Protein 3K96 (pdb70)

Radius of gyration: 26.35 Å; Cα contacts (8 Å, |Δi|>4): 1420; chains: 2; bounding box: 58×81×55 Å

Solvent-accessible surface area: 24265 Å² total; per-residue (Å²): 132,59,174,112,20,3,0,0,0,3,6,27,38,39,0,0,0,0,0,0,16,0,2,108,85,47,9,102,2,44,0,16,5,99,54,70,84,2,1,93,54,3,116,90,92,29,18,0,74,85,54,2,65,127,56,96,30,37,139,46,4,99,10,60,68,73,20,124,41,0,13,119,56,10,30,17,5,4,0,14,4,42,0,66,13,0,52,70,5,1,54,137,0,94,111,41,44,72,118,132,5,37,0,4,0,3,6,32,3,3,0,120,51,11,51,16,5,45,59,0,0,10,87,48,20,33,148,18,35,7,0,3,4,4,0,0,14,27,15,65,24,5,3,46,80,43,9,4,8,0,7,2,0,26,80,50,95,100,0,6,147,35,6,37,90,13,4,62,9,120,67,13,28,5,55,144,27,110,5,21,42,0,1,12,0,0,2,1,0,20,8,0,0,0,0,3,0,0,0,0,21,6,37,154,9,15,19,0,0,30,2,1,0,1,10,46,0,1,76,2,0,13,84,0,3,78,84,50,50,13,93,121,120,3,19,33,17,20,1,0,0,0,2,0,3,9,9,0,24,13,103,89,10,95,15,23,68,0,0,41,18,9,8,115,64,52,87,76,143,111,3,57,118,88,37,55,64,76,18,38,0,26,52,0,0,47,27,0,27,51,5,0,113,144,82,99,8,115,2,28,0,0,50,14,1,33,84,20,3,97,111,138,18,74,29,88,82,0,3,45,78,10,11,64,64,144,152,64,126,90,16,3,0,0,0,6,5,22,18,33,0,1,0,0,0,0,16,1,2,108,93,50,20,100,2,40,0,0,8,80,60,69,86,1,1,89,54,2,100,90,96,30,17,0,73,98,42,1,64,128,54,98,28,40,135,43,2,103,10,57,74,75,10,133,42,0,12,121,42,8,27,10,3,2,0,19,3,32,4,106,11,0,38,102,2,0,48,108,0,96,108,54,34,75,108,133,2,42,0,0,1,3,8,30,3,1,10,143,55,23,55,5,1,37,62,0,0,21,93,36,23,32,167,18,34,12,0,4,0,2,0,0,15,26,13,56,15,4,2,44,89,43,8,5,5,0,7,1,0,26,90,52,86,100,0,8,120,23,4,27,114,10,3,61,24,125,44,13,33,5,30,114,33,147,12,22,57,0,1,10,0,0,1,0,0,19,5,0,0,0,0,3,0,0,1,0,25,6,34,157,11,17,22,0,0,32,3,2,1,1,10,42,0,1,74,2,0,6,80,0,0,65,82,51,49,11,117,75,129,3,9,37,19,14,1,0,0,0,1,0,2,7,8,0,16,12,115,79,5,73,9,25,108,0,0,46,20,8,9,105,65,52,81,81,160,110,2,58,150,86,33,60,63,27,5,27,0,20,81,0,0,55,34,0,20,48,1,0,110,139,75,96,11,116,2,36,0,0,62,16,2,34,81,19,6,98,109,134,18,72,29,86,80,0,4,85,76,9,12,56,154

Secondary structure (DSSP, 8-state):
---S-EEEE--SHHHHHHHHHHHTTT--EEEE-S-HHHHHHHHHHSSBTTTBTT-PPPTTEEEES-HHHHHTT--EEEE---HHHHHHHHHHHGGG--TT-EEEE---S-BTTTB-HHHHHHHHH-S--EEEEESS--HHHHHTT--EEEEEEES-HHHHHHHHHHH--SSEEEEEES-HHHHHHHHHHHHHHHHHHHHHHHTT--HHHHHHHHHHHHHHHHHHHHHTT--HHHHTSIIIIIHHHHHHH-TT-HHHHHHHHHHHT--HHHHHHHH-S--SHHHHHHHHHHHHHHTT---HHHHHHHHHHHS---HHHHHHHHHS--/---S-EEEE--SHHHHHHHHHHHTTT--EEEE-S-HHHHHHHHHHSSBTTTBTT----TTEEEES-HHHHHTT--EEEE---HHHHHHHHHHHTTT--TT-EEEE---SEETTTEEHHHHHHHHH-S--EEEEESS--HHHHHTT--EEEEEEES-HHHHHHHHHHH--SSEEEEE-S-HHHHHHHHHHHHHHHHHHHHHHHTT--HHHHHHHHHHHHHHHHHHHHHHT--HHHHTSIIIIIHHHHHHH-TT-HHHHHHHHHHTT--HHHHHHHH-S--HHHHHHHHHHHHHHHTT---HHHHHHHHHHHS---HHHHHHHHH--

Organism: Coxiella burnetii (strain RSA 493 / Nine Mile phase I) (NCBI:txid227377)

B-factor: mean 36.11, std 9.0, range [16.76, 84.93]

InterPro domains:
  IPR006109 Glycerol-3-phosphate dehydrogenase, NAD-dependent, C-terminal [PF07479] (181-322)
  IPR006168 Glycerol-3-phosphate dehydrogenase, NAD-dependent [MF_00394] (6-323)
  IPR006168 Glycerol-3-phosphate dehydrogenase, NAD-dependent [PIRSF000114] (7-331)
  IPR006168 Glycerol-3-phosphate dehydrogenase, NAD-dependent [PR00077] (10-27)
  IPR006168 Glycerol-3-phosphate dehydrogenase, NAD-dependent [PR00077] (60-87)
  IPR006168 Glycerol-3-phosphate dehydrogenase, NAD-dependent [PR00077] (134-154)
  IPR006168 Glycerol-3-phosphate dehydrogenase, NAD-dependent [PR00077] (174-198)
  IPR006168 Glycerol-3-phosphate dehydrogenase, NAD-dependent [PR00077] (199-223)
  IPR006168 Glycerol-3-phosphate dehydrogenase, NAD-dependent [PR00077] (239-256)
  IPR006168 Glycerol-3-phosphate dehydrogenase, NAD-dependent [PS00957] (189-210)
  IPR008927 6-phosphogluconate dehydrogenase-like, C-terminal domain superfamily [SSF48179] (180-332)
  IPR011128 Glycerol-3-phosphate dehydrogenase, NAD-dependent, N-terminal [PF01210] (8-161)
  IPR013328 6-phosphogluconate dehydrogenase, domain 2 [G3DSA:1.10.1040.10] (190-332)
  IPR036291 NAD(P)-binding domain superfamily [SSF51735] (8-179)

CATH classification: 3.40.50.720 (+1 more: 1.10.1040.10)

Structure (mmCIF, N/CA/C/O backbone):
data_3K96
#
_entry.id   3K96
#
_cell.length_a   85.272
_cell.length_b   88.452
_cell.length_c   97.289
_cell.angle_alpha   90.00
_cell.angle_beta   90.00
_cell.angle_gamma   90.00
#
_symmetry.space_group_name_H-M   'P 21 21 21'
#
loop_
_entity.id
_entity.type
_entity.pdbx_description
1 polymer 'Glycerol-3-phosphate dehydrogenase [NAD(P)+]'
2 non-polymer '4-(2-HYDROXYETHYL)-1-PIPERAZINE ETHANESULFONIC ACID'
3 non-polymer BETA-MERCAPTOETHANOL
4 water water
#
loop_
_atom_site.group_PDB
_atom_site.id
_atom_site.type_symbol
_atom_site.label_atom_id
_atom_site.label_alt_id
_atom_site.label_comp_id
_atom_site.label_asym_id
_atom_site.label_entity_id
_atom_site.label_seq_id
_atom_site.pdbx_PDB_ins_code
_atom_site.Cartn_x
_atom_site.Cartn_y
_atom_site.Cartn_z
_atom_site.occupancy
_atom_site.B_iso_or_equiv
_atom_site.auth_seq_id
_atom_site.auth_comp_id
_atom_site.auth_asym_id
_atom_site.auth_atom_id
_atom_site.pdbx_PDB_model_num
ATOM 1 N N . PRO A 1 27 ? 80.787 21.916 16.335 1.00 70.48 3 PRO A N 1
ATOM 2 C CA . PRO A 1 27 ? 80.268 22.938 17.262 1.00 69.96 3 PRO A CA 1
ATOM 3 C C . PRO A 1 27 ? 78.748 23.145 17.163 1.00 69.37 3 PRO A C 1
ATOM 4 O O . PRO A 1 27 ? 78.152 23.750 18.056 1.00 69.35 3 PRO A O 1
ATOM 8 N N . PHE A 1 28 ? 78.128 22.644 16.093 1.00 68.51 4 PHE A N 1
ATOM 9 C CA . PHE A 1 28 ? 76.692 22.794 15.911 1.00 67.33 4 PHE A CA 1
ATOM 10 C C . PHE A 1 28 ? 76.011 21.437 15.838 1.00 65.91 4 PHE A C 1
ATOM 11 O O . PHE A 1 28 ? 75.155 21.207 14.984 1.00 66.43 4 PHE A O 1
ATOM 19 N N . LYS A 1 29 ? 76.402 20.526 16.724 1.00 63.69 5 LYS A N 1
ATOM 20 C CA . LYS A 1 29 ? 75.748 19.229 16.777 1.00 61.91 5 LYS A CA 1
ATOM 21 C C . LYS A 1 29 ? 74.315 19.433 17.270 1.00 58.49 5 LYS A C 1
ATOM 22 O O . LYS A 1 29 ? 73.364 18.885 16.714 1.00 59.49 5 LYS A O 1
ATOM 28 N N . HIS A 1 30 ? 74.162 20.250 18.302 1.00 54.13 6 HIS A N 1
ATOM 29 C CA . HIS A 1 30 ? 72.849 20.466 18.883 1.00 50.96 6 HIS A CA 1
ATOM 30 C C . HIS A 1 30 ? 72.023 21.524 18.159 1.00 47.40 6 HIS A C 1
ATOM 31 O O . HIS A 1 30 ? 72.569 22.460 17.589 1.00 45.41 6 HIS A O 1
ATOM 38 N N . PRO A 1 31 ? 70.694 21.364 18.182 1.00 43.96 7 PRO A N 1
ATOM 39 C CA . PRO A 1 31 ? 69.840 22.349 17.555 1.00 41.24 7 PRO A CA 1
ATOM 40 C C . PRO A 1 31 ? 69.751 23.608 18.393 1.00 37.53 7 PRO A C 1
ATOM 41 O O . PRO A 1 31 ? 69.951 23.557 19.593 1.00 37.25 7 PRO A O 1
ATOM 45 N N . ILE A 1 32 ? 69.494 24.738 17.753 1.00 35.28 8 ILE A N 1
ATOM 46 C CA . ILE A 1 32 ? 69.285 25.980 18.479 1.00 32.18 8 ILE A CA 1
ATOM 47 C C . ILE A 1 32 ? 67.796 26.273 18.359 1.00 31.59 8 ILE A C 1
ATOM 48 O O . ILE A 1 32 ? 67.183 25.970 17.333 1.00 32.45 8 ILE A O 1
ATOM 53 N N . ALA A 1 33 ? 67.192 26.789 19.421 1.00 29.97 9 ALA A N 1
ATOM 54 C CA . ALA A 1 33 ? 65.778 27.121 19.391 1.00 29.24 9 ALA A CA 1
ATOM 55 C C . ALA A 1 33 ? 65.604 28.635 19.271 1.00 29.01 9 ALA A C 1
ATOM 56 O O . ALA A 1 33 ? 66.278 29.408 19.972 1.00 28.10 9 ALA A O 1
ATOM 58 N N . ILE A 1 34 ? 64.717 29.043 18.364 1.00 28.86 10 ILE A N 1
ATOM 59 C CA . ILE A 1 34 ? 64.359 30.455 18.206 1.00 28.77 10 ILE A CA 1
ATOM 60 C C . ILE A 1 34 ? 62.893 30.615 18.589 1.00 28.66 10 ILE A C 1
ATOM 61 O O . ILE A 1 34 ? 62.010 30.059 17.938 1.00 28.19 10 ILE A O 1
ATOM 66 N N . LEU A 1 35 ? 62.654 31.371 19.658 1.00 27.92 11 LEU A N 1
ATOM 67 C CA . LEU A 1 35 ? 61.327 31.607 20.188 1.00 28.14 11 LEU A CA 1
ATOM 68 C C . LEU A 1 35 ? 60.833 32.955 19.659 1.00 28.87 11 LEU A C 1
ATOM 69 O O . LEU A 1 35 ? 61.361 34.003 20.031 1.00 27.89 11 LEU A O 1
ATOM 74 N N . GLY A 1 36 ? 59.831 32.907 18.788 1.00 29.81 12 GLY A N 1
ATOM 75 C CA . GLY A 1 36 ? 59.278 34.109 18.127 1.00 30.66 12 GLY A CA 1
ATOM 76 C C . GLY A 1 36 ? 59.415 33.952 16.620 1.00 30.40 12 GLY A C 1
ATOM 77 O O . GLY A 1 36 ? 60.523 34.047 16.057 1.00 30.19 12 GLY A O 1
ATOM 78 N N . ALA A 1 37 ? 58.290 33.728 15.954 1.00 30.56 13 ALA A N 1
ATOM 79 C CA . ALA A 1 37 ? 58.300 33.512 14.529 1.00 30.22 13 ALA A CA 1
ATOM 80 C C . ALA A 1 37 ? 57.829 34.724 13.752 1.00 31.06 13 ALA A C 1
ATOM 81 O O . ALA A 1 37 ? 57.100 34.606 12.751 1.00 31.72 13 ALA A O 1
ATOM 83 N N . GLY A 1 38 ? 58.202 35.907 14.229 1.00 32.07 14 GLY A N 1
ATOM 84 C CA . GLY A 1 38 ? 57.914 37.137 13.489 1.00 31.26 14 GLY A CA 1
ATOM 85 C C . GLY A 1 38 ? 58.928 37.198 12.340 1.00 30.60 14 GLY A C 1
ATOM 86 O O . GLY A 1 38 ? 59.698 36.231 12.099 1.00 30.20 14 GLY A O 1
ATOM 87 N N A SER A 1 39 ? 58.955 38.333 11.648 0.60 30.39 15 SER A N 1
ATOM 88 N N B SER A 1 39 ? 58.957 38.318 11.626 0.40 29.81 15 SER A N 1
ATOM 89 C CA A SER A 1 39 ? 59.866 38.532 10.518 0.60 30.39 15 SER A CA 1
ATOM 90 C CA B SER A 1 39 ? 59.878 38.467 10.497 0.40 29.13 15 SER A CA 1
ATOM 91 C C A SER A 1 39 ? 61.320 38.342 10.924 0.60 30.15 15 SER A C 1
ATOM 92 C C B SER A 1 39 ? 61.337 38.334 10.919 0.40 29.45 15 SER A C 1
ATOM 93 O O A SER A 1 39 ? 62.067 37.585 10.297 0.60 30.53 15 SER A O 1
ATOM 94 O O B SER A 1 39 ? 62.108 37.602 10.293 0.40 29.63 15 SER A O 1
ATOM 99 N N . TRP A 1 40 ? 61.725 39.047 11.971 1.00 29.33 16 TRP A N 1
ATOM 100 C CA . TRP A 1 40 ? 63.102 39.009 12.419 1.00 28.75 16 TRP A CA 1
ATOM 101 C C . TRP A 1 40 ? 63.490 37.622 12.938 1.00 28.00 16 TRP A C 1
ATOM 102 O O . TRP A 1 40 ? 64.527 37.091 12.550 1.00 27.10 16 TRP A O 1
ATOM 113 N N . GLY A 1 41 ? 62.675 37.038 13.803 1.00 28.45 17 GLY A N 1
ATOM 114 C CA . GLY A 1 41 ? 62.979 35.670 14.300 1.00 28.40 17 GLY A CA 1
ATOM 115 C C . GLY A 1 41 ? 63.165 34.668 13.184 1.00 28.92 17 GLY A C 1
ATOM 116 O O . GLY A 1 41 ? 64.088 33.845 13.204 1.00 28.97 17 GLY A O 1
ATOM 117 N N . THR A 1 42 ? 62.301 34.764 12.173 1.00 30.36 18 THR A N 1
ATOM 118 C CA . THR A 1 42 ? 62.342 33.856 11.044 1.00 29.79 18 THR A CA 1
ATOM 119 C C . THR A 1 42 ? 63.577 34.108 10.173 1.00 30.52 18 THR A C 1
ATOM 120 O O . THR A 1 42 ? 64.181 33.163 9.672 1.00 28.96 18 THR A O 1
ATOM 124 N N . ALA A 1 43 ? 63.943 35.379 9.987 1.00 30.62 19 ALA A N 1
ATOM 125 C CA . ALA A 1 43 ? 65.121 35.733 9.197 1.00 30.30 19 ALA A CA 1
ATOM 126 C C . ALA A 1 43 ? 66.390 35.174 9.868 1.00 28.81 19 ALA A C 1
ATOM 127 O O . ALA A 1 43 ? 67.268 34.645 9.209 1.00 29.18 19 ALA A O 1
ATOM 129 N N . LEU A 1 44 ? 66.484 35.321 11.176 1.00 28.68 20 LEU A N 1
ATOM 130 C CA . LEU A 1 44 ? 67.625 34.765 11.925 1.00 28.67 20 LEU A CA 1
ATOM 131 C C . LEU A 1 44 ? 67.650 33.232 11.768 1.00 28.50 20 LEU A C 1
ATOM 132 O O . LEU A 1 44 ? 68.720 32.617 11.626 1.00 30.28 20 LEU A O 1
ATOM 137 N N . ALA A 1 45 ? 66.473 32.624 11.784 1.00 27.45 21 ALA A N 1
ATOM 138 C CA . ALA A 1 45 ? 66.370 31.168 11.634 1.00 29.33 21 ALA A CA 1
ATOM 139 C C . ALA A 1 45 ? 66.883 30.739 10.273 1.00 30.84 21 ALA A C 1
ATOM 140 O O . ALA A 1 45 ? 67.510 29.676 10.145 1.00 30.91 21 ALA A O 1
ATOM 142 N N . LEU A 1 46 ? 66.636 31.570 9.248 1.00 31.51 22 LEU A N 1
ATOM 143 C CA . LEU A 1 46 ? 67.112 31.278 7.903 1.00 31.12 22 LEU A CA 1
ATOM 144 C C . LEU A 1 46 ? 68.605 31.426 7.801 1.00 31.27 22 LEU A C 1
ATOM 145 O O . LEU A 1 46 ? 69.264 30.624 7.156 1.00 31.31 22 LEU A O 1
ATOM 150 N N . VAL A 1 47 ? 69.152 32.491 8.384 1.00 30.81 23 VAL A N 1
ATOM 151 C CA . VAL A 1 47 ? 70.590 32.682 8.339 1.00 29.62 23 VAL A CA 1
ATOM 152 C C . VAL A 1 47 ? 71.303 31.430 8.860 1.00 31.18 23 VAL A C 1
ATOM 153 O O . VAL A 1 47 ? 72.258 30.956 8.247 1.00 30.34 23 VAL A O 1
ATOM 157 N N . LEU A 1 48 ? 70.846 30.908 9.994 1.00 31.11 24 LEU A N 1
ATOM 158 C CA . LEU A 1 48 ? 71.469 29.724 10.583 1.00 32.34 24 LEU A CA 1
ATOM 159 C C . LEU A 1 48 ? 71.148 28.439 9.813 1.00 33.06 24 LEU A C 1
ATOM 160 O O . LEU A 1 48 ? 72.043 27.660 9.513 1.00 34.51 24 LEU A O 1
ATOM 165 N N . ALA A 1 49 ? 69.878 28.217 9.497 1.00 33.54 25 ALA A N 1
ATOM 166 C CA . ALA A 1 49 ? 69.470 26.980 8.819 1.00 33.58 25 ALA A CA 1
ATOM 167 C C . ALA A 1 49 ? 70.127 26.846 7.435 1.00 34.62 25 ALA A C 1
ATOM 168 O O . ALA A 1 49 ? 70.504 25.737 7.014 1.00 32.10 25 ALA A O 1
ATOM 170 N N . ARG A 1 50 ? 70.321 27.976 6.750 1.00 35.24 26 ARG A N 1
ATOM 171 C CA . ARG A 1 50 ? 70.987 27.960 5.446 1.00 35.55 26 ARG A CA 1
ATOM 172 C C . ARG A 1 50 ? 72.422 27.479 5.508 1.00 35.22 26 ARG A C 1
ATOM 173 O O . ARG A 1 50 ? 72.963 27.021 4.504 1.00 34.51 26 ARG A O 1
ATOM 181 N N . LYS A 1 51 ? 73.058 27.615 6.659 1.00 35.65 27 LYS A N 1
ATOM 182 C CA . LYS A 1 51 ? 74.437 27.164 6.805 1.00 36.34 27 LYS A CA 1
ATOM 183 C C . LYS A 1 51 ? 74.453 25.671 7.187 1.00 35.66 27 LYS A C 1
ATOM 184 O O . LYS A 1 51 ? 75.511 25.073 7.337 1.00 34.98 27 LYS A O 1
ATOM 190 N N . GLY A 1 52 ? 73.273 25.078 7.331 1.00 35.50 28 GLY A N 1
ATOM 191 C CA . GLY A 1 52 ? 73.167 23.650 7.637 1.00 35.91 28 GLY A CA 1
ATOM 192 C C . GLY A 1 52 ? 72.934 23.352 9.108 1.00 36.53 28 GLY A C 1
ATOM 193 O O . GLY A 1 52 ? 72.767 22.194 9.484 1.00 34.99 28 GLY A O 1
ATOM 194 N N . GLN A 1 53 ? 72.919 24.389 9.946 1.00 35.98 29 GLN A N 1
ATOM 195 C CA . GLN A 1 53 ? 72.648 24.204 11.366 1.00 35.97 29 GLN A CA 1
ATOM 196 C C . GLN A 1 53 ? 71.188 23.819 11.562 1.00 36.27 29 GLN A C 1
ATOM 197 O O . GLN A 1 53 ? 70.304 24.287 10.839 1.00 37.58 29 GLN A O 1
ATOM 203 N N . LYS A 1 54 ? 70.929 22.961 12.535 1.00 36.14 30 LYS A N 1
ATOM 204 C CA . LYS A 1 54 ? 69.570 22.566 12.849 1.00 36.76 30 LYS A CA 1
ATOM 205 C C . LYS A 1 54 ? 68.928 23.677 13.647 1.00 35.36 30 LYS A C 1
ATOM 206 O O . LYS A 1 54 ? 69.496 24.129 14.643 1.00 35.88 30 LYS A O 1
ATOM 212 N N . VAL A 1 55 ? 67.739 24.094 13.234 1.00 33.34 31 VAL A N 1
ATOM 213 C CA . VAL A 1 55 ? 67.045 25.147 13.908 1.00 32.52 31 VAL A CA 1
ATOM 214 C C . VAL A 1 55 ? 65.602 24.807 14.171 1.00 32.21 31 VAL A C 1
ATOM 215 O O . VAL A 1 55 ? 64.913 24.275 13.297 1.00 33.99 31 VAL A O 1
ATOM 219 N N . ARG A 1 56 ? 65.137 25.142 15.370 1.00 31.62 32 ARG A N 1
ATOM 220 C CA . ARG A 1 56 ? 63.750 24.946 15.751 1.00 31.64 32 ARG A CA 1
ATOM 221 C C . ARG A 1 56 ? 63.134 26.326 15.998 1.00 32.12 32 ARG A C 1
ATOM 222 O O . ARG A 1 56 ? 63.587 27.079 16.866 1.00 31.29 32 ARG A O 1
ATOM 230 N N . LEU A 1 57 ? 62.085 26.624 15.249 1.00 31.84 33 LEU A N 1
ATOM 231 C CA . LEU A 1 57 ? 61.402 27.891 15.340 1.00 32.80 33 LEU A CA 1
ATOM 232 C C . LEU A 1 57 ? 60.044 27.713 15.984 1.00 33.36 33 LEU A C 1
ATOM 233 O O . LEU A 1 57 ? 59.207 26.990 15.465 1.00 36.17 33 LEU A O 1
ATOM 238 N N . TRP A 1 58 ? 59.815 28.395 17.091 1.00 34.42 34 TRP A N 1
ATOM 239 C CA . TRP A 1 58 ? 58.555 28.311 17.829 1.00 35.36 34 TRP A CA 1
ATOM 240 C C . TRP A 1 58 ? 57.760 29.605 17.748 1.00 37.47 34 TRP A C 1
ATOM 241 O O . TRP A 1 58 ? 58.317 30.708 17.762 1.00 36.11 34 TRP A O 1
ATOM 252 N N . SER A 1 59 ? 56.449 29.445 17.664 1.00 39.43 35 SER A N 1
ATOM 253 C CA . SER A 1 59 ? 55.535 30.552 17.648 1.00 41.90 35 SER A CA 1
ATOM 254 C C . SER A 1 59 ? 54.435 30.263 18.638 1.00 44.44 35 SER A C 1
ATOM 255 O O . SER A 1 59 ? 53.966 29.121 18.724 1.00 44.33 35 SER A O 1
ATOM 258 N N . TYR A 1 60 ? 54.004 31.289 19.367 1.00 47.84 36 TYR A N 1
ATOM 259 C CA . TYR A 1 60 ? 52.896 31.136 20.320 1.00 51.22 36 TYR A CA 1
ATOM 260 C C . TYR A 1 60 ? 51.499 31.220 19.657 1.00 53.02 36 TYR A C 1
ATOM 261 O O . TYR A 1 60 ? 50.498 30.864 20.285 1.00 54.28 36 TYR A O 1
ATOM 270 N N . GLU A 1 61 ? 51.442 31.683 18.402 1.00 54.23 37 GLU A N 1
ATOM 271 C CA . GLU A 1 61 ? 50.192 31.730 17.622 1.00 54.76 37 GLU A CA 1
ATOM 272 C C . GLU A 1 61 ? 50.058 30.302 17.011 1.00 54.80 37 GLU A C 1
ATOM 273 O O . GLU A 1 61 ? 50.667 30.001 15.997 1.00 56.34 37 GLU A O 1
ATOM 279 N N . SER A 1 62 ? 49.281 29.414 17.637 1.00 54.89 38 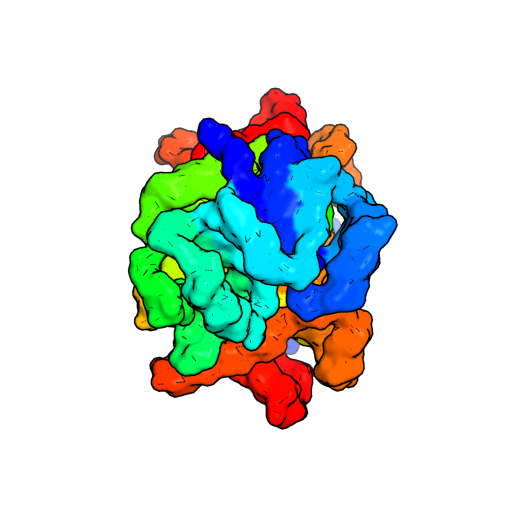SER A N 1
ATOM 280 C CA . SER A 1 62 ? 49.185 27.965 17.210 1.00 53.24 38 SER A CA 1
ATOM 281 C C . SER A 1 62 ? 48.758 27.622 15.754 1.00 51.26 38 SER A C 1
ATOM 282 O O . SER A 1 62 ? 49.259 26.633 15.148 1.00 50.39 38 SER A O 1
ATOM 285 N N A ASP A 1 63 ? 47.822 28.404 15.230 0.60 49.20 39 ASP A N 1
ATOM 286 N N B ASP A 1 63 ? 47.818 28.388 15.198 0.40 48.93 39 ASP A N 1
ATOM 287 C CA A ASP A 1 63 ? 47.380 28.249 13.862 0.60 47.69 39 ASP A CA 1
ATOM 288 C CA B ASP A 1 63 ? 47.420 28.170 13.809 0.40 47.16 39 ASP A CA 1
ATOM 289 C C A ASP A 1 63 ? 48.549 28.593 12.925 0.60 46.20 39 ASP A C 1
ATOM 290 C C B ASP A 1 63 ? 48.604 28.535 12.920 0.40 46.00 39 ASP A C 1
ATOM 291 O O A ASP A 1 63 ? 48.606 28.139 11.788 0.60 45.62 39 ASP A O 1
ATOM 292 O O B ASP A 1 63 ? 48.723 28.050 11.798 0.40 45.60 39 ASP A O 1
ATOM 301 N N . HIS A 1 64 ? 49.486 29.385 13.437 1.00 44.99 40 HIS A N 1
ATOM 302 C CA . HIS A 1 64 ? 50.669 29.821 12.683 1.00 43.67 40 HIS A CA 1
ATOM 303 C C . HIS A 1 64 ? 51.642 28.663 12.432 1.00 42.19 40 HIS A C 1
ATOM 304 O O . HIS A 1 64 ? 52.123 28.497 11.317 1.00 40.31 40 HIS A O 1
ATOM 311 N N . VAL A 1 65 ? 51.899 27.842 13.453 1.00 41.42 41 VAL A N 1
ATOM 312 C CA . VAL A 1 65 ? 52.794 26.691 13.283 1.00 40.74 41 VAL A CA 1
ATOM 313 C C . VAL A 1 65 ? 52.223 25.693 12.262 1.00 41.28 41 VAL A C 1
ATOM 314 O O . VAL A 1 65 ? 52.967 25.125 11.455 1.00 41.20 41 VAL A O 1
ATOM 318 N N . ASP A 1 66 ? 50.911 25.496 12.289 1.00 41.84 42 ASP A N 1
ATOM 319 C CA . ASP A 1 66 ? 50.245 24.620 11.306 1.00 42.86 42 ASP A CA 1
ATOM 320 C C . ASP A 1 66 ? 50.518 25.117 9.874 1.00 42.72 42 ASP A C 1
ATOM 321 O O . ASP A 1 66 ? 50.862 24.332 8.972 1.00 42.06 42 ASP A O 1
ATOM 326 N N . GLU A 1 67 ? 50.387 26.430 9.687 1.00 42.32 43 GLU A N 1
ATOM 327 C CA . GLU A 1 67 ? 50.655 27.060 8.402 1.00 42.51 43 GLU A CA 1
ATOM 328 C C . GLU A 1 67 ? 52.084 26.794 7.946 1.00 42.23 43 GLU A C 1
ATOM 329 O O . GLU A 1 67 ? 52.300 26.382 6.815 1.00 42.63 43 GLU A O 1
ATOM 335 N N . MET A 1 68 ? 53.056 27.024 8.829 1.00 41.23 44 MET A N 1
ATOM 336 C CA . MET A 1 68 ? 54.460 26.782 8.487 1.00 40.74 44 MET A CA 1
ATOM 337 C C . MET A 1 68 ? 54.785 25.299 8.238 1.00 40.51 44 MET A C 1
ATOM 338 O O . MET A 1 68 ? 55.553 24.970 7.337 1.00 39.78 44 MET A O 1
ATOM 343 N N . GLN A 1 69 ? 54.225 24.410 9.047 1.00 41.58 45 GLN A N 1
ATOM 344 C CA . GLN A 1 69 ? 54.477 22.971 8.871 1.00 42.24 45 GLN A CA 1
ATOM 345 C C . GLN A 1 69 ? 53.930 22.511 7.527 1.00 42.58 45 GLN A C 1
ATOM 346 O O . GLN A 1 69 ? 54.619 21.831 6.778 1.00 42.55 45 GLN A O 1
ATOM 352 N N . ALA A 1 70 ? 52.719 22.950 7.195 1.00 43.41 46 ALA A N 1
ATOM 353 C CA . ALA A 1 70 ? 52.100 22.591 5.929 1.00 43.63 46 ALA A CA 1
ATOM 354 C C . ALA A 1 70 ? 52.822 23.204 4.734 1.00 44.27 46 ALA A C 1
ATOM 355 O O . ALA A 1 70 ? 53.093 22.520 3.761 1.00 45.39 46 ALA A O 1
ATOM 357 N N . GLU A 1 71 ? 53.181 24.480 4.823 1.00 44.40 47 GLU A N 1
ATOM 358 C CA . GLU A 1 71 ? 53.749 25.195 3.665 1.00 43.71 47 GLU A CA 1
ATOM 359 C C . GLU A 1 71 ? 55.267 25.274 3.521 1.00 42.51 47 GLU A C 1
ATOM 360 O O . GLU A 1 71 ? 55.766 25.484 2.425 1.00 43.17 47 GLU A O 1
ATOM 366 N N . GLY A 1 72 ? 56.013 25.137 4.605 1.00 40.51 48 GLY A N 1
ATOM 367 C CA . GLY A 1 72 ? 57.459 25.204 4.489 1.00 39.39 48 GLY A CA 1
ATOM 368 C C . GLY A 1 72 ? 57.925 26.629 4.246 1.00 39.00 48 GLY A C 1
ATOM 369 O O . GLY A 1 72 ? 58.935 26.860 3.593 1.00 38.23 48 GLY A O 1
ATOM 370 N N . VAL A 1 73 ? 57.177 27.583 4.782 1.00 38.47 49 VAL A N 1
ATOM 371 C CA . VAL A 1 73 ? 57.514 28.984 4.647 1.00 38.47 49 VAL A CA 1
ATOM 372 C C . VAL A 1 73 ? 56.712 29.724 5.706 1.00 38.23 49 VAL A C 1
ATOM 373 O O . VAL A 1 73 ? 55.776 29.168 6.290 1.00 37.21 49 VAL A O 1
ATOM 377 N N . ASN A 1 74 ? 57.094 30.964 5.989 1.00 38.02 50 ASN A N 1
ATOM 378 C CA . ASN A 1 74 ? 56.358 31.751 6.954 1.00 37.13 50 ASN A CA 1
ATOM 379 C C . ASN A 1 74 ? 55.615 32.791 6.179 1.00 37.55 50 ASN A C 1
ATOM 380 O O . ASN A 1 74 ? 56.111 33.899 6.005 1.00 36.09 50 ASN A O 1
ATOM 385 N N . ASN A 1 75 ? 54.429 32.429 5.698 1.00 37.07 51 ASN A N 1
ATOM 386 C CA . ASN A 1 75 ? 53.634 33.357 4.924 1.00 37.47 51 ASN A CA 1
ATOM 387 C C . ASN A 1 75 ? 53.107 34.540 5.701 1.00 37.30 51 ASN A C 1
ATOM 388 O O . ASN A 1 75 ? 53.007 35.622 5.153 1.00 37.03 51 ASN A O 1
ATOM 393 N N . ARG A 1 76 ? 52.791 34.372 6.971 1.00 37.74 52 ARG A N 1
ATOM 394 C CA . ARG A 1 76 ? 52.300 35.516 7.718 1.00 38.63 52 ARG A CA 1
ATOM 395 C C . ARG A 1 76 ? 53.294 36.624 7.872 1.00 37.94 52 ARG A C 1
ATOM 396 O O . ARG A 1 76 ? 52.901 37.774 7.841 1.00 38.07 52 ARG A O 1
ATOM 404 N N . TYR A 1 77 ? 54.571 36.289 8.070 1.00 37.19 53 TYR A N 1
ATOM 405 C CA . TYR A 1 77 ? 55.565 37.317 8.389 1.00 36.69 53 TYR A CA 1
ATOM 406 C C . TYR A 1 77 ? 56.799 37.412 7.503 1.00 35.30 53 TYR A C 1
ATOM 407 O O . TYR A 1 77 ? 57.489 38.406 7.560 1.00 35.89 53 TYR A O 1
ATOM 416 N N . LEU A 1 78 ? 57.092 36.405 6.699 1.00 34.51 54 LEU A N 1
ATOM 417 C CA . LEU A 1 78 ? 58.249 36.475 5.813 1.00 34.81 54 LEU A CA 1
ATOM 418 C C . LEU A 1 78 ? 57.978 35.616 4.576 1.00 35.91 54 LEU A C 1
ATOM 419 O O . LEU A 1 78 ? 58.670 34.616 4.331 1.00 36.01 54 LEU A O 1
ATOM 424 N N . PRO A 1 79 ? 56.950 35.997 3.794 1.00 36.09 55 PRO A N 1
ATOM 425 C CA . PRO A 1 79 ? 56.613 35.237 2.602 1.00 35.91 55 PRO A CA 1
ATOM 426 C C . PRO A 1 79 ? 57.716 35.326 1.570 1.00 35.89 55 PRO A C 1
ATOM 427 O O . PRO A 1 79 ? 58.508 36.278 1.593 1.00 35.32 55 PRO A O 1
ATOM 431 N N . ASN A 1 80 ? 57.774 34.311 0.713 1.00 35.73 56 ASN A N 1
ATOM 432 C CA . ASN A 1 80 ? 58.726 34.200 -0.392 1.00 36.41 56 ASN A CA 1
ATOM 433 C C . ASN A 1 80 ? 60.123 33.675 -0.031 1.00 36.54 56 ASN A C 1
ATOM 434 O O . ASN A 1 80 ? 61.019 33.705 -0.868 1.00 36.72 56 ASN A O 1
ATOM 439 N N . TYR A 1 81 ? 60.309 33.217 1.202 1.00 35.96 57 TYR A N 1
ATOM 440 C CA . TYR A 1 81 ? 61.591 32.657 1.632 1.00 35.91 57 TYR A CA 1
ATOM 441 C C . TYR A 1 81 ? 61.382 31.277 2.269 1.00 36.21 57 TYR A C 1
ATOM 442 O O . TYR A 1 81 ? 61.289 31.172 3.498 1.00 36.05 57 TYR A O 1
ATOM 451 N N . PRO A 1 82 ? 61.298 30.223 1.431 1.00 37.13 58 PRO A N 1
ATOM 452 C CA . PRO A 1 82 ? 61.090 28.844 1.903 1.00 37.40 58 PRO A CA 1
ATOM 453 C C . PRO A 1 82 ? 62.154 28.374 2.878 1.00 36.72 58 PRO A C 1
ATOM 454 O O . PRO A 1 82 ? 63.328 28.761 2.778 1.00 34.79 58 PRO A O 1
ATOM 458 N N . PHE A 1 83 ? 61.731 27.541 3.815 1.00 36.45 59 PHE A N 1
ATOM 459 C CA . PHE A 1 83 ? 62.630 27.001 4.797 1.00 36.99 59 PHE A CA 1
ATOM 460 C C . PHE A 1 83 ? 63.561 25.934 4.218 1.00 37.33 59 PHE A C 1
ATOM 461 O O . PHE A 1 83 ? 63.148 25.136 3.417 1.00 38.89 59 PHE A O 1
ATOM 469 N N . PRO A 1 84 ? 64.831 25.931 4.635 1.00 38.01 60 PRO A N 1
ATOM 470 C CA . PRO A 1 84 ? 65.704 24.827 4.269 1.00 38.34 60 PRO A CA 1
ATOM 471 C C . PRO A 1 84 ? 65.260 23.603 5.092 1.00 38.97 60 PRO A C 1
ATOM 472 O O . PRO A 1 84 ? 64.491 23.744 6.044 1.00 37.10 60 PRO A O 1
ATOM 476 N N . GLU A 1 85 ? 65.725 22.416 4.729 1.00 40.14 61 GLU A N 1
ATOM 477 C CA . GLU A 1 85 ? 65.312 21.202 5.433 1.00 41.12 61 GLU A CA 1
ATOM 478 C C . GLU A 1 85 ? 65.649 21.226 6.940 1.00 39.84 61 GLU A C 1
ATOM 479 O O . GLU A 1 85 ? 64.924 20.666 7.740 1.00 39.40 61 GLU A O 1
ATOM 485 N N . THR A 1 86 ? 66.720 21.919 7.325 1.00 40.13 62 THR A N 1
ATOM 486 C CA . THR A 1 86 ? 67.159 21.962 8.733 1.00 38.50 62 THR A CA 1
ATOM 487 C C . THR A 1 86 ? 66.368 22.912 9.636 1.00 39.30 62 THR A C 1
ATOM 488 O O . THR A 1 86 ? 66.627 22.973 10.850 1.00 39.23 62 THR A O 1
ATOM 492 N N . LEU A 1 87 ? 65.402 23.627 9.057 1.00 37.91 63 LEU A N 1
ATOM 493 C CA . LEU A 1 87 ? 64.568 24.552 9.807 1.00 38.04 63 LEU A CA 1
ATOM 494 C C . LEU A 1 87 ? 63.172 23.974 9.974 1.00 37.98 63 LEU A C 1
ATOM 495 O O . LEU A 1 87 ? 62.477 23.725 8.985 1.00 38.03 63 LEU A O 1
ATOM 500 N N . LYS A 1 88 ? 62.768 23.785 11.229 1.00 38.34 64 LYS A N 1
ATOM 501 C CA . LYS A 1 88 ? 61.465 23.206 11.566 1.00 38.93 64 LYS A CA 1
ATOM 502 C C . LYS A 1 88 ? 60.710 24.046 12.573 1.00 37.80 64 LYS A C 1
ATOM 503 O O . LYS A 1 88 ? 61.276 24.493 13.563 1.00 37.85 64 LYS A O 1
ATOM 509 N N . ALA A 1 89 ? 59.419 24.236 12.325 1.00 38.24 65 ALA A N 1
ATOM 510 C CA . ALA A 1 89 ? 58.547 24.973 13.228 1.00 38.97 65 ALA A CA 1
ATOM 511 C C . ALA A 1 89 ? 57.942 24.020 14.274 1.00 39.73 65 ALA A C 1
ATOM 512 O O . ALA A 1 89 ? 57.606 22.887 13.965 1.00 40.62 65 ALA A O 1
ATOM 514 N N . TYR A 1 90 ? 57.826 24.495 15.508 1.00 39.91 66 TYR A N 1
ATOM 515 C CA . TYR A 1 90 ? 57.249 23.744 16.615 1.00 40.30 66 TYR A CA 1
ATOM 516 C C . TYR A 1 90 ? 56.200 24.634 17.243 1.00 41.13 66 TYR A C 1
ATOM 517 O O . TYR A 1 90 ? 56.385 25.856 17.291 1.00 40.77 66 TYR A O 1
ATOM 526 N N . CYS A 1 91 ? 55.094 24.064 17.716 1.00 42.13 67 CYS A N 1
ATOM 527 C CA . CYS A 1 91 ? 54.109 24.898 18.413 1.00 43.28 67 CYS A CA 1
ATOM 528 C C . CYS A 1 91 ? 54.169 24.650 19.912 1.00 42.24 67 CYS A C 1
ATOM 529 O O . CYS A 1 91 ? 53.587 25.401 20.677 1.00 42.98 67 CYS A O 1
ATOM 532 N N . ASP A 1 92 ? 54.881 23.610 20.334 1.00 41.99 68 ASP A N 1
ATOM 533 C CA . ASP A 1 92 ? 54.998 23.302 21.760 1.00 42.46 68 ASP A CA 1
ATOM 534 C C . ASP A 1 92 ? 56.331 23.803 22.314 1.00 41.29 68 ASP A C 1
ATOM 535 O O . ASP A 1 92 ? 57.401 23.389 21.869 1.00 41.34 68 ASP A O 1
ATOM 540 N N . LEU A 1 93 ? 56.261 24.667 23.316 1.00 40.97 69 LEU A N 1
ATOM 541 C CA . LEU A 1 93 ? 57.462 25.249 23.886 1.00 40.45 69 LEU A CA 1
ATOM 542 C C . LEU A 1 93 ? 58.347 24.188 24.479 1.00 39.90 69 LEU A C 1
ATOM 543 O O . LEU A 1 93 ? 59.536 24.128 24.184 1.00 39.08 69 LEU A O 1
ATOM 548 N N . LYS A 1 94 ? 57.761 23.340 25.317 1.00 40.06 70 LYS A N 1
ATOM 549 C CA . LYS A 1 94 ? 58.514 22.267 25.957 1.00 39.62 70 LYS A CA 1
ATOM 550 C C . LYS A 1 94 ? 59.222 21.408 24.916 1.00 38.49 70 LYS A C 1
ATOM 551 O O . LYS A 1 94 ? 60.418 21.142 25.032 1.00 37.07 70 LYS A O 1
ATOM 557 N N . ALA A 1 95 ? 58.481 20.978 23.897 1.00 38.48 71 ALA A N 1
ATOM 558 C CA . ALA A 1 95 ? 59.036 20.134 22.838 1.00 37.28 71 ALA A CA 1
ATOM 559 C C . ALA A 1 95 ? 60.149 20.849 22.090 1.00 37.54 71 ALA A C 1
ATOM 560 O O . ALA A 1 95 ? 61.139 20.246 21.708 1.00 37.22 71 ALA A O 1
ATOM 562 N N . SER A 1 96 ? 59.997 22.148 21.879 1.00 38.17 72 SER A N 1
ATOM 563 C CA . SER A 1 96 ? 61.013 22.884 21.128 1.00 37.99 72 SER A CA 1
ATOM 564 C C . SER A 1 96 ? 62.330 22.970 21.910 1.00 37.23 72 SER A C 1
ATOM 565 O O . SER A 1 96 ? 63.414 22.994 21.314 1.00 36.94 72 SER A O 1
ATOM 568 N N . LEU A 1 97 ? 62.233 22.993 23.241 1.00 36.93 73 LEU A N 1
ATOM 569 C CA . LEU A 1 97 ? 63.415 23.096 24.088 1.00 37.21 73 LEU A CA 1
ATOM 570 C C . LEU A 1 97 ? 63.973 21.742 24.559 1.00 37.44 73 LEU A C 1
ATOM 571 O O . LEU A 1 97 ? 65.021 21.693 25.176 1.00 37.46 73 LEU A O 1
ATOM 576 N N . GLU A 1 98 ? 63.287 20.645 24.269 1.00 39.64 74 GLU A N 1
ATOM 577 C CA . GLU A 1 98 ? 63.796 19.323 24.682 1.00 40.15 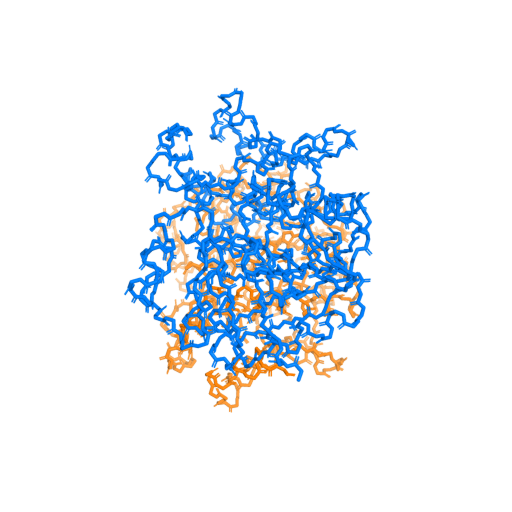74 GLU A CA 1
ATOM 578 C C . GLU A 1 98 ? 65.017 18.977 23.809 1.00 38.91 74 GLU A C 1
ATOM 579 O O . GLU A 1 98 ? 64.921 18.926 22.595 1.00 38.97 74 GLU A O 1
ATOM 585 N N . GLY A 1 99 ? 66.173 18.765 24.436 1.00 38.79 75 GLY A N 1
ATOM 586 C CA . GLY A 1 99 ? 67.411 18.462 23.706 1.00 38.05 75 GLY A CA 1
ATOM 587 C C . GLY A 1 99 ? 68.125 19.722 23.207 1.00 37.93 75 GLY A C 1
ATOM 588 O O . GLY A 1 99 ? 69.084 19.653 22.440 1.00 38.73 75 GLY A O 1
ATOM 589 N N . VAL A 1 100 ? 67.659 20.876 23.653 1.00 37.15 76 VAL A N 1
ATOM 590 C CA . VAL A 1 100 ? 68.235 22.160 23.243 1.00 36.78 76 VAL A CA 1
ATOM 591 C C . VAL A 1 100 ? 68.659 22.924 24.480 1.00 35.29 76 VAL A C 1
ATOM 592 O O . VAL A 1 100 ? 67.917 22.960 25.459 1.00 35.14 76 VAL A O 1
ATOM 596 N N . THR A 1 101 ? 69.849 23.509 24.467 1.00 34.55 77 THR A N 1
ATOM 597 C CA . THR A 1 101 ? 70.261 24.329 25.608 1.00 35.23 77 THR A CA 1
ATOM 598 C C . THR A 1 101 ? 70.520 25.799 25.240 1.00 33.60 77 THR A C 1
ATOM 599 O O . THR A 1 101 ? 70.570 26.649 26.138 1.00 34.55 77 THR A O 1
ATOM 603 N N . ASP A 1 102 ? 70.705 26.087 23.945 1.00 32.90 78 ASP A N 1
ATOM 604 C CA . ASP A 1 102 ? 70.911 27.470 23.454 1.00 32.07 78 ASP A CA 1
ATOM 605 C C . ASP A 1 102 ? 69.619 27.980 22.859 1.00 31.56 78 ASP A C 1
ATOM 606 O O . ASP A 1 102 ? 69.093 27.400 21.911 1.00 29.61 78 ASP A O 1
ATOM 611 N N . ILE A 1 103 ? 69.119 29.079 23.421 1.00 31.43 79 ILE A N 1
ATOM 612 C CA . ILE A 1 103 ? 67.837 29.646 23.035 1.00 30.74 79 ILE A CA 1
ATOM 613 C C . ILE A 1 103 ? 67.962 31.117 22.639 1.00 30.35 79 ILE A C 1
ATOM 614 O O . ILE A 1 103 ? 68.607 31.900 23.333 1.00 29.38 79 ILE A O 1
ATOM 619 N N . LEU A 1 104 ? 67.319 31.477 21.533 1.00 29.90 80 LEU A N 1
ATOM 620 C CA . LEU A 1 104 ? 67.346 32.845 21.005 1.00 28.95 80 LEU A CA 1
ATOM 621 C C . LEU A 1 104 ? 65.920 33.378 20.927 1.00 28.94 80 LEU A C 1
ATOM 622 O O . LEU A 1 104 ? 65.117 32.932 20.109 1.00 28.00 80 LEU A O 1
ATOM 627 N N . ILE A 1 105 ? 65.598 34.298 21.823 1.00 28.09 81 ILE A N 1
ATOM 628 C CA . ILE A 1 105 ? 64.263 34.850 21.915 1.00 28.79 81 ILE A CA 1
ATOM 629 C C . ILE A 1 105 ? 64.115 36.100 21.039 1.00 29.47 81 ILE A C 1
ATOM 630 O O . ILE A 1 105 ? 64.888 37.034 21.165 1.00 28.19 81 ILE A O 1
ATOM 635 N N . VAL A 1 106 ? 63.081 36.118 20.197 1.00 29.94 82 VAL A N 1
ATOM 636 C CA . VAL A 1 106 ? 62.843 37.232 19.293 1.00 30.80 82 VAL A CA 1
ATOM 637 C C . VAL A 1 106 ? 61.342 37.570 19.230 1.00 31.99 82 VAL A C 1
ATOM 638 O O . VAL A 1 106 ? 60.771 37.680 18.163 1.00 33.90 82 VAL A O 1
ATOM 642 N N . VAL A 1 107 ? 60.707 37.721 20.384 1.00 31.11 83 VAL A N 1
ATOM 643 C CA . VAL A 1 107 ? 59.308 38.098 20.439 1.00 29.36 83 VAL A CA 1
ATOM 644 C C . VAL A 1 107 ? 59.211 39.617 20.718 1.00 29.39 83 VAL A C 1
ATOM 645 O O . VAL A 1 107 ? 60.199 40.258 21.071 1.00 29.28 83 VAL A O 1
ATOM 649 N N . PRO A 1 108 ? 58.037 40.205 20.534 1.00 29.08 84 PRO A N 1
ATOM 650 C CA . PRO A 1 108 ? 57.973 41.620 20.860 1.00 29.94 84 PRO A CA 1
ATOM 651 C C . PRO A 1 108 ? 58.257 41.884 22.348 1.00 29.56 84 PRO A C 1
ATOM 652 O O . PRO A 1 108 ? 58.057 41.004 23.193 1.00 29.05 84 PRO A O 1
ATOM 656 N N . SER A 1 109 ? 58.696 43.096 22.670 1.00 28.37 85 SER A N 1
ATOM 657 C CA . SER A 1 109 ? 59.010 43.439 24.046 1.00 28.27 85 SER A CA 1
ATOM 658 C C . SER A 1 109 ? 57.820 43.260 24.997 1.00 29.16 85 SER A C 1
ATOM 659 O O . SER A 1 109 ? 57.999 42.870 26.161 1.00 29.47 85 SER A O 1
ATOM 662 N N . PHE A 1 110 ? 56.609 43.492 24.499 1.00 28.81 86 PHE A N 1
ATOM 663 C CA . PHE A 1 110 ? 55.426 43.338 25.321 1.00 28.91 86 PHE A CA 1
ATOM 664 C C . PHE A 1 110 ? 55.078 41.880 25.582 1.00 29.50 86 PHE A C 1
ATOM 665 O O . PHE A 1 110 ? 54.194 41.619 26.365 1.00 30.25 86 PHE A O 1
ATOM 673 N N . ALA A 1 111 ? 55.744 40.938 24.915 1.00 29.47 87 ALA A N 1
ATOM 674 C CA . ALA A 1 111 ? 55.504 39.510 25.179 1.00 28.31 87 ALA A CA 1
ATOM 675 C C . ALA A 1 111 ? 56.703 38.819 25.853 1.00 28.48 87 ALA A C 1
ATOM 676 O O . ALA A 1 111 ? 56.637 37.639 26.209 1.00 28.67 87 ALA A O 1
ATOM 678 N N . PHE A 1 112 ? 57.788 39.551 26.057 1.00 28.58 88 PHE A N 1
ATOM 679 C CA . PHE A 1 112 ? 59.009 38.969 26.616 1.00 28.15 88 PHE A CA 1
ATOM 680 C C . PHE A 1 112 ? 58.761 38.367 27.989 1.00 29.41 88 PHE A C 1
ATOM 681 O O . PHE A 1 112 ? 59.112 37.192 28.240 1.00 28.95 88 PHE A O 1
ATOM 689 N N A HIS A 1 113 ? 58.173 39.155 28.884 0.60 29.65 89 HIS A N 1
ATOM 690 N N B HIS A 1 113 ? 58.113 39.138 28.865 0.40 29.68 89 HIS A N 1
ATOM 691 C CA A HIS A 1 113 ? 57.859 38.663 30.224 0.60 30.11 89 HIS A CA 1
ATOM 692 C CA B HIS A 1 113 ? 57.824 38.684 30.235 0.40 30.09 89 HIS A CA 1
ATOM 693 C C A HIS A 1 113 ? 57.111 37.320 30.176 0.60 29.81 89 HIS A C 1
ATOM 694 C C B HIS A 1 113 ? 57.010 37.382 30.294 0.40 29.99 89 HIS A C 1
ATOM 695 O O A HIS A 1 113 ? 57.503 36.355 30.832 0.60 28.58 89 HIS A O 1
ATOM 696 O O B HIS A 1 113 ? 57.240 36.544 31.168 0.40 28.88 89 HIS A O 1
ATOM 709 N N A GLU A 1 114 ? 56.034 37.276 29.396 0.60 30.12 90 GLU A N 1
ATOM 710 N N B GLU A 1 114 ? 56.058 37.205 29.384 0.40 30.42 90 GLU A N 1
ATOM 711 C CA A GLU A 1 114 ? 55.222 36.067 29.271 0.60 30.02 90 GLU A CA 1
ATOM 712 C CA B GLU A 1 114 ? 55.260 35.982 29.410 0.40 30.63 90 GLU A CA 1
ATOM 713 C C A GLU A 1 114 ? 56.037 34.840 28.867 0.60 29.63 90 GLU A C 1
ATOM 714 C C B GLU A 1 114 ? 56.039 34.788 28.864 0.40 30.10 90 GLU A C 1
ATOM 715 O O A GLU A 1 114 ? 55.880 33.757 29.440 0.60 29.08 90 GLU A O 1
ATOM 716 O O B GLU A 1 114 ? 55.858 33.663 29.339 0.40 29.67 90 GLU A O 1
ATOM 727 N N . VAL A 1 115 ? 56.903 35.015 27.877 1.00 29.80 91 VAL A N 1
ATOM 728 C CA . VAL A 1 115 ? 57.729 33.934 27.370 1.00 30.39 91 VAL A CA 1
ATOM 729 C C . VAL A 1 115 ? 58.728 33.480 28.453 1.00 30.39 91 VAL A C 1
ATOM 730 O O . VAL A 1 115 ? 58.887 32.286 28.688 1.00 28.54 91 VAL A O 1
ATOM 734 N N . ILE A 1 116 ? 59.393 34.429 29.111 1.00 29.03 92 ILE A N 1
ATOM 735 C CA . ILE A 1 116 ? 60.339 34.082 30.169 1.00 29.29 92 ILE A CA 1
ATOM 736 C C . ILE A 1 116 ? 59.622 33.295 31.283 1.00 30.57 92 ILE A C 1
ATOM 737 O O . ILE A 1 116 ? 60.120 32.290 31.750 1.00 29.82 92 ILE A O 1
ATOM 742 N N . THR A 1 117 ? 58.428 33.746 31.663 1.00 31.35 93 THR A N 1
ATOM 743 C CA . THR A 1 117 ? 57.665 33.085 32.692 1.00 31.47 93 THR A CA 1
ATOM 744 C C . THR A 1 117 ? 57.426 31.601 32.334 1.00 31.85 93 THR A C 1
ATOM 745 O O . THR A 1 117 ? 57.624 30.703 33.157 1.00 31.49 93 THR A O 1
ATOM 749 N N . ARG A 1 118 ? 57.026 31.371 31.093 1.00 31.44 94 ARG A N 1
ATOM 750 C CA . ARG A 1 118 ? 56.727 30.046 30.584 1.00 32.31 94 ARG A CA 1
ATOM 751 C C . ARG A 1 118 ? 57.960 29.169 30.411 1.00 32.00 94 ARG A C 1
ATOM 752 O O . ARG A 1 118 ? 57.857 27.939 30.345 1.00 31.29 94 ARG A O 1
ATOM 760 N N . MET A 1 119 ? 59.128 29.790 30.368 1.00 30.21 95 MET A N 1
ATOM 761 C CA . MET A 1 119 ? 60.346 29.031 30.266 1.00 30.46 95 MET A CA 1
ATOM 762 C C . MET A 1 119 ? 60.823 28.527 31.620 1.00 29.67 95 MET A C 1
ATOM 763 O O . MET A 1 119 ? 61.695 27.676 31.654 1.00 28.84 95 MET A O 1
ATOM 768 N N . LYS A 1 120 ? 60.277 29.040 32.726 1.00 29.75 96 LYS A N 1
ATOM 769 C CA . LYS A 1 120 ? 60.793 28.641 34.054 1.00 30.74 96 LYS A CA 1
ATOM 770 C C . LYS A 1 120 ? 60.936 27.137 34.291 1.00 30.23 96 LYS A C 1
ATOM 771 O O . LYS A 1 120 ? 61.975 26.707 34.747 1.00 30.02 96 LYS A O 1
ATOM 777 N N . PRO A 1 121 ? 59.909 26.341 33.970 1.00 30.31 97 PRO A N 1
ATOM 778 C CA . PRO A 1 121 ? 60.040 24.907 34.219 1.00 31.63 97 PRO A CA 1
ATOM 779 C C . PRO A 1 121 ? 60.881 24.191 33.198 1.00 32.21 97 PRO A C 1
ATOM 780 O O . PRO A 1 121 ? 61.048 22.993 33.306 1.00 32.20 97 PRO A O 1
ATOM 784 N N . LEU A 1 122 ? 61.424 24.915 32.218 1.00 32.29 98 LEU A N 1
ATOM 785 C CA . LEU A 1 122 ? 62.160 24.288 31.144 1.00 33.09 98 LEU A CA 1
ATOM 786 C C . LEU A 1 122 ? 63.656 24.574 31.154 1.00 34.40 98 LEU A C 1
ATOM 787 O O . LEU A 1 122 ? 64.391 24.038 30.332 1.00 36.11 98 LEU A O 1
ATOM 792 N N . ILE A 1 123 ? 64.120 25.392 32.076 1.00 35.34 99 ILE A N 1
ATOM 793 C CA . ILE A 1 123 ? 65.541 25.719 32.119 1.00 37.96 99 ILE A CA 1
ATOM 794 C C . ILE A 1 123 ? 66.380 24.576 32.697 1.00 38.41 99 ILE A C 1
ATOM 795 O O . ILE A 1 123 ? 65.932 23.884 33.610 1.00 38.69 99 ILE A O 1
ATOM 800 N N . ASP A 1 124 ? 67.583 24.361 32.161 1.00 38.32 100 ASP A N 1
ATOM 801 C CA . ASP A 1 124 ? 68.460 23.344 32.748 1.00 38.92 100 ASP A CA 1
ATOM 802 C C . ASP A 1 124 ? 69.804 23.956 33.128 1.00 37.81 100 ASP A C 1
ATOM 803 O O . ASP A 1 124 ? 70.049 25.165 32.936 1.00 37.27 100 ASP A O 1
ATOM 808 N N . ALA A 1 125 ? 70.660 23.109 33.677 1.00 35.90 101 ALA A N 1
ATOM 809 C CA . ALA A 1 125 ? 71.947 23.510 34.198 1.00 34.56 101 ALA A CA 1
ATOM 810 C C . ALA A 1 125 ? 72.851 24.252 33.233 1.00 33.31 101 ALA A C 1
ATOM 811 O O . ALA A 1 125 ? 73.615 25.092 33.668 1.00 32.96 101 ALA A O 1
ATOM 813 N N . LYS A 1 126 ? 72.780 23.968 31.938 1.00 33.21 102 LYS A N 1
ATOM 814 C CA . LYS A 1 126 ? 73.649 24.667 30.994 1.00 33.90 102 LYS A CA 1
ATOM 815 C C . LYS A 1 126 ? 72.909 25.551 29.967 1.00 32.20 102 LYS A C 1
ATOM 816 O O . LYS A 1 126 ? 73.459 25.934 28.943 1.00 32.57 102 LYS A O 1
ATOM 822 N N . THR A 1 127 ? 71.671 25.876 30.261 1.00 30.50 103 THR A N 1
ATOM 823 C CA . THR A 1 127 ? 70.894 26.716 29.381 1.00 29.96 103 THR A CA 1
ATOM 824 C C . THR A 1 127 ? 71.533 28.100 29.230 1.00 28.18 103 THR A C 1
ATOM 825 O O . THR A 1 127 ? 72.002 28.690 30.208 1.00 26.88 103 THR A O 1
ATOM 829 N N . ARG A 1 128 ? 71.580 28.574 27.983 1.00 27.58 104 ARG A N 1
ATOM 830 C CA . ARG A 1 128 ? 72.088 29.902 27.646 1.00 27.57 104 ARG A CA 1
ATOM 831 C C . ARG A 1 128 ? 71.003 30.595 26.853 1.00 28.21 104 ARG A C 1
ATOM 832 O O . ARG A 1 128 ? 70.399 29.996 25.966 1.00 29.35 104 ARG A O 1
ATOM 840 N N . ILE A 1 129 ? 70.788 31.867 27.162 1.00 27.67 105 ILE A N 1
ATOM 841 C CA . ILE A 1 129 ? 69.703 32.634 26.582 1.00 28.35 105 ILE A CA 1
ATOM 842 C C . ILE A 1 129 ? 70.156 33.907 25.883 1.00 27.80 105 ILE A C 1
ATOM 843 O O . ILE A 1 129 ? 70.766 34.778 26.479 1.00 27.15 105 ILE A O 1
ATOM 848 N N . ALA A 1 130 ? 69.855 33.994 24.596 1.00 28.37 106 ALA A N 1
ATOM 849 C CA . ALA A 1 130 ? 70.174 35.186 23.817 1.00 27.37 106 ALA A CA 1
ATOM 850 C C . ALA A 1 130 ? 68.855 35.741 23.349 1.00 27.68 106 ALA A C 1
ATOM 851 O O . ALA A 1 130 ? 67.874 35.018 23.335 1.00 26.66 106 ALA A O 1
ATOM 853 N N . TRP A 1 131 ? 68.807 37.041 23.023 1.00 27.10 107 TRP A N 1
ATOM 854 C CA . TRP A 1 131 ? 67.586 37.633 22.487 1.00 27.20 107 TRP A CA 1
ATOM 855 C C . TRP A 1 131 ? 67.884 38.706 21.426 1.00 28.22 107 TRP A C 1
ATOM 856 O O . TRP A 1 131 ? 68.947 39.349 21.421 1.00 27.28 107 TRP A O 1
ATOM 867 N N . GLY A 1 132 ? 66.922 38.838 20.517 1.00 29.01 108 GLY A N 1
ATOM 868 C CA . GLY A 1 132 ? 66.923 39.847 19.465 1.00 29.04 108 GLY A CA 1
ATOM 869 C C . GLY A 1 132 ? 65.839 40.873 19.744 1.00 29.05 108 GLY A C 1
ATOM 870 O O . GLY A 1 132 ? 65.715 41.871 19.007 1.00 28.54 108 GLY A O 1
ATOM 871 N N . THR A 1 133 ? 65.036 40.616 20.787 1.00 28.09 109 THR A N 1
ATOM 872 C CA . THR A 1 133 ? 63.986 41.549 21.229 1.00 28.10 109 THR A CA 1
ATOM 873 C C . THR A 1 133 ? 64.600 42.900 21.600 1.00 28.08 109 THR A C 1
ATOM 874 O O . THR A 1 133 ? 65.686 42.952 22.156 1.00 27.04 109 THR A O 1
ATOM 878 N N . LYS A 1 134 ? 63.890 43.985 21.309 1.00 29.24 110 LYS A N 1
ATOM 879 C CA . LYS A 1 134 ? 64.336 45.356 21.643 1.00 29.90 110 LYS A CA 1
ATOM 880 C C . LYS A 1 134 ? 63.200 46.054 22.389 1.00 29.85 110 LYS A C 1
ATOM 881 O O . LYS A 1 134 ? 62.059 46.006 21.967 1.00 31.98 110 LYS A O 1
ATOM 887 N N . GLY A 1 135 ? 63.519 46.668 23.504 1.00 29.91 111 GLY A N 1
ATOM 888 C CA . GLY A 1 135 ? 62.542 47.344 24.319 1.00 30.76 111 GLY A CA 1
ATOM 889 C C . GLY A 1 135 ? 62.537 46.812 25.745 1.00 31.25 111 GLY A C 1
ATOM 890 O O . GLY A 1 135 ? 62.960 45.689 26.010 1.00 32.90 111 GLY A O 1
ATOM 891 N N . LEU A 1 136 ? 62.029 47.611 26.663 1.00 29.79 112 LEU A N 1
ATOM 892 C CA . LEU A 1 136 ? 61.932 47.195 28.042 1.00 30.06 112 LEU A CA 1
ATOM 893 C C . LEU A 1 136 ? 60.755 46.239 28.215 1.00 30.03 112 LEU A C 1
ATOM 894 O O . LEU A 1 136 ? 59.782 46.305 27.468 1.00 30.99 112 LEU A O 1
ATOM 899 N N . ALA A 1 137 ? 60.842 45.341 29.181 1.00 29.00 113 ALA A N 1
ATOM 900 C CA . ALA A 1 137 ? 59.746 44.411 29.440 1.00 30.09 113 ALA A CA 1
ATOM 901 C C . ALA A 1 137 ? 58.786 45.012 30.454 1.00 30.43 113 ALA A C 1
ATOM 902 O O . ALA A 1 137 ? 59.033 46.078 31.020 1.00 31.13 113 ALA A O 1
ATOM 904 N N . LYS A 1 138 ? 57.689 44.308 30.679 1.00 31.85 114 LYS A N 1
ATOM 905 C CA . LYS A 1 138 ? 56.666 44.693 31.650 1.00 33.74 114 LYS A CA 1
ATOM 906 C C . LYS A 1 138 ? 57.307 45.179 32.952 1.00 33.56 114 LYS A C 1
ATOM 907 O O . LYS A 1 138 ? 58.172 44.511 33.508 1.00 32.51 114 LYS A O 1
ATOM 913 N N . GLY A 1 139 ? 56.889 46.354 33.423 1.00 33.35 115 GLY A N 1
ATOM 914 C CA . GLY A 1 139 ? 57.453 46.939 34.636 1.00 33.34 115 GLY A CA 1
ATOM 915 C C . GLY A 1 139 ? 58.697 47.785 34.367 1.00 33.53 115 GLY A C 1
ATOM 916 O O . GLY A 1 139 ? 59.453 48.122 35.291 1.00 32.34 115 GLY A O 1
ATOM 917 N N . SER A 1 140 ? 58.894 48.159 33.106 1.00 32.56 116 SER A N 1
ATOM 918 C CA . SER A 1 140 ? 60.062 48.921 32.718 1.00 32.55 116 SER A CA 1
ATOM 919 C C . SER A 1 140 ? 61.338 48.167 33.071 1.00 31.48 116 SER A C 1
ATOM 920 O O . SER A 1 140 ? 62.302 48.765 33.538 1.00 31.91 116 SER A O 1
ATOM 923 N N . ARG A 1 141 ? 61.361 46.860 32.809 1.00 30.01 117 ARG A N 1
ATOM 924 C CA . ARG A 1 141 ? 62.525 46.049 33.145 1.00 29.59 117 ARG A CA 1
ATOM 925 C C . ARG A 1 141 ? 63.456 45.802 31.967 1.00 28.76 117 ARG A C 1
ATOM 926 O O . ARG A 1 141 ? 63.013 45.531 30.861 1.00 27.73 117 ARG A O 1
ATOM 934 N N . LEU A 1 142 ? 64.758 45.926 32.214 1.00 28.52 118 LEU A N 1
ATOM 935 C CA . LEU A 1 142 ? 65.744 45.620 31.201 1.00 28.85 118 LEU A CA 1
ATOM 936 C C . LEU A 1 142 ? 65.619 44.120 30.950 1.00 28.71 118 LEU A C 1
ATOM 937 O O . LEU A 1 142 ? 65.347 43.356 31.865 1.00 29.19 118 LEU A O 1
ATOM 942 N N . LEU A 1 143 ? 65.792 43.716 29.703 1.00 28.68 119 LEU A N 1
ATOM 943 C CA . LEU A 1 143 ? 65.610 42.340 29.340 1.00 28.09 119 LEU A CA 1
ATOM 944 C C . LEU A 1 143 ? 66.569 41.417 30.041 1.00 28.96 119 LEU A C 1
ATOM 945 O O . LEU A 1 143 ? 66.155 40.327 30.432 1.00 30.70 119 LEU A O 1
ATOM 950 N N . HIS A 1 144 ? 67.830 41.809 30.221 1.00 29.47 120 HIS A N 1
ATOM 951 C CA . HIS A 1 144 ? 68.786 40.905 30.892 1.00 29.31 120 HIS A CA 1
ATOM 952 C C . HIS A 1 144 ? 68.405 40.714 32.354 1.00 29.60 120 HIS A C 1
ATOM 953 O O . HIS A 1 144 ? 68.684 39.666 32.953 1.00 29.33 120 HIS A O 1
ATOM 960 N N . GLU A 1 145 ? 67.778 41.727 32.940 1.00 27.86 121 GLU A N 1
ATOM 961 C CA . GLU A 1 145 ? 67.345 41.641 34.306 1.00 27.90 121 GLU A CA 1
ATOM 962 C C . GLU A 1 145 ? 66.160 40.667 34.432 1.00 28.37 121 GLU A C 1
ATOM 963 O O . GLU A 1 145 ? 66.104 39.858 35.390 1.00 27.22 121 GLU A O 1
ATOM 969 N N . VAL A 1 146 ? 65.237 40.704 33.472 1.00 27.42 122 VAL A N 1
ATOM 970 C CA . VAL A 1 146 ? 64.128 39.774 33.501 1.00 27.21 122 VAL A CA 1
ATOM 971 C C . VAL A 1 146 ? 64.701 38.357 33.361 1.00 28.61 122 VAL A C 1
ATOM 972 O O . VAL A 1 146 ? 64.320 37.446 34.099 1.00 27.52 122 VAL A O 1
ATOM 976 N N . VAL A 1 147 ? 65.636 38.176 32.434 1.00 28.06 123 VAL A N 1
ATOM 977 C CA . VAL A 1 147 ? 66.215 36.871 32.245 1.00 27.33 123 VAL A CA 1
ATOM 978 C C . VAL A 1 147 ? 66.958 36.409 33.525 1.00 28.95 123 VAL A C 1
ATOM 979 O O . VAL A 1 147 ? 66.687 35.316 34.051 1.00 26.63 123 VAL A O 1
ATOM 983 N N . ALA A 1 148 ? 67.857 37.247 34.038 1.00 28.21 124 ALA A N 1
ATOM 984 C CA . ALA A 1 148 ? 68.651 36.890 35.216 1.00 28.89 124 ALA A CA 1
ATOM 985 C C . ALA A 1 148 ? 67.798 36.668 36.475 1.00 29.78 124 ALA A C 1
ATOM 986 O O . ALA A 1 148 ? 67.935 35.642 37.154 1.00 29.78 124 ALA A O 1
ATOM 988 N N . THR A 1 149 ? 66.912 37.611 36.776 1.00 29.05 125 THR A N 1
ATOM 989 C CA . THR A 1 149 ? 66.053 37.504 37.952 1.00 29.01 125 THR A CA 1
ATOM 990 C C . THR A 1 149 ? 65.115 36.296 37.927 1.00 29.56 125 THR A C 1
ATOM 991 O O . THR A 1 149 ? 65.001 35.578 38.912 1.00 30.51 125 THR A O 1
ATOM 995 N N . GLU A 1 150 ? 64.464 36.053 36.798 1.00 28.90 126 GLU A N 1
ATOM 996 C CA . GLU A 1 150 ? 63.501 34.972 36.712 1.00 28.67 126 GLU A CA 1
ATOM 997 C C . GLU A 1 150 ? 64.060 33.574 36.422 1.00 29.63 126 GLU A C 1
ATOM 998 O O . GLU A 1 150 ? 63.506 32.612 36.900 1.00 28.59 126 GLU A O 1
ATOM 1004 N N . LEU A 1 151 ? 65.130 33.473 35.626 1.00 30.08 127 LEU A N 1
ATOM 1005 C CA . LEU A 1 151 ? 65.682 32.171 35.231 1.00 29.92 127 LEU A CA 1
ATOM 1006 C C . LEU A 1 151 ? 67.044 31.877 35.877 1.00 31.42 127 LEU A C 1
ATOM 1007 O O . LEU A 1 151 ? 67.588 30.792 35.702 1.00 30.49 127 LEU A O 1
ATOM 1012 N N . GLY A 1 152 ? 67.594 32.838 36.609 1.00 30.25 128 GLY A N 1
ATOM 1013 C CA . GLY A 1 152 ? 68.886 32.652 37.216 1.00 31.54 128 GLY A CA 1
ATOM 1014 C C . GLY A 1 152 ? 69.930 33.296 36.322 1.00 32.58 128 GLY A C 1
ATOM 1015 O O . GLY A 1 152 ? 69.668 33.606 35.156 1.00 34.85 128 GLY A O 1
ATOM 1016 N N . GLN A 1 153 ? 71.108 33.488 36.878 1.00 32.24 129 GLN A N 1
ATOM 1017 C CA . GLN A 1 153 ? 72.223 34.113 36.205 1.00 31.43 129 GLN A CA 1
ATOM 1018 C C . GLN A 1 153 ? 72.896 33.217 35.178 1.00 30.36 129 GLN A C 1
ATOM 1019 O O . GLN A 1 153 ? 74.044 32.805 35.337 1.00 32.73 129 GLN A O 1
ATOM 1025 N N . VAL A 1 154 ? 72.172 32.939 34.114 1.00 28.91 130 VAL A N 1
ATOM 1026 C CA . VAL A 1 154 ? 72.659 32.122 33.036 1.00 28.81 130 VAL A CA 1
ATOM 1027 C C . VAL A 1 154 ? 73.490 32.942 32.054 1.00 28.51 130 VAL A C 1
ATOM 1028 O O . VAL A 1 154 ? 73.442 34.154 32.070 1.00 29.91 130 VAL A O 1
ATOM 1032 N N . PRO A 1 155 ? 74.288 32.278 31.222 1.00 27.49 131 PRO A N 1
ATOM 1033 C CA . PRO A 1 155 ? 74.963 33.036 30.190 1.00 27.14 131 PRO A CA 1
ATOM 1034 C C . PRO A 1 155 ? 73.904 33.737 29.278 1.00 27.59 131 PRO A C 1
ATOM 1035 O O . PRO A 1 155 ? 72.934 33.106 28.831 1.00 27.05 131 PRO A O 1
ATOM 1039 N N . MET A 1 156 ? 74.112 35.028 29.013 1.00 28.06 132 MET A N 1
ATOM 1040 C CA . MET A 1 156 ? 73.156 35.836 28.270 1.00 28.47 132 MET A CA 1
ATOM 1041 C C . MET A 1 156 ? 73.823 36.642 27.165 1.00 27.91 132 MET A C 1
ATOM 1042 O O . MET A 1 156 ? 74.997 36.937 27.251 1.00 28.21 132 MET A O 1
ATOM 1047 N N . ALA A 1 157 ? 73.051 37.011 26.147 1.00 26.97 133 ALA A N 1
ATOM 1048 C CA . ALA A 1 157 ? 73.566 37.807 25.037 1.00 27.15 133 ALA A CA 1
ATOM 1049 C C . ALA A 1 157 ? 72.441 38.527 24.322 1.00 27.32 133 ALA A C 1
ATOM 1050 O O . ALA A 1 157 ? 71.309 38.048 24.301 1.00 27.67 133 ALA A O 1
ATOM 1052 N N . VAL A 1 158 ? 72.779 39.677 23.737 1.00 27.10 134 VAL A N 1
ATOM 1053 C CA . VAL A 1 158 ? 71.836 40.469 22.962 1.00 26.69 134 VAL A CA 1
ATOM 1054 C C . VAL A 1 158 ? 72.437 40.734 21.598 1.00 26.87 134 VAL A C 1
ATOM 1055 O O . VAL A 1 158 ? 73.616 41.038 21.478 1.00 27.47 134 VAL A O 1
ATOM 1059 N N A ILE A 1 159 ? 71.630 40.562 20.562 0.50 27.29 135 ILE A N 1
ATOM 1060 N N B ILE A 1 159 ? 71.609 40.563 20.575 0.50 27.57 135 ILE A N 1
ATOM 1061 C CA A ILE A 1 159 ? 72.056 40.826 19.201 0.50 27.41 135 ILE A CA 1
ATOM 1062 C CA B ILE A 1 159 ? 71.966 40.817 19.190 0.50 27.83 135 ILE A CA 1
ATOM 1063 C C A ILE A 1 159 ? 71.174 41.992 18.727 0.50 27.86 135 ILE A C 1
ATOM 1064 C C B ILE A 1 159 ? 71.151 42.031 18.774 0.50 28.07 135 ILE A C 1
ATOM 1065 O O A ILE A 1 159 ? 69.943 41.923 18.808 0.50 27.26 135 ILE A O 1
ATOM 1066 O O B ILE A 1 159 ? 69.927 42.036 18.930 0.50 27.29 135 ILE A O 1
ATOM 1075 N N . SER A 1 160 ? 71.817 43.058 18.258 1.00 28.05 136 SER A N 1
ATOM 1076 C CA . SER A 1 160 ? 71.123 44.274 17.879 1.00 29.72 136 SER A CA 1
ATOM 1077 C C . SER A 1 160 ? 71.890 45.108 16.882 1.00 29.78 136 SER A C 1
ATOM 1078 O O . SER A 1 160 ? 73.083 45.292 17.014 1.00 29.88 136 SER A O 1
ATOM 1081 N N . GLY A 1 161 ? 71.186 45.597 15.873 1.00 30.45 137 GLY A N 1
ATOM 1082 C CA . GLY A 1 161 ? 71.786 46.453 14.853 1.00 31.14 137 GLY A CA 1
ATOM 1083 C C . GLY A 1 161 ? 70.794 46.817 13.765 1.00 30.52 137 GLY A C 1
ATOM 1084 O O . GLY A 1 161 ? 69.615 46.444 13.853 1.00 30.07 137 GLY A O 1
ATOM 1085 N N . PRO A 1 162 ? 71.257 47.573 12.739 1.00 29.88 138 PRO A N 1
ATOM 1086 C CA . PRO A 1 162 ? 70.370 47.906 11.629 1.00 30.19 138 PRO A CA 1
ATOM 1087 C C . PRO A 1 162 ? 70.136 46.640 10.829 1.00 28.99 138 PRO A C 1
ATOM 1088 O O . PRO A 1 162 ? 70.998 46.210 10.064 1.00 29.86 138 PRO A O 1
ATOM 1092 N N . SER A 1 163 ? 68.965 46.065 10.961 1.00 29.47 139 SER A N 1
ATOM 1093 C CA . SER A 1 163 ? 68.737 44.789 10.310 1.00 30.73 139 SER A CA 1
ATOM 1094 C C . SER A 1 163 ? 67.313 44.513 9.888 1.00 31.14 139 SER A C 1
ATOM 1095 O O . SER A 1 163 ? 66.637 43.721 10.547 1.00 34.92 139 SER A O 1
ATOM 1098 N N . LEU A 1 164 ? 66.848 45.133 8.800 1.00 29.69 140 LEU A N 1
ATOM 1099 C CA . LEU A 1 164 ? 65.517 44.844 8.281 1.00 29.03 140 LEU A CA 1
ATOM 1100 C C . LEU A 1 164 ? 65.459 43.352 7.994 1.00 27.80 140 LEU A C 1
ATOM 1101 O O . LEU A 1 164 ? 66.335 42.820 7.340 1.00 26.69 140 LEU A O 1
ATOM 1106 N N . ALA A 1 165 ? 64.418 42.691 8.458 1.00 28.61 141 ALA A N 1
ATOM 1107 C CA . ALA A 1 165 ? 64.299 41.235 8.294 1.00 28.82 141 ALA A CA 1
ATOM 1108 C C . ALA A 1 165 ? 64.266 40.799 6.829 1.00 29.49 141 ALA A C 1
ATOM 1109 O O . ALA A 1 165 ? 64.897 39.805 6.460 1.00 30.05 141 ALA A O 1
ATOM 1111 N N . THR A 1 166 ? 63.544 41.551 5.991 1.00 29.65 142 THR A N 1
ATOM 1112 C CA . THR A 1 166 ? 63.416 41.244 4.567 1.00 29.63 142 THR A CA 1
ATOM 1113 C C . THR A 1 166 ? 64.771 41.277 3.844 1.00 29.79 142 THR A C 1
ATOM 1114 O O . THR A 1 166 ? 65.048 40.409 3.004 1.00 29.29 142 THR A O 1
ATOM 1118 N N . GLU A 1 167 ? 65.629 42.245 4.186 1.00 28.91 143 GLU A N 1
ATOM 1119 C CA . GLU A 1 167 ? 66.956 42.357 3.540 1.00 28.54 143 GLU A CA 1
ATOM 1120 C C . GLU A 1 167 ? 67.913 41.240 3.986 1.00 27.33 143 GLU A C 1
ATOM 1121 O O . GLU A 1 167 ? 68.757 40.771 3.202 1.00 24.77 143 GLU A O 1
ATOM 1127 N N . VAL A 1 168 ? 67.777 40.826 5.241 1.00 27.09 144 VAL A N 1
ATOM 1128 C CA . VAL A 1 168 ? 68.578 39.719 5.757 1.00 27.35 144 VAL A CA 1
ATOM 1129 C C . VAL A 1 168 ? 68.142 38.450 5.010 1.00 27.79 144 VAL A C 1
ATOM 1130 O O . VAL A 1 168 ? 68.984 37.724 4.509 1.00 29.96 144 VAL A O 1
ATOM 1134 N N . ALA A 1 169 ? 66.837 38.224 4.880 1.00 27.82 145 ALA A N 1
ATOM 1135 C CA . ALA A 1 169 ? 66.340 37.033 4.159 1.00 28.05 145 ALA A CA 1
ATOM 1136 C C . ALA A 1 169 ? 66.845 37.020 2.723 1.00 28.60 145 ALA A C 1
ATOM 1137 O O . ALA A 1 169 ? 67.140 35.952 2.170 1.00 28.21 145 ALA A O 1
ATOM 1139 N N . ALA A 1 170 ? 66.965 38.216 2.126 1.00 28.43 146 ALA A N 1
ATOM 1140 C CA . ALA A 1 170 ? 67.446 38.355 0.763 1.00 27.63 146 ALA A CA 1
ATOM 1141 C C . ALA A 1 170 ? 68.949 38.254 0.685 1.00 27.21 146 ALA A C 1
ATOM 1142 O O . ALA A 1 170 ? 69.513 38.328 -0.389 1.00 28.37 146 ALA A O 1
ATOM 1144 N N . ASN A 1 171 ? 69.601 38.101 1.824 1.00 26.55 147 ASN A N 1
ATOM 1145 C CA . ASN A 1 171 ? 71.048 37.966 1.878 1.00 28.45 147 ASN A CA 1
ATOM 1146 C C . ASN A 1 171 ? 71.812 39.231 1.453 1.00 28.42 147 ASN A C 1
ATOM 1147 O O . ASN A 1 171 ? 72.907 39.138 0.920 1.00 27.56 147 ASN A O 1
ATOM 1152 N N . LEU A 1 172 ? 71.216 40.394 1.697 1.00 28.41 148 LEU A N 1
ATOM 1153 C CA . LEU A 1 172 ? 71.885 41.676 1.462 1.00 29.42 148 LEU A CA 1
ATOM 1154 C C . LEU A 1 172 ? 72.821 41.967 2.660 1.00 29.65 148 LEU A C 1
ATOM 1155 O O . LEU A 1 172 ? 72.526 41.555 3.781 1.00 31.19 148 LEU A O 1
ATOM 1160 N N . PRO A 1 173 ? 73.957 42.666 2.430 1.00 30.61 149 PRO A N 1
ATOM 1161 C CA . PRO A 1 173 ? 74.929 42.935 3.504 1.00 30.77 149 PRO A CA 1
ATOM 1162 C C . PRO A 1 173 ? 74.305 43.607 4.707 1.00 30.57 149 PRO A C 1
ATOM 1163 O O . PRO A 1 173 ? 73.606 44.630 4.578 1.00 31.23 149 PRO A O 1
ATOM 1167 N N . THR A 1 174 ? 74.568 43.013 5.866 1.00 30.65 150 THR A N 1
ATOM 1168 C CA . THR A 1 174 ? 74.024 43.452 7.124 1.00 29.92 150 THR A CA 1
ATOM 1169 C C . THR A 1 174 ? 75.078 43.330 8.192 1.00 30.73 150 THR A C 1
ATOM 1170 O O . THR A 1 174 ? 75.916 42.402 8.148 1.00 30.35 150 THR A O 1
ATOM 1174 N N . ALA A 1 175 ? 75.058 44.269 9.147 1.00 29.56 151 ALA A N 1
ATOM 1175 C CA . ALA A 1 175 ? 76.003 44.239 10.266 1.00 28.66 151 ALA A CA 1
ATOM 1176 C C . ALA A 1 175 ? 75.252 44.520 11.556 1.00 28.35 151 ALA A C 1
ATOM 1177 O O . ALA A 1 175 ? 74.456 45.447 11.615 1.00 27.48 151 ALA A O 1
ATOM 1179 N N . VAL A 1 176 ? 75.480 43.688 12.581 1.00 27.59 152 VAL A N 1
ATOM 1180 C CA . VAL A 1 176 ? 74.839 43.845 13.878 1.00 26.45 152 VAL A CA 1
ATOM 1181 C C . VAL A 1 176 ? 75.858 43.651 14.994 1.00 27.61 152 VAL A C 1
ATOM 1182 O O . VAL A 1 176 ? 76.942 43.102 14.780 1.00 27.07 152 VAL A O 1
ATOM 1186 N N . SER A 1 177 ? 75.525 44.140 16.183 1.00 28.59 153 SER A N 1
ATOM 1187 C CA . SER A 1 177 ? 76.399 43.965 17.337 1.00 30.38 153 SER A CA 1
ATOM 1188 C C . SER A 1 177 ? 75.884 42.796 18.164 1.00 29.70 153 SER A C 1
ATOM 1189 O O . SER A 1 177 ? 74.702 42.478 18.137 1.00 28.18 153 SER A O 1
ATOM 1192 N N . LEU A 1 178 ? 76.788 42.163 18.890 1.00 30.01 154 LEU A N 1
ATOM 1193 C CA . LEU A 1 178 ? 76.417 41.089 19.796 1.00 29.74 154 LEU A CA 1
ATOM 1194 C C . LEU A 1 178 ? 77.182 41.285 21.107 1.00 28.88 154 LEU A C 1
ATOM 1195 O O . LEU A 1 178 ? 78.417 41.266 21.130 1.00 29.56 154 LEU A O 1
ATOM 1200 N N . ALA A 1 179 ? 76.423 41.550 22.172 1.00 28.36 155 ALA A N 1
ATOM 1201 C CA . ALA A 1 179 ? 76.951 41.753 23.515 1.00 27.98 155 ALA A CA 1
ATOM 1202 C C . ALA A 1 179 ? 76.507 40.627 24.427 1.00 27.65 155 ALA A C 1
ATOM 1203 O O . ALA A 1 179 ? 75.348 40.206 24.396 1.00 28.33 155 ALA A O 1
ATOM 1205 N N . SER A 1 180 ? 77.421 40.192 25.278 1.00 28.71 156 SER A N 1
ATOM 1206 C CA . SER A 1 180 ? 77.188 39.094 26.173 1.00 29.17 156 SER A CA 1
ATOM 1207 C C . SER A 1 180 ? 77.850 39.272 27.524 1.00 29.47 156 SER A C 1
ATOM 1208 O O . SER A 1 180 ? 78.796 40.026 27.671 1.00 31.39 156 SER A O 1
ATOM 1211 N N . ASN A 1 181 ? 77.334 38.574 28.520 1.00 28.81 157 ASN A N 1
ATOM 1212 C CA . ASN A 1 181 ? 77.936 38.566 29.845 1.00 29.23 157 ASN A CA 1
ATOM 1213 C C . ASN A 1 181 ? 78.824 37.302 30.002 1.00 29.40 157 ASN A C 1
ATOM 1214 O O . ASN A 1 181 ? 79.315 37.011 31.105 1.00 29.75 157 ASN A O 1
ATOM 1219 N N . ASN A 1 182 ? 79.024 36.559 28.911 1.00 29.08 158 ASN A N 1
ATOM 1220 C CA . ASN A 1 182 ? 79.820 35.312 28.957 1.00 28.71 158 ASN A CA 1
ATOM 1221 C C . ASN A 1 182 ? 80.685 35.192 27.695 1.00 29.56 158 ASN A C 1
ATOM 1222 O O . ASN A 1 182 ? 80.161 35.150 26.584 1.00 28.80 158 ASN A O 1
ATOM 1227 N N A SER A 1 183 ? 82.010 35.145 27.858 0.50 28.70 159 SER A N 1
ATOM 1228 N N B SER A 1 183 ? 82.003 35.131 27.879 0.50 29.36 159 SER A N 1
ATOM 1229 C CA A SER A 1 183 ? 82.900 35.082 26.695 0.50 29.05 159 SER A CA 1
ATOM 1230 C CA B SER A 1 183 ? 82.930 35.063 26.756 0.50 30.33 159 SER A CA 1
ATOM 1231 C C A SER A 1 183 ? 82.725 33.819 25.855 0.50 29.34 159 SER A C 1
ATOM 1232 C C B SER A 1 183 ? 82.765 33.821 25.881 0.50 29.99 159 SER A C 1
ATOM 1233 O O A SER A 1 183 ? 82.815 33.873 24.633 0.50 30.72 159 SER A O 1
ATOM 1234 O O B SER A 1 183 ? 82.906 33.894 24.664 0.50 31.46 159 SER A O 1
ATOM 1239 N N . GLN A 1 184 ? 82.460 32.687 26.489 1.00 29.86 160 GLN A N 1
ATOM 1240 C CA . GLN A 1 184 ? 82.275 31.460 25.732 1.00 30.22 160 GLN A CA 1
ATOM 1241 C C . GLN A 1 184 ? 80.974 31.547 24.899 1.00 30.08 160 GLN A C 1
ATOM 1242 O O . GLN A 1 184 ? 80.906 31.049 23.773 1.00 31.63 160 GLN A O 1
ATOM 1248 N N . PHE A 1 185 ? 79.945 32.180 25.447 1.00 28.73 161 PHE A N 1
ATOM 1249 C CA . PHE A 1 185 ? 78.653 32.269 24.742 1.00 28.16 161 PHE A CA 1
ATOM 1250 C C . PHE A 1 185 ? 78.803 33.195 23.560 1.00 28.51 161 PHE A C 1
ATOM 1251 O O . PHE A 1 185 ? 78.325 32.898 22.468 1.00 28.77 161 PHE A O 1
ATOM 1259 N N . SER A 1 186 ? 79.474 34.318 23.770 1.00 28.72 162 SER A N 1
ATOM 1260 C CA . SER A 1 186 ? 79.723 35.235 22.691 1.00 30.92 162 SER A CA 1
ATOM 1261 C C . SER A 1 186 ? 80.418 34.512 21.535 1.00 31.71 162 SER A C 1
ATOM 1262 O O . SER A 1 186 ? 80.006 34.606 20.373 1.00 31.51 162 SER A O 1
ATOM 1265 N N . LYS A 1 187 ? 81.471 33.785 21.865 1.00 32.87 163 LYS A N 1
ATOM 1266 C CA . LYS A 1 187 ? 82.253 33.047 20.871 1.00 34.90 163 LYS A CA 1
ATOM 1267 C C . LYS A 1 187 ? 81.373 32.066 20.084 1.00 33.95 163 LYS A C 1
ATOM 1268 O O . LYS A 1 187 ? 81.398 32.046 18.851 1.00 33.70 163 LYS A O 1
ATOM 1274 N N . ASP A 1 188 ? 80.577 31.290 20.801 1.00 32.19 164 ASP A N 1
ATOM 1275 C CA . ASP A 1 188 ? 79.716 30.321 20.175 1.00 32.29 164 ASP A CA 1
ATOM 1276 C C . ASP A 1 188 ? 78.657 30.979 19.280 1.00 31.82 164 ASP A C 1
ATOM 1277 O O . ASP A 1 188 ? 78.399 30.512 18.185 1.00 30.42 164 ASP A O 1
ATOM 1282 N N . LEU A 1 189 ? 78.051 32.066 19.732 1.00 31.18 165 LEU A N 1
ATOM 1283 C CA . LEU A 1 189 ? 77.035 32.723 18.914 1.00 31.34 165 LEU A CA 1
ATOM 1284 C C . LEU A 1 189 ? 77.614 33.346 17.655 1.00 30.21 165 LEU A C 1
ATOM 1285 O O . LEU A 1 189 ? 77.046 33.201 16.568 1.00 29.34 165 LEU A O 1
ATOM 1290 N N . ILE A 1 190 ? 78.735 34.034 17.792 1.00 31.20 166 ILE A N 1
ATOM 1291 C CA . ILE A 1 190 ? 79.367 34.672 16.642 1.00 31.72 166 ILE A CA 1
ATOM 1292 C C . ILE A 1 190 ? 79.772 33.581 15.657 1.00 33.23 166 ILE A C 1
ATOM 1293 O O . ILE A 1 190 ? 79.570 33.696 14.445 1.00 32.55 166 ILE A O 1
ATOM 1298 N N . GLU A 1 191 ? 80.320 32.496 16.179 1.00 34.52 167 GLU A N 1
ATOM 1299 C CA . GLU A 1 191 ? 80.679 31.395 15.310 1.00 35.08 167 GLU A CA 1
ATOM 1300 C C . GLU A 1 191 ? 79.465 30.885 14.513 1.00 33.56 167 GLU A C 1
ATOM 1301 O O . GLU A 1 191 ? 79.582 30.601 13.331 1.00 33.57 167 GLU A O 1
ATOM 1307 N N . ARG A 1 192 ? 78.304 30.758 15.152 1.00 32.74 168 ARG A N 1
ATOM 1308 C CA . ARG A 1 192 ? 77.110 30.305 14.428 1.00 31.67 168 ARG A CA 1
ATOM 1309 C C . ARG A 1 192 ? 76.552 31.293 13.397 1.00 31.64 168 ARG A C 1
ATOM 1310 O O . ARG A 1 192 ? 76.095 30.895 12.330 1.00 28.64 168 ARG A O 1
ATOM 1318 N N . LEU A 1 193 ? 76.561 32.577 13.754 1.00 31.41 169 LEU A N 1
ATOM 1319 C CA . LEU A 1 193 ? 75.907 33.631 12.964 1.00 32.34 169 LEU A CA 1
ATOM 1320 C C . LEU A 1 193 ? 76.763 34.389 11.967 1.00 33.81 169 LEU A C 1
ATOM 1321 O O . LEU A 1 193 ? 76.316 34.721 10.873 1.00 33.71 169 LEU A O 1
ATOM 1326 N N . HIS A 1 194 ? 77.980 34.695 12.377 1.00 35.80 170 HIS A N 1
ATOM 1327 C CA . HIS A 1 194 ? 78.864 35.474 11.561 1.00 37.46 170 HIS A CA 1
ATOM 1328 C C . HIS A 1 194 ? 79.174 34.826 10.233 1.00 38.72 170 HIS A C 1
ATOM 1329 O O . HIS A 1 194 ? 79.438 33.619 10.154 1.00 40.32 170 HIS A O 1
ATOM 1336 N N . GLY A 1 195 ? 79.132 35.632 9.188 1.00 39.32 171 GLY A N 1
ATOM 1337 C CA . GLY A 1 195 ? 79.406 35.141 7.868 1.00 41.07 171 GLY A CA 1
ATOM 1338 C C . GLY A 1 195 ? 79.467 36.250 6.864 1.00 41.59 171 GLY A C 1
ATOM 1339 O O . GLY A 1 195 ? 79.199 37.410 7.174 1.00 44.21 171 GLY A O 1
ATOM 1340 N N A GLN A 1 196 ? 79.873 35.887 5.663 0.60 42.23 172 GLN A N 1
ATOM 1341 N N B GLN A 1 196 ? 79.806 35.867 5.636 0.40 41.79 172 GLN A N 1
ATOM 1342 C CA A GLN A 1 196 ? 80.007 36.799 4.531 0.60 42.03 172 GLN A CA 1
ATOM 1343 C CA B GLN A 1 196 ? 79.909 36.774 4.489 0.40 41.36 172 GLN A CA 1
ATOM 1344 C C A GLN A 1 196 ? 79.079 38.048 4.466 0.60 40.88 172 GLN A C 1
ATOM 1345 C C B GLN A 1 196 ? 79.062 38.038 4.513 0.40 40.62 172 GLN A C 1
ATOM 1346 O O A GLN A 1 196 ? 79.577 39.161 4.590 0.60 40.08 172 GLN A O 1
ATOM 1347 O O B GLN A 1 196 ? 79.574 39.130 4.737 0.40 40.06 172 GLN A O 1
ATOM 1358 N N . ARG A 1 197 ? 77.768 37.867 4.267 1.00 40.14 173 ARG A N 1
ATOM 1359 C CA . ARG A 1 197 ? 76.827 38.987 4.163 1.00 40.19 173 ARG A CA 1
ATOM 1360 C C . ARG A 1 197 ? 76.129 39.372 5.452 1.00 39.09 173 ARG A C 1
ATOM 1361 O O . ARG A 1 197 ? 75.507 40.435 5.512 1.00 39.60 173 ARG A O 1
ATOM 1369 N N . PHE A 1 198 ? 76.172 38.497 6.454 1.00 37.04 174 PHE A N 1
ATOM 1370 C CA . PHE A 1 198 ? 75.567 38.781 7.763 1.00 35.46 174 PHE A CA 1
ATOM 1371 C C . PHE A 1 198 ? 76.699 38.764 8.756 1.00 34.96 174 PHE A C 1
ATOM 1372 O O . PHE A 1 198 ? 77.185 37.692 9.155 1.00 34.71 174 PHE A O 1
ATOM 1380 N N . ARG A 1 199 ? 77.123 39.956 9.150 1.00 33.98 175 ARG A N 1
ATOM 1381 C CA . ARG A 1 199 ? 78.279 40.103 10.000 1.00 34.76 175 ARG A CA 1
ATOM 1382 C C . ARG A 1 199 ? 77.917 40.536 11.415 1.00 34.46 175 ARG A C 1
ATOM 1383 O O . ARG A 1 199 ? 77.098 41.433 11.615 1.00 33.24 175 ARG A O 1
ATOM 1391 N N . VAL A 1 200 ? 78.548 39.877 12.386 1.00 34.09 176 VAL A N 1
ATOM 1392 C CA . VAL A 1 200 ? 78.251 40.075 13.799 1.00 34.32 176 VAL A CA 1
ATOM 1393 C C . VAL A 1 200 ? 79.505 40.483 14.509 1.00 34.71 176 VAL A C 1
ATOM 1394 O O . VAL A 1 200 ? 80.497 39.765 14.484 1.00 34.94 176 VAL A O 1
ATOM 1398 N N . TYR A 1 201 ? 79.461 41.647 15.136 1.00 35.06 177 TYR A N 1
ATOM 1399 C CA . TYR A 1 201 ? 80.618 42.183 15.811 1.00 34.92 177 TYR A CA 1
ATOM 1400 C C . TYR A 1 201 ? 80.453 42.199 17.334 1.00 34.60 177 TYR A C 1
ATOM 1401 O O . TYR A 1 201 ? 79.442 42.642 17.848 1.00 32.77 177 TYR A O 1
ATOM 1410 N N . LYS A 1 202 ? 81.464 41.663 18.018 1.00 34.44 178 LYS A N 1
ATOM 1411 C CA . LYS A 1 202 ? 81.516 41.596 19.458 1.00 35.49 178 LYS A CA 1
ATOM 1412 C C . LYS A 1 202 ? 81.423 43.003 20.035 1.00 36.06 178 LYS A C 1
ATOM 1413 O O . LYS A 1 202 ? 82.012 43.942 19.514 1.00 35.26 178 LYS A O 1
ATOM 1419 N N . ASN A 1 203 ? 80.653 43.126 21.099 1.00 36.91 179 ASN A N 1
ATOM 1420 C CA . ASN A 1 203 ? 80.467 44.373 21.798 1.00 38.32 179 ASN A CA 1
ATOM 1421 C C . ASN A 1 203 ? 80.440 44.008 23.289 1.00 40.18 179 ASN A C 1
ATOM 1422 O O . ASN A 1 203 ? 79.872 43.005 23.693 1.00 40.28 179 ASN A O 1
ATOM 1427 N N . ASP A 1 204 ? 81.102 44.828 24.085 1.00 42.40 180 ASP A N 1
ATOM 1428 C CA . ASP A 1 204 ? 81.266 44.599 25.504 1.00 44.29 180 ASP A CA 1
ATOM 1429 C C . ASP A 1 204 ? 80.213 45.288 26.389 1.00 43.11 180 ASP A C 1
ATOM 1430 O O . ASP A 1 204 ? 80.337 45.278 27.606 1.00 44.83 180 ASP A O 1
ATOM 1435 N N . ASP A 1 205 ? 79.172 45.854 25.801 1.00 39.95 181 ASP A N 1
ATOM 1436 C CA . ASP A 1 205 ? 78.245 46.665 26.565 1.00 37.83 181 ASP A CA 1
ATOM 1437 C C . ASP A 1 205 ? 76.802 46.241 26.420 1.00 36.99 181 ASP A C 1
ATOM 1438 O O . ASP A 1 205 ? 76.003 46.916 25.768 1.00 36.13 181 ASP A O 1
ATOM 1443 N N . MET A 1 206 ? 76.449 45.131 27.052 1.00 35.60 182 MET A N 1
ATOM 1444 C CA . MET A 1 206 ? 75.089 44.628 26.949 1.00 34.84 182 MET A CA 1
ATOM 1445 C C . MET A 1 206 ? 74.051 45.686 27.375 1.00 32.61 182 MET A C 1
ATOM 1446 O O . MET A 1 206 ? 73.048 45.902 26.706 1.00 30.84 182 MET A O 1
ATOM 1451 N N . ILE A 1 207 ? 74.300 46.360 28.473 1.00 30.86 183 ILE A N 1
ATOM 1452 C CA . ILE A 1 207 ? 73.321 47.317 28.955 1.00 31.82 183 ILE A CA 1
ATOM 1453 C C . ILE A 1 207 ? 73.126 48.486 27.981 1.00 29.40 183 ILE A C 1
ATOM 1454 O O . ILE A 1 207 ? 72.004 48.871 27.721 1.00 27.98 183 ILE A O 1
ATOM 1459 N N . GLY A 1 208 ? 74.204 48.989 27.406 1.00 27.81 184 GLY A N 1
ATOM 1460 C CA . GLY A 1 208 ? 74.112 50.087 26.463 1.00 28.85 184 GLY A CA 1
ATOM 1461 C C . GLY A 1 208 ? 73.359 49.657 25.220 1.00 28.34 184 GLY A C 1
ATOM 1462 O O . GLY A 1 208 ? 72.522 50.398 24.709 1.00 27.21 184 GLY A O 1
ATOM 1463 N N . VAL A 1 209 ? 73.663 48.450 24.732 1.00 27.63 185 VAL A N 1
ATOM 1464 C CA . VAL A 1 209 ? 73.006 47.907 23.559 1.00 26.71 185 VAL A CA 1
ATOM 1465 C C . VAL A 1 209 ? 71.496 47.784 23.801 1.00 28.22 185 VAL A C 1
ATOM 1466 O O . VAL A 1 209 ? 70.677 48.160 22.954 1.00 27.99 185 VAL A O 1
ATOM 1470 N N . GLU A 1 210 ? 71.120 47.276 24.964 1.00 28.01 186 GLU A N 1
ATOM 1471 C CA . GLU A 1 210 ? 69.716 47.128 25.298 1.00 27.47 186 GLU A CA 1
ATOM 1472 C C . GLU A 1 210 ? 68.998 48.460 25.352 1.00 26.96 186 GLU A C 1
ATOM 1473 O O . GLU A 1 210 ? 67.932 48.608 24.816 1.00 26.19 186 GLU A O 1
ATOM 1479 N N . LEU A 1 211 ? 69.574 49.411 26.055 1.00 26.47 187 LEU A N 1
ATOM 1480 C CA . LEU A 1 211 ? 68.933 50.691 26.210 1.00 28.39 187 LEU A CA 1
ATOM 1481 C C . LEU A 1 211 ? 68.805 51.459 24.883 1.00 29.09 187 LEU A C 1
ATOM 1482 O O . LEU A 1 211 ? 67.790 52.105 24.640 1.00 29.83 187 LEU A O 1
ATOM 1487 N N . CYS A 1 212 ? 69.810 51.351 24.021 1.00 29.53 188 CYS A N 1
ATOM 1488 C CA . CYS A 1 212 ? 69.742 51.986 22.701 1.00 30.17 188 CYS A CA 1
ATOM 1489 C C . CYS A 1 212 ? 68.574 51.411 21.944 1.00 29.86 188 CYS A C 1
ATOM 1490 O O . CYS A 1 212 ? 67.790 52.137 21.329 1.00 28.74 188 CYS A O 1
ATOM 1493 N N . GLY A 1 213 ? 68.469 50.082 21.972 1.00 30.09 189 GLY A N 1
ATOM 1494 C CA . GLY A 1 213 ? 67.390 49.407 21.287 1.00 29.20 189 GLY A CA 1
ATOM 1495 C C . GLY A 1 213 ? 66.030 49.713 21.880 1.00 29.25 189 GLY A C 1
ATOM 1496 O O . GLY A 1 213 ? 65.030 49.633 21.195 1.00 29.32 189 GLY A O 1
ATOM 1497 N N . SER A 1 214 ? 65.968 50.073 23.149 1.00 29.37 190 SER A N 1
ATOM 1498 C CA . SER A 1 214 ? 64.662 50.299 23.758 1.00 30.56 190 SER A CA 1
ATOM 1499 C C . SER A 1 214 ? 64.135 51.718 23.480 1.00 29.42 190 SER A C 1
ATOM 1500 O O . SER A 1 214 ? 62.995 52.024 23.797 1.00 29.07 190 SER A O 1
ATOM 1503 N N . VAL A 1 215 ? 64.971 52.564 22.896 1.00 29.07 191 VAL A N 1
ATOM 1504 C CA . VAL A 1 215 ? 64.578 53.940 22.591 1.00 29.89 191 VAL A CA 1
ATOM 1505 C C . VAL A 1 215 ? 64.404 54.238 21.090 1.00 30.72 191 VAL A C 1
ATOM 1506 O O . VAL A 1 215 ? 63.656 55.123 20.730 1.00 30.72 191 VAL A O 1
ATOM 1510 N N . LYS A 1 216 ? 65.051 53.474 20.211 1.00 30.90 192 LYS A N 1
ATOM 1511 C CA . LYS A 1 216 ? 65.023 53.811 18.791 1.00 30.05 192 LYS A CA 1
ATOM 1512 C C . LYS A 1 216 ? 63.637 53.887 18.146 1.00 30.35 192 LYS A C 1
ATOM 1513 O O . LYS A 1 216 ? 63.424 54.732 17.287 1.00 28.45 192 LYS A O 1
ATOM 1519 N N . ASN A 1 217 ? 62.707 53.015 18.541 1.00 29.80 193 ASN A N 1
ATOM 1520 C CA . ASN A 1 217 ? 61.368 53.029 17.953 1.00 30.71 193 ASN A CA 1
ATOM 1521 C C . ASN A 1 217 ? 60.525 54.206 18.402 1.00 30.22 193 ASN A C 1
ATOM 1522 O O . ASN A 1 217 ? 59.610 54.605 17.709 1.00 29.91 193 ASN A O 1
ATOM 1527 N N . ILE A 1 218 ? 60.824 54.722 19.582 1.00 29.41 194 ILE A N 1
ATOM 1528 C CA . ILE A 1 218 ? 60.180 55.905 20.099 1.00 29.20 194 ILE A CA 1
ATOM 1529 C C . ILE A 1 218 ? 60.617 57.074 19.193 1.00 30.43 194 ILE A C 1
ATOM 1530 O O . ILE A 1 218 ? 59.806 57.914 18.775 1.00 30.39 194 ILE A O 1
ATOM 1535 N N . LEU A 1 219 ? 61.904 57.113 18.878 1.00 29.85 195 LEU A N 1
ATOM 1536 C CA . LEU A 1 219 ? 62.439 58.174 18.006 1.00 30.17 195 LEU A CA 1
ATOM 1537 C C . LEU A 1 219 ? 61.903 58.019 16.578 1.00 30.37 195 LEU A C 1
ATOM 1538 O O . LEU A 1 219 ? 61.679 59.013 15.886 1.00 31.07 195 LEU A O 1
ATOM 1543 N N . ALA A 1 220 ? 61.666 56.779 16.158 1.00 29.70 196 ALA A N 1
ATOM 1544 C CA . ALA A 1 220 ? 61.093 56.509 14.844 1.00 30.32 196 ALA A CA 1
ATOM 1545 C C . ALA A 1 220 ? 59.686 57.093 14.763 1.00 29.17 196 ALA A C 1
ATOM 1546 O O . ALA A 1 220 ? 59.289 57.621 13.738 1.00 29.67 196 ALA A O 1
ATOM 1548 N N . ILE A 1 221 ? 58.929 56.999 15.857 1.00 28.72 197 ILE A N 1
ATOM 1549 C CA . ILE A 1 221 ? 57.598 57.576 15.876 1.00 27.96 197 ILE A CA 1
ATOM 1550 C C . ILE A 1 221 ? 57.725 59.094 15.788 1.00 27.97 197 ILE A C 1
ATOM 1551 O O . ILE A 1 221 ? 57.036 59.717 14.982 1.00 28.49 197 ILE A O 1
ATOM 1556 N N . ALA A 1 222 ? 58.631 59.670 16.575 1.00 26.54 198 ALA A N 1
ATOM 1557 C CA . ALA A 1 222 ? 58.845 61.119 16.578 1.00 26.79 198 ALA A CA 1
ATOM 1558 C C . ALA A 1 222 ? 59.233 61.637 15.197 1.00 27.80 198 ALA A C 1
ATOM 1559 O O . ALA A 1 222 ? 58.645 62.594 14.700 1.00 30.19 198 ALA A O 1
ATOM 1561 N N . THR A 1 223 ? 60.227 61.024 14.572 1.00 27.33 199 THR A N 1
ATOM 1562 C CA . THR A 1 223 ? 60.641 61.464 13.264 1.00 28.04 199 THR A CA 1
ATOM 1563 C C . THR A 1 223 ? 59.555 61.172 12.223 1.00 28.23 199 THR A C 1
ATOM 1564 O O . THR A 1 223 ? 59.426 61.894 11.232 1.00 28.09 199 THR A O 1
ATOM 1568 N N . GLY A 1 224 ? 58.777 60.114 12.436 1.00 27.16 200 GLY A N 1
ATOM 1569 C CA . GLY A 1 224 ? 57.683 59.812 11.536 1.00 26.23 200 GLY A CA 1
ATOM 1570 C C . GLY A 1 224 ? 56.654 60.940 11.565 1.00 27.37 200 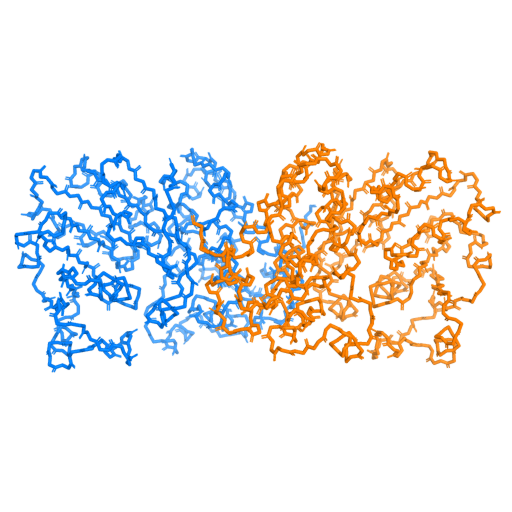GLY A C 1
ATOM 1571 O O . GLY A 1 224 ? 56.119 61.350 10.515 1.00 25.93 200 GLY A O 1
ATOM 1572 N N . ILE A 1 225 ? 56.370 61.441 12.769 1.00 27.14 201 ILE A N 1
ATOM 1573 C CA . ILE A 1 225 ? 55.407 62.515 12.948 1.00 27.72 201 ILE A CA 1
ATOM 1574 C C . ILE A 1 225 ? 55.855 63.774 12.194 1.00 28.62 201 ILE A C 1
ATOM 1575 O O . ILE A 1 225 ? 55.061 64.388 11.500 1.00 30.29 201 ILE A O 1
ATOM 1580 N N . SER A 1 226 ? 57.125 64.141 12.335 1.00 29.74 202 SER A N 1
ATOM 1581 C CA . SER A 1 226 ? 57.700 65.292 11.630 1.00 29.53 202 SER A CA 1
ATOM 1582 C C . SER A 1 226 ? 57.538 65.116 10.113 1.00 29.76 202 SER A C 1
ATOM 1583 O O . SER A 1 226 ? 57.134 66.049 9.407 1.00 28.66 202 SER A O 1
ATOM 1586 N N . ASP A 1 227 ? 57.818 63.920 9.605 1.00 28.22 203 ASP A N 1
ATOM 1587 C CA . ASP A 1 227 ? 57.662 63.667 8.183 1.00 29.29 203 ASP A CA 1
ATOM 1588 C C . ASP A 1 227 ? 56.189 63.739 7.759 1.00 29.07 203 ASP A C 1
ATOM 1589 O O . ASP A 1 227 ? 55.871 64.228 6.675 1.00 28.29 203 ASP A O 1
ATOM 1594 N N . GLY A 1 228 ? 55.305 63.247 8.614 1.00 28.25 204 GLY A N 1
ATOM 1595 C CA . GLY A 1 228 ? 53.885 63.278 8.351 1.00 29.41 204 GLY A CA 1
ATOM 1596 C C . GLY A 1 228 ? 53.429 64.721 8.268 1.00 29.23 204 GLY A C 1
ATOM 1597 O O . GLY A 1 228 ? 52.523 65.054 7.521 1.00 30.17 204 GLY A O 1
ATOM 1598 N N . LEU A 1 229 ? 54.051 65.576 9.051 1.00 28.82 205 LEU A N 1
ATOM 1599 C CA . LEU A 1 229 ? 53.751 67.007 9.009 1.00 29.24 205 LEU A CA 1
ATOM 1600 C C . LEU A 1 229 ? 54.522 67.663 7.859 1.00 29.32 205 LEU A C 1
ATOM 1601 O O . LEU A 1 229 ? 54.430 68.868 7.674 1.00 30.18 205 LEU A O 1
ATOM 1606 N N . LYS A 1 230 ? 55.308 66.872 7.111 1.00 29.20 206 LYS A N 1
ATOM 1607 C CA . LYS A 1 230 ? 56.097 67.381 5.979 1.00 30.14 206 LYS A CA 1
ATOM 1608 C C . LYS A 1 230 ? 57.037 68.480 6.425 1.00 30.04 206 LYS A C 1
ATOM 1609 O O . LYS A 1 230 ? 57.227 69.452 5.703 1.00 30.06 206 LYS A O 1
ATOM 1615 N N . LEU A 1 231 ? 57.627 68.341 7.604 1.00 29.54 207 LEU A N 1
ATOM 1616 C CA . LEU A 1 231 ? 58.539 69.372 8.105 1.00 30.15 207 LEU A CA 1
ATOM 1617 C C . LEU A 1 231 ? 59.901 69.319 7.406 1.00 29.31 207 LEU A C 1
ATOM 1618 O O . LEU A 1 231 ? 60.737 70.217 7.592 1.00 31.68 207 LEU A O 1
ATOM 1623 N N . GLY A 1 232 ? 60.109 68.286 6.592 1.00 27.75 208 GLY A N 1
ATOM 1624 C CA . GLY A 1 232 ? 61.341 68.144 5.800 1.00 28.24 208 GLY A CA 1
ATOM 1625 C C . GLY A 1 232 ? 62.510 67.342 6.383 1.00 27.49 208 GLY A C 1
ATOM 1626 O O . GLY A 1 232 ? 62.531 66.993 7.570 1.00 27.48 208 GLY A O 1
ATOM 1627 N N . SER A 1 233 ? 63.488 67.073 5.516 1.00 26.86 209 SER A N 1
ATOM 1628 C CA . SER A 1 233 ? 64.666 66.299 5.850 1.00 27.76 209 SER A CA 1
ATOM 1629 C C . SER A 1 233 ? 65.632 66.949 6.821 1.00 27.01 209 SER A C 1
ATOM 1630 O O . SER A 1 233 ? 66.257 66.239 7.606 1.00 26.67 209 SER A O 1
ATOM 1633 N N . ASN A 1 234 ? 65.747 68.277 6.775 1.00 24.81 210 ASN A N 1
ATOM 1634 C CA . ASN A 1 234 ? 66.611 69.001 7.709 1.00 25.28 210 ASN A CA 1
ATOM 1635 C C . ASN A 1 234 ? 66.086 68.812 9.127 1.00 25.18 210 ASN A C 1
ATOM 1636 O O . ASN A 1 234 ? 66.859 68.518 10.056 1.00 25.61 210 ASN A O 1
ATOM 1641 N N . ALA A 1 235 ? 64.777 69.002 9.298 1.00 23.60 211 ALA A N 1
ATOM 1642 C CA . ALA A 1 235 ? 64.147 68.849 10.610 1.00 25.26 211 ALA A CA 1
ATOM 1643 C C . ALA A 1 235 ? 64.281 67.385 11.113 1.00 23.29 211 ALA A C 1
ATOM 1644 O O . ALA A 1 235 ? 64.507 67.145 12.300 1.00 23.61 211 ALA A O 1
ATOM 1646 N N . ARG A 1 236 ? 64.170 66.430 10.213 1.00 23.60 212 ARG A N 1
ATOM 1647 C CA . ARG A 1 236 ? 64.304 65.033 10.615 1.00 23.19 212 ARG A CA 1
ATOM 1648 C C . ARG A 1 236 ? 65.709 64.779 11.125 1.00 23.91 212 ARG A C 1
ATOM 1649 O O . ARG A 1 236 ? 65.872 64.137 12.133 1.00 26.58 212 ARG A O 1
ATOM 1657 N N . ALA A 1 237 ? 66.725 65.311 10.453 1.00 25.71 213 ALA A N 1
ATOM 1658 C CA . ALA A 1 237 ? 68.112 65.095 10.869 1.00 25.43 213 ALA A CA 1
ATOM 1659 C C . ALA A 1 237 ? 68.360 65.734 12.226 1.00 26.66 213 ALA A C 1
ATOM 1660 O O . ALA A 1 237 ? 69.041 65.169 13.070 1.00 27.36 213 ALA A O 1
ATOM 1662 N N . ALA A 1 238 ? 67.797 66.917 12.438 1.00 27.06 214 ALA A N 1
ATOM 1663 C CA . ALA A 1 238 ? 67.935 67.605 13.718 1.00 27.00 214 ALA A CA 1
ATOM 1664 C C . ALA A 1 238 ? 67.287 66.763 14.848 1.00 27.06 214 ALA A C 1
ATOM 1665 O O . ALA A 1 238 ? 67.819 66.675 15.953 1.00 27.45 214 ALA A O 1
ATOM 1667 N N . LEU A 1 239 ? 66.130 66.174 14.575 1.00 27.51 215 LEU A N 1
ATOM 1668 C CA . LEU A 1 239 ? 65.448 65.313 15.554 1.00 28.17 215 LEU A CA 1
ATOM 1669 C C . LEU A 1 239 ? 66.221 64.009 15.800 1.00 28.53 215 LEU A C 1
ATOM 1670 O O . LEU A 1 239 ? 66.261 63.515 16.926 1.00 28.97 215 LEU A O 1
ATOM 1675 N N . ILE A 1 240 ? 66.835 63.450 14.767 1.00 28.54 216 ILE A N 1
ATOM 1676 C CA . ILE A 1 240 ? 67.660 62.242 14.970 1.00 28.94 216 ILE A CA 1
ATOM 1677 C C . ILE A 1 240 ? 68.847 62.607 15.887 1.00 29.82 216 ILE A C 1
ATOM 1678 O O . ILE A 1 240 ? 69.187 61.885 16.832 1.00 28.18 216 ILE A O 1
ATOM 1683 N N . THR A 1 241 ? 69.446 63.768 15.633 1.00 30.22 217 THR A N 1
ATOM 1684 C CA . THR A 1 241 ? 70.556 64.218 16.430 1.00 29.17 217 THR A CA 1
ATOM 1685 C C . THR A 1 241 ? 70.108 64.376 17.888 1.00 29.47 217 THR A C 1
ATOM 1686 O O . THR A 1 241 ? 70.797 63.926 18.800 1.00 27.61 217 THR A O 1
ATOM 1690 N N . ARG A 1 242 ? 68.962 65.010 18.118 1.00 29.98 218 ARG A N 1
ATOM 1691 C CA . ARG A 1 242 ? 68.470 65.172 19.494 1.00 31.18 218 ARG A CA 1
ATOM 1692 C C . ARG A 1 242 ? 68.114 63.835 20.102 1.00 30.67 218 ARG A C 1
ATOM 1693 O O . ARG A 1 242 ? 68.289 63.617 21.290 1.00 30.40 218 ARG A O 1
ATOM 1701 N N . GLY A 1 243 ? 67.592 62.946 19.282 1.00 30.18 219 GLY A N 1
ATOM 1702 C CA . GLY A 1 243 ? 67.248 61.629 19.740 1.00 31.24 219 GLY A CA 1
ATOM 1703 C C . GLY A 1 243 ? 68.441 60.901 20.316 1.00 31.49 219 GLY A C 1
ATOM 1704 O O . GLY A 1 243 ? 68.354 60.317 21.384 1.00 31.43 219 GLY A O 1
ATOM 1705 N N . LEU A 1 244 ? 69.558 60.937 19.600 1.00 32.51 220 LEU A N 1
ATOM 1706 C CA . LEU A 1 244 ? 70.763 60.252 20.046 1.00 32.98 220 LEU A CA 1
ATOM 1707 C C . LEU A 1 244 ? 71.219 60.844 21.391 1.00 33.39 220 LEU A C 1
ATOM 1708 O O . LEU A 1 244 ? 71.700 60.118 22.265 1.00 33.40 220 LEU A O 1
ATOM 1713 N N . THR A 1 245 ? 71.057 62.156 21.573 1.00 33.61 221 THR A N 1
ATOM 1714 C CA . THR A 1 245 ? 71.425 62.784 22.856 1.00 33.12 221 THR A CA 1
ATOM 1715 C C . THR A 1 245 ? 70.653 62.197 24.048 1.00 33.42 221 THR A C 1
ATOM 1716 O O . THR A 1 245 ? 71.249 61.903 25.096 1.00 32.89 221 THR A O 1
ATOM 1720 N N . GLU A 1 246 ? 69.332 62.018 23.931 1.00 33.47 222 GLU A N 1
ATOM 1721 C CA . GLU A 1 246 ? 68.603 61.441 25.083 1.00 32.62 222 GLU A CA 1
ATOM 1722 C C . GLU A 1 246 ? 68.848 59.950 25.216 1.00 32.28 222 GLU A C 1
ATOM 1723 O O . GLU A 1 246 ? 68.816 59.409 26.332 1.00 32.32 222 GLU A O 1
ATOM 1729 N N . MET A 1 247 ? 69.093 59.286 24.091 1.00 31.79 223 MET A N 1
ATOM 1730 C CA . MET A 1 247 ? 69.431 57.871 24.118 1.00 32.83 223 MET A CA 1
ATOM 1731 C C . MET A 1 247 ? 70.754 57.770 24.932 1.00 32.51 223 MET A C 1
ATOM 1732 O O . MET A 1 247 ? 70.884 56.938 25.810 1.00 30.30 223 MET A O 1
ATOM 1737 N N . GLY A 1 248 ? 71.693 58.674 24.667 1.00 33.60 224 GLY A N 1
ATOM 1738 C CA . GLY A 1 248 ? 72.989 58.669 25.361 1.00 34.51 224 GLY A CA 1
ATOM 1739 C C . GLY A 1 248 ? 72.862 58.913 26.858 1.00 36.10 224 GLY A C 1
ATOM 1740 O O . GLY A 1 248 ? 73.580 58.299 27.668 1.00 36.11 224 GLY A O 1
ATOM 1741 N N . ARG A 1 249 ? 71.934 59.794 27.232 1.00 36.07 225 ARG A N 1
ATOM 1742 C CA . ARG A 1 249 ? 71.695 60.108 28.638 1.00 36.17 225 ARG A CA 1
ATOM 1743 C C . ARG A 1 249 ? 71.190 58.869 29.395 1.00 35.39 225 ARG A C 1
ATOM 1744 O O . ARG A 1 249 ? 71.652 58.553 30.495 1.00 34.54 225 ARG A O 1
ATOM 1752 N N . LEU A 1 250 ? 70.233 58.181 28.803 1.00 33.60 226 LEU A N 1
ATOM 1753 C CA . LEU A 1 250 ? 69.698 56.982 29.383 1.00 32.98 226 LEU A CA 1
ATOM 1754 C C . LEU A 1 250 ? 70.798 55.911 29.518 1.00 33.56 226 LEU A C 1
ATOM 1755 O O . LEU A 1 250 ? 70.957 55.288 30.576 1.00 32.94 226 LEU A O 1
ATOM 1760 N N . VAL A 1 251 ? 71.551 55.713 28.446 1.00 33.30 227 VAL A N 1
ATOM 1761 C CA . VAL A 1 251 ? 72.638 54.768 28.436 1.00 34.22 227 VAL A CA 1
ATOM 1762 C C . VAL A 1 251 ? 73.640 55.137 29.541 1.00 36.87 227 VAL A C 1
ATOM 1763 O O . VAL A 1 251 ? 74.041 54.284 30.363 1.00 33.99 227 VAL A O 1
ATOM 1767 N N . SER A 1 252 ? 73.990 56.421 29.602 1.00 38.02 228 SER A N 1
ATOM 1768 C CA . SER A 1 252 ? 74.976 56.886 30.569 1.00 40.31 228 SER A CA 1
ATOM 1769 C C . SER A 1 252 ? 74.578 56.635 31.996 1.00 40.78 228 SER A C 1
ATOM 1770 O O . SER A 1 252 ? 75.395 56.176 32.792 1.00 41.61 228 SER A O 1
ATOM 1773 N N . VAL A 1 253 ? 73.323 56.927 32.318 1.00 41.96 229 VAL A N 1
ATOM 1774 C CA . VAL A 1 253 ? 72.785 56.733 33.656 1.00 42.01 229 VAL A CA 1
ATOM 1775 C C . VAL A 1 253 ? 72.782 55.260 34.107 1.00 43.30 229 VAL A C 1
ATOM 1776 O O . VAL A 1 253 ? 72.851 54.972 35.318 1.00 43.08 229 VAL A O 1
ATOM 1780 N N . PHE A 1 254 ? 72.673 54.323 33.166 1.00 42.00 230 PHE A N 1
ATOM 1781 C CA . PHE A 1 254 ? 72.731 52.905 33.545 1.00 41.28 230 PHE A CA 1
ATOM 1782 C C . PHE A 1 254 ? 74.127 52.268 33.370 1.00 40.67 230 PHE A C 1
ATOM 1783 O O . PHE A 1 254 ? 74.279 51.057 33.496 1.00 41.10 230 PHE A O 1
ATOM 1791 N N . GLY A 1 255 ? 75.139 53.075 33.080 1.00 40.38 231 GLY A N 1
ATOM 1792 C CA . GLY A 1 255 ? 76.499 52.551 32.934 1.00 41.39 231 GLY A CA 1
ATOM 1793 C C . GLY A 1 255 ? 76.907 51.999 31.567 1.00 42.04 231 GLY A C 1
ATOM 1794 O O . GLY A 1 255 ? 77.949 51.338 31.450 1.00 41.91 231 GLY A O 1
ATOM 1795 N N . GLY A 1 256 ? 76.101 52.246 30.537 1.00 40.62 232 GLY A N 1
ATOM 1796 C CA . GLY A 1 256 ? 76.449 51.818 29.179 1.00 40.81 232 GLY A CA 1
ATOM 1797 C C . GLY A 1 256 ? 77.576 52.681 28.645 1.00 40.40 232 GLY A C 1
ATOM 1798 O O . GLY A 1 256 ? 78.019 53.584 29.335 1.00 40.93 232 GLY A O 1
ATOM 1799 N N . LYS A 1 257 ? 78.027 52.426 27.418 1.00 40.58 233 LYS A N 1
ATOM 1800 C CA . LYS A 1 257 ? 79.167 53.160 26.834 1.00 41.87 233 LYS A CA 1
ATOM 1801 C C . LYS A 1 257 ? 78.798 54.029 25.631 1.00 42.49 233 LYS A C 1
ATOM 1802 O O . LYS A 1 257 ? 77.926 53.649 24.855 1.00 40.95 233 LYS A O 1
ATOM 1808 N N . GLN A 1 258 ? 79.497 55.162 25.441 1.00 44.27 234 GLN A N 1
ATOM 1809 C CA . GLN A 1 258 ? 79.243 56.047 24.284 1.00 45.45 234 GLN A CA 1
ATOM 1810 C C . GLN A 1 258 ? 79.622 55.334 22.969 1.00 44.89 234 GLN A C 1
ATOM 1811 O O . GLN A 1 258 ? 79.019 55.571 21.920 1.00 45.75 234 GLN A O 1
ATOM 1817 N N A GLU A 1 259 ? 80.631 54.475 23.035 0.70 44.35 235 GLU A N 1
ATOM 1818 N N B GLU A 1 259 ? 80.624 54.463 23.018 0.30 43.56 235 GLU A N 1
ATOM 1819 C CA A GLU A 1 259 ? 81.051 53.711 21.877 0.70 44.31 235 GLU A CA 1
ATOM 1820 C CA B GLU A 1 259 ? 81.022 53.742 21.819 0.30 42.62 235 GLU A CA 1
ATOM 1821 C C A GLU A 1 259 ? 79.866 52.899 21.331 0.70 42.45 235 GLU A C 1
ATOM 1822 C C B GLU A 1 259 ? 79.847 52.910 21.311 0.30 41.44 235 GLU A C 1
ATOM 1823 O O A GLU A 1 259 ? 79.792 52.609 20.130 0.70 42.71 235 GLU A O 1
ATOM 1824 O O B GLU A 1 259 ? 79.756 52.618 20.115 0.30 41.56 235 GLU A O 1
ATOM 1835 N N . THR A 1 260 ? 78.948 52.519 22.214 1.00 40.21 236 THR A N 1
ATOM 1836 C CA . THR A 1 260 ? 77.780 51.766 21.800 1.00 37.21 236 THR A CA 1
ATOM 1837 C C . THR A 1 260 ? 76.821 52.717 21.116 1.00 34.29 236 THR A C 1
ATOM 1838 O O . THR A 1 260 ? 76.208 52.406 20.097 1.00 33.78 236 THR A O 1
ATOM 1842 N N . LEU A 1 261 ? 76.721 53.905 21.665 1.00 33.50 237 LEU A N 1
ATOM 1843 C CA . LEU A 1 261 ? 75.821 54.928 21.128 1.00 33.29 237 LEU A CA 1
ATOM 1844 C C . LEU A 1 261 ? 76.109 55.311 19.670 1.00 31.99 237 LEU A C 1
ATOM 1845 O O . LEU A 1 261 ? 75.192 55.495 18.872 1.00 32.73 237 LEU A O 1
ATOM 1850 N N . THR A 1 262 ? 77.379 55.410 19.320 1.00 30.62 238 THR A N 1
ATOM 1851 C CA . THR A 1 262 ? 77.776 55.777 17.974 1.00 30.62 238 THR A CA 1
ATOM 1852 C C . THR A 1 262 ? 77.988 54.543 17.098 1.00 30.10 238 THR A C 1
ATOM 1853 O O . THR A 1 262 ? 78.406 54.658 15.941 1.00 29.80 238 THR A O 1
ATOM 1857 N N . GLY A 1 263 ? 77.689 53.360 17.644 1.00 30.42 239 GLY A N 1
ATOM 1858 C CA . GLY A 1 263 ? 77.862 52.098 16.894 1.00 28.63 239 GLY A CA 1
ATOM 1859 C C . GLY A 1 263 ? 76.591 51.597 16.229 1.00 28.26 239 GLY A C 1
ATOM 1860 O O . GLY A 1 263 ? 75.596 52.316 16.128 1.00 25.62 239 GLY A O 1
ATOM 1861 N N . LEU A 1 264 ? 76.631 50.327 15.800 1.00 27.14 240 LEU A N 1
ATOM 1862 C CA . LEU A 1 264 ? 75.521 49.693 15.115 1.00 26.22 240 LEU A CA 1
ATOM 1863 C C . LEU A 1 264 ? 74.229 49.657 15.901 1.00 26.41 240 LEU A C 1
ATOM 1864 O O . LEU A 1 264 ? 73.160 49.884 15.323 1.00 27.52 240 LEU A O 1
ATOM 1869 N N . ALA A 1 265 ? 74.322 49.398 17.212 1.00 26.59 241 ALA A N 1
ATOM 1870 C CA . ALA A 1 265 ? 73.133 49.264 18.072 1.00 26.64 241 ALA A CA 1
ATOM 1871 C C . ALA A 1 265 ? 72.508 50.634 18.427 1.00 26.42 241 ALA A C 1
ATOM 1872 O O . ALA A 1 265 ? 71.322 50.722 18.748 1.00 25.40 241 ALA A O 1
ATOM 1874 N N . GLY A 1 266 ? 73.299 51.695 18.327 1.00 26.91 242 GLY A N 1
ATOM 1875 C CA . GLY A 1 266 ? 72.791 53.039 18.608 1.00 27.99 242 GLY A CA 1
ATOM 1876 C C . GLY A 1 266 ? 72.516 53.695 17.271 1.00 28.49 242 GLY A C 1
ATOM 1877 O O . GLY A 1 266 ? 71.483 53.435 16.635 1.00 30.03 242 GLY A O 1
ATOM 1878 N N . LEU A 1 267 ? 73.474 54.503 16.829 1.00 28.23 243 LEU A N 1
ATOM 1879 C CA . LEU A 1 267 ? 73.396 55.229 15.553 1.00 29.10 243 LEU A CA 1
ATOM 1880 C C . LEU A 1 267 ? 72.936 54.417 14.348 1.00 28.76 243 LEU A C 1
ATOM 1881 O O . LEU A 1 267 ? 72.072 54.854 13.596 1.00 28.15 243 LEU A O 1
ATOM 1886 N N . GLY A 1 268 ? 73.503 53.226 14.155 1.00 30.02 244 GLY A N 1
ATOM 1887 C CA . GLY A 1 268 ? 73.155 52.422 12.997 1.00 28.24 244 GLY A CA 1
ATOM 1888 C C . GLY A 1 268 ? 71.691 52.121 12.894 1.00 29.07 244 GLY A C 1
ATOM 1889 O O . GLY A 1 268 ? 71.044 52.463 11.898 1.00 27.82 244 GLY A O 1
ATOM 1890 N N . ASP A 1 269 ? 71.165 51.477 13.938 1.00 28.91 245 ASP A N 1
ATOM 1891 C CA . ASP A 1 269 ? 69.761 51.089 14.001 1.00 28.30 245 ASP A CA 1
ATOM 1892 C C . ASP A 1 269 ? 68.863 52.330 13.996 1.00 28.45 245 ASP A C 1
ATOM 1893 O O . ASP A 1 269 ? 67.771 52.328 13.435 1.00 27.96 245 ASP A O 1
ATOM 1898 N N . LEU A 1 270 ? 69.321 53.405 14.610 1.00 28.86 246 LEU A N 1
ATOM 1899 C CA . LEU A 1 270 ? 68.492 54.621 14.652 1.00 29.07 246 LEU A CA 1
ATOM 1900 C C . LEU A 1 270 ? 68.316 55.248 13.287 1.00 28.79 246 LEU A C 1
ATOM 1901 O O . LEU A 1 270 ? 67.208 55.602 12.911 1.00 29.00 246 LEU A O 1
ATOM 1906 N N A VAL A 1 271 ? 69.400 55.390 12.538 0.70 30.39 247 VAL A N 1
ATOM 1907 N N B VAL A 1 271 ? 69.406 55.395 12.536 0.30 29.59 247 VAL A N 1
ATOM 1908 C CA A VAL A 1 271 ? 69.279 55.997 11.230 0.70 31.10 247 VAL A CA 1
ATOM 1909 C CA B VAL A 1 271 ? 69.310 55.998 11.210 0.30 29.82 247 VAL A CA 1
ATOM 1910 C C A VAL A 1 271 ? 68.403 55.152 10.325 0.70 30.78 247 VAL A C 1
ATOM 1911 C C B VAL A 1 271 ? 68.427 55.153 10.301 0.30 30.18 247 VAL A C 1
ATOM 1912 O O A VAL A 1 271 ? 67.544 55.681 9.632 0.70 30.50 247 VAL A O 1
ATOM 1913 O O B VAL A 1 271 ? 67.610 55.688 9.557 0.30 30.12 247 VAL A O 1
ATOM 1920 N N . LEU A 1 272 ? 68.585 53.833 10.372 1.00 30.95 248 LEU A N 1
ATOM 1921 C CA . LEU A 1 272 ? 67.774 52.923 9.572 1.00 30.50 248 LEU A CA 1
ATOM 1922 C C . LEU A 1 272 ? 66.305 53.075 9.884 1.00 32.26 248 LEU A C 1
ATOM 1923 O O . LEU A 1 272 ? 65.474 53.282 8.981 1.00 33.32 248 LEU A O 1
ATOM 1928 N N . THR A 1 273 ? 65.975 53.030 11.172 1.00 32.46 249 THR A N 1
ATOM 1929 C CA . THR A 1 273 ? 64.576 53.022 11.588 1.00 33.02 249 THR A CA 1
ATOM 1930 C C . THR A 1 273 ? 63.877 54.372 11.432 1.00 34.17 249 THR A C 1
ATOM 1931 O O . THR A 1 273 ? 62.658 54.419 11.223 1.00 33.13 249 THR A O 1
ATOM 1935 N N . CYS A 1 274 ? 64.641 55.455 11.531 1.00 33.71 250 CYS A N 1
ATOM 1936 C CA . CYS A 1 274 ? 64.066 56.791 11.380 1.00 34.62 250 CYS A CA 1
ATOM 1937 C C . CYS A 1 274 ? 63.909 57.247 9.919 1.00 35.67 250 CYS A C 1
ATOM 1938 O O . CYS A 1 274 ? 63.275 58.260 9.655 1.00 37.19 250 CYS A O 1
ATOM 1941 N N . THR A 1 275 ? 64.475 56.510 8.971 1.00 37.32 251 THR A N 1
ATOM 1942 C CA . THR A 1 275 ? 64.382 56.910 7.587 1.00 38.33 251 THR A CA 1
ATOM 1943 C C . THR A 1 275 ? 63.752 55.884 6.649 1.00 40.15 251 THR A C 1
ATOM 1944 O O . THR A 1 275 ? 63.496 56.200 5.512 1.00 41.71 251 THR A O 1
ATOM 1948 N N . ASP A 1 276 ? 63.454 54.678 7.105 1.00 41.40 252 ASP A N 1
ATOM 1949 C CA . ASP A 1 276 ? 62.961 53.685 6.170 1.00 42.29 252 ASP A CA 1
ATOM 1950 C C . ASP A 1 276 ? 61.433 53.527 6.060 1.00 43.29 252 ASP A C 1
ATOM 1951 O O . ASP A 1 276 ? 60.718 53.659 7.042 1.00 44.05 252 ASP A O 1
ATOM 1956 N N . ASN A 1 277 ? 60.953 53.218 4.854 1.00 44.79 253 ASN A N 1
ATOM 1957 C CA . ASN A 1 277 ? 59.521 52.940 4.628 1.00 46.65 253 ASN A CA 1
ATOM 1958 C C . ASN A 1 277 ? 59.108 51.673 5.350 1.00 45.44 253 ASN A C 1
ATOM 1959 O O . ASN A 1 277 ? 57.964 51.545 5.744 1.00 46.23 253 ASN A O 1
ATOM 1964 N N . GLN A 1 278 ? 60.041 50.742 5.533 1.00 44.32 254 GLN A N 1
ATOM 1965 C CA . GLN A 1 278 ? 59.709 49.439 6.146 1.00 44.99 254 GLN A CA 1
ATOM 1966 C C . GLN A 1 278 ? 59.448 49.487 7.649 1.00 43.06 254 GLN A C 1
ATOM 1967 O O . GLN A 1 278 ? 58.945 48.533 8.227 1.00 44.91 254 GLN A O 1
ATOM 1973 N N . SER A 1 279 ? 59.788 50.596 8.275 1.00 40.75 255 SER A N 1
ATOM 1974 C CA . SER A 1 279 ? 59.601 50.739 9.701 1.00 38.69 255 SER A CA 1
ATOM 1975 C C . SER A 1 279 ? 58.139 51.017 10.014 1.00 36.86 255 SER A C 1
ATOM 1976 O O . SER A 1 279 ? 57.634 52.102 9.693 1.00 35.34 255 SER A O 1
ATOM 1979 N N A ARG A 1 280 ? 57.476 50.055 10.643 0.60 35.17 256 ARG A N 1
ATOM 1980 N N B ARG A 1 280 ? 57.460 50.046 10.635 0.40 35.33 256 ARG A N 1
ATOM 1981 C CA A ARG A 1 280 ? 56.080 50.197 11.025 0.60 35.07 256 ARG A CA 1
ATOM 1982 C CA B ARG A 1 280 ? 56.055 50.220 11.012 0.40 35.02 256 ARG A CA 1
ATOM 1983 C C A ARG A 1 280 ? 55.860 51.280 12.080 0.60 33.67 256 ARG A C 1
ATOM 1984 C C B ARG A 1 280 ? 55.871 51.320 12.053 0.40 33.73 256 ARG A C 1
ATOM 1985 O O A ARG A 1 280 ? 54.783 51.868 12.157 0.60 32.37 256 ARG A O 1
ATOM 1986 O O B ARG A 1 280 ? 54.829 51.968 12.090 0.40 32.94 256 ARG A O 1
ATOM 2001 N N . ASN A 1 281 ? 56.872 51.514 12.910 1.00 32.71 257 ASN A N 1
ATOM 2002 C CA . ASN A 1 281 ? 56.783 52.529 13.952 1.00 31.49 257 ASN A CA 1
ATOM 2003 C C . ASN A 1 281 ? 56.868 53.898 13.299 1.00 31.16 257 ASN A C 1
ATOM 2004 O O . ASN A 1 281 ? 56.194 54.824 13.707 1.00 30.30 257 ASN A O 1
ATOM 2009 N N . ARG A 1 282 ? 57.664 53.989 12.238 1.00 31.39 258 ARG A N 1
ATOM 2010 C CA . ARG A 1 282 ? 57.763 55.219 11.482 1.00 32.36 258 ARG A CA 1
ATOM 2011 C C . ARG A 1 282 ? 56.454 55.486 10.685 1.00 30.69 258 ARG A C 1
ATOM 2012 O O . ARG A 1 282 ? 55.995 56.622 10.586 1.00 29.08 258 ARG A O 1
ATOM 2020 N N . ARG A 1 283 ? 55.843 54.439 10.145 1.00 28.99 259 ARG A N 1
ATOM 2021 C CA . ARG A 1 283 ? 54.617 54.625 9.370 1.00 29.65 259 ARG A CA 1
ATOM 2022 C C . ARG A 1 283 ? 53.476 55.034 10.308 1.00 30.00 259 ARG A C 1
ATOM 2023 O O . ARG A 1 283 ? 52.615 55.847 9.942 1.00 29.08 259 ARG A O 1
ATOM 2031 N N . PHE A 1 284 ? 53.505 54.489 11.525 1.00 27.28 260 PHE A N 1
ATOM 2032 C CA . PHE A 1 284 ? 52.559 54.880 12.535 1.00 27.27 260 PHE A CA 1
ATOM 2033 C C . PHE A 1 284 ? 52.738 56.379 12.790 1.00 26.39 260 PHE A C 1
ATOM 2034 O O . PHE A 1 284 ? 51.774 57.112 12.805 1.00 27.31 260 PHE A O 1
ATOM 2042 N N . GLY A 1 285 ? 53.968 56.818 13.018 1.00 26.21 261 GLY A N 1
ATOM 2043 C CA . GLY A 1 285 ? 54.234 58.241 13.232 1.00 27.05 261 GLY A CA 1
ATOM 2044 C C . GLY A 1 285 ? 53.767 59.104 12.067 1.00 27.27 261 GLY A C 1
ATOM 2045 O O . GLY A 1 285 ? 53.207 60.178 12.266 1.00 29.15 261 GLY A O 1
ATOM 2046 N N . LEU A 1 286 ? 54.024 58.645 10.851 1.00 28.76 262 LEU A N 1
ATOM 2047 C CA . LEU A 1 286 ? 53.613 59.362 9.640 1.00 29.08 262 LEU A CA 1
ATOM 2048 C C . LEU A 1 286 ? 52.120 59.604 9.690 1.00 28.56 262 LEU A C 1
ATOM 2049 O O . LEU A 1 286 ? 51.650 60.717 9.436 1.00 26.24 262 LEU A O 1
ATOM 2054 N N . ALA A 1 287 ? 51.383 58.557 10.020 1.00 27.40 263 ALA A N 1
ATOM 2055 C CA . ALA A 1 287 ? 49.942 58.654 10.117 1.00 28.46 263 ALA A CA 1
ATOM 2056 C C . ALA A 1 287 ? 49.534 59.713 11.169 1.00 28.26 263 ALA A C 1
ATOM 2057 O O . ALA A 1 287 ? 48.691 60.554 10.900 1.00 26.86 263 ALA A O 1
ATOM 2059 N N . LEU A 1 288 ? 50.164 59.689 12.340 1.00 28.17 264 LEU A N 1
ATOM 2060 C CA . LEU A 1 288 ? 49.834 60.663 13.378 1.00 28.46 264 LEU A CA 1
ATOM 2061 C C . LEU A 1 288 ? 50.100 62.071 12.896 1.00 28.03 264 LEU A C 1
ATOM 2062 O O . LEU A 1 288 ? 49.326 62.970 13.180 1.00 28.30 264 LEU A O 1
ATOM 2067 N N . GLY A 1 289 ? 51.223 62.260 12.210 1.00 27.72 265 GLY A N 1
ATOM 2068 C CA . GLY A 1 289 ? 51.584 63.564 11.691 1.00 28.49 265 GLY A CA 1
ATOM 2069 C C . GLY A 1 289 ? 50.611 64.076 10.647 1.00 28.54 265 GLY A C 1
ATOM 2070 O O . GLY A 1 289 ? 50.399 65.290 10.514 1.00 28.90 265 GLY A O 1
ATOM 2071 N N . GLU A 1 290 ? 50.017 63.156 9.903 1.00 28.32 266 GLU A N 1
ATOM 2072 C CA . GLU A 1 290 ? 49.050 63.512 8.884 1.00 28.69 266 GLU A CA 1
ATOM 2073 C C . GLU A 1 290 ? 47.695 63.835 9.484 1.00 28.38 266 GLU A C 1
ATOM 2074 O O . GLU A 1 290 ? 46.807 64.328 8.774 1.00 28.47 266 GLU A O 1
ATOM 2080 N N . GLY A 1 291 ? 47.531 63.567 10.784 1.00 27.41 267 GLY A N 1
ATOM 2081 C CA . GLY A 1 291 ? 46.265 63.844 11.482 1.00 26.61 267 GLY A CA 1
ATOM 2082 C C . GLY A 1 291 ? 45.435 62.628 11.891 1.00 27.05 267 GLY A C 1
ATOM 2083 O O . GLY A 1 291 ? 44.370 62.776 12.468 1.00 27.23 267 GLY A O 1
ATOM 2084 N N . VAL A 1 292 ? 45.913 61.423 11.589 1.00 27.49 268 VAL A N 1
ATOM 2085 C CA . VAL A 1 292 ? 45.185 60.193 11.925 1.00 27.19 268 VAL A CA 1
ATOM 2086 C C . VAL A 1 292 ? 45.251 59.952 13.414 1.00 28.19 268 VAL A C 1
ATOM 2087 O O . VAL A 1 292 ? 46.272 60.209 14.043 1.00 27.92 268 VAL A O 1
ATOM 2091 N N . ASP A 1 293 ? 44.155 59.474 13.997 1.00 30.30 269 ASP A N 1
ATOM 2092 C CA . ASP A 1 293 ? 44.125 59.156 15.412 1.00 32.27 269 ASP A CA 1
ATOM 2093 C C . ASP A 1 293 ? 44.889 57.853 15.653 1.00 32.01 269 ASP A C 1
ATOM 2094 O O . ASP A 1 293 ? 44.882 56.958 14.816 1.00 31.29 269 ASP A O 1
ATOM 2099 N N . LYS A 1 294 ? 45.541 57.750 16.803 1.00 32.45 270 LYS A N 1
ATOM 2100 C CA . LYS A 1 294 ? 46.380 56.595 17.091 1.00 32.86 270 LYS A CA 1
ATOM 2101 C C . LYS A 1 294 ? 45.679 55.239 16.939 1.00 32.23 270 LYS A C 1
ATOM 2102 O O . LYS A 1 294 ? 46.302 54.273 16.534 1.00 31.77 270 LYS A O 1
ATOM 2108 N N . LYS A 1 295 ? 44.389 55.182 17.248 1.00 32.53 271 LYS A N 1
ATOM 2109 C CA . LYS A 1 295 ? 43.642 53.944 17.157 1.00 33.42 271 LYS A CA 1
ATOM 2110 C C . LYS A 1 295 ? 43.483 53.495 15.712 1.00 33.15 271 LYS A C 1
ATOM 2111 O O . LYS A 1 295 ? 43.776 52.337 15.362 1.00 32.67 271 LYS A O 1
ATOM 2117 N N . GLU A 1 296 ? 42.997 54.406 14.872 1.00 31.96 272 GLU A N 1
ATOM 2118 C CA . GLU A 1 296 ? 42.798 54.083 13.481 1.00 31.97 272 GLU A CA 1
ATOM 2119 C C . GLU A 1 296 ? 44.137 53.782 12.813 1.00 30.80 272 GLU A C 1
ATOM 2120 O O . GLU A 1 296 ? 44.210 52.871 11.987 1.00 30.79 272 GLU A O 1
ATOM 2126 N N . ALA A 1 297 ? 45.192 54.504 13.203 1.00 29.40 273 ALA A N 1
ATOM 2127 C CA . ALA A 1 297 ? 46.515 54.291 12.592 1.00 29.45 273 ALA A CA 1
ATOM 2128 C C . ALA A 1 297 ? 47.027 52.883 12.844 1.00 29.42 273 ALA A C 1
ATOM 2129 O O . ALA A 1 297 ? 47.624 52.262 11.957 1.00 28.87 273 ALA A O 1
ATOM 2131 N N . GLN A 1 298 ? 46.830 52.391 14.058 1.00 29.98 274 GLN A N 1
ATOM 2132 C CA . GLN A 1 298 ? 47.274 51.042 14.367 1.00 31.65 274 GLN A CA 1
ATOM 2133 C C . GLN A 1 298 ? 46.369 50.004 13.709 1.00 30.72 274 GLN A C 1
ATOM 2134 O O . GLN A 1 298 ? 46.848 48.962 13.294 1.00 33.80 274 GLN A O 1
ATOM 2140 N N . GLN A 1 299 ? 45.065 50.266 13.630 1.00 31.29 275 GLN A N 1
ATOM 2141 C CA . GLN A 1 299 ? 44.162 49.308 12.972 1.00 31.28 275 GLN A CA 1
ATOM 2142 C C . GLN A 1 299 ? 44.515 49.157 11.508 1.00 31.81 275 GLN A C 1
ATOM 2143 O O . GLN A 1 299 ? 44.494 48.046 10.972 1.00 31.91 275 GLN A O 1
ATOM 2149 N N . ALA A 1 300 ? 44.827 50.276 10.859 1.00 30.76 276 ALA A N 1
ATOM 2150 C CA . ALA A 1 300 ? 45.208 50.260 9.465 1.00 31.40 276 ALA A CA 1
ATOM 2151 C C . ALA A 1 300 ? 46.464 49.402 9.270 1.00 32.30 276 ALA A C 1
ATOM 2152 O O . ALA A 1 300 ? 46.542 48.595 8.340 1.00 33.41 276 ALA A O 1
ATOM 2154 N N . ILE A 1 301 ? 47.449 49.568 10.146 1.00 33.92 277 ILE A N 1
ATOM 2155 C CA . ILE A 1 301 ? 48.686 48.774 10.068 1.00 34.13 277 ILE A CA 1
ATOM 2156 C C . ILE A 1 301 ? 48.380 47.279 10.269 1.00 35.24 277 ILE A C 1
ATOM 2157 O O . ILE A 1 301 ? 48.984 46.414 9.624 1.00 35.92 277 ILE A O 1
ATOM 2162 N N . GLY A 1 302 ? 47.418 46.983 11.131 1.00 36.84 278 GLY A N 1
ATOM 2163 C CA . GLY A 1 302 ? 46.996 45.600 11.379 1.00 38.49 278 GLY A CA 1
ATOM 2164 C C . GLY A 1 302 ? 47.779 44.981 12.515 1.00 39.27 278 GLY A C 1
ATOM 2165 O O . GLY A 1 302 ? 47.353 45.013 13.660 1.00 41.05 278 GLY A O 1
ATOM 2166 N N . GLN A 1 303 ? 48.949 44.453 12.212 1.00 41.23 279 GLN A N 1
ATOM 2167 C CA . GLN A 1 303 ? 49.761 43.815 13.256 1.00 42.48 279 GLN A CA 1
ATOM 2168 C C . GLN A 1 303 ? 50.293 44.816 14.284 1.00 40.74 279 GLN A C 1
ATOM 2169 O O . GLN A 1 303 ? 50.648 45.946 13.961 1.00 40.44 279 GLN A O 1
ATOM 2175 N N . ALA A 1 304 ? 50.310 44.367 15.532 1.00 40.60 280 ALA A N 1
ATOM 2176 C CA . ALA A 1 304 ? 50.778 45.136 16.676 1.00 39.54 280 ALA A CA 1
ATOM 2177 C C . ALA A 1 304 ? 52.139 45.756 16.428 1.00 38.04 280 ALA A C 1
ATOM 2178 O O . ALA A 1 304 ? 53.003 45.134 15.800 1.00 38.07 280 ALA A O 1
ATOM 2180 N N . ILE A 1 305 ? 52.324 46.984 16.897 1.00 36.54 281 ILE A N 1
ATOM 2181 C CA . ILE A 1 305 ? 53.629 47.624 16.799 1.00 37.30 281 ILE A CA 1
ATOM 2182 C C . ILE A 1 305 ? 54.167 47.778 18.215 1.00 36.55 281 ILE A C 1
ATOM 2183 O O . ILE A 1 305 ? 53.428 47.676 19.180 1.00 37.57 281 ILE A O 1
ATOM 2188 N N . GLU A 1 306 ? 55.457 48.008 18.343 1.00 36.54 282 GLU A N 1
ATOM 2189 C CA . GLU A 1 306 ? 56.050 48.085 19.669 1.00 35.92 282 GLU A CA 1
ATOM 2190 C C . GLU A 1 306 ? 56.319 49.465 20.176 1.00 33.76 282 GLU A C 1
ATOM 2191 O O . GLU A 1 306 ? 56.480 49.643 21.366 1.00 31.43 282 GLU A O 1
ATOM 2197 N N . GLY A 1 307 ? 56.353 50.448 19.286 1.00 32.26 283 GLY A N 1
ATOM 2198 C CA . GLY A 1 307 ? 56.712 51.807 19.677 1.00 30.92 283 GLY A CA 1
ATOM 2199 C C . GLY A 1 307 ? 55.907 52.438 20.785 1.00 30.36 283 GLY A C 1
ATOM 2200 O O . GLY A 1 307 ? 56.466 53.161 21.615 1.00 30.37 283 GLY A O 1
ATOM 2201 N N . LEU A 1 308 ? 54.598 52.220 20.793 1.00 31.15 284 LEU A N 1
ATOM 2202 C CA . LEU A 1 308 ? 53.756 52.813 21.854 1.00 32.81 284 LEU A CA 1
ATOM 2203 C C . LEU A 1 308 ? 54.123 52.174 23.207 1.00 32.06 284 LEU A C 1
ATOM 2204 O O . LEU A 1 308 ? 54.322 52.863 24.194 1.00 32.79 284 LEU A O 1
ATOM 2209 N N . TYR A 1 309 ? 54.213 50.851 23.224 1.00 32.39 285 TYR A N 1
ATOM 2210 C CA . TYR A 1 309 ? 54.624 50.128 24.421 1.00 32.05 285 TYR A CA 1
ATOM 2211 C C . TYR A 1 309 ? 56.014 50.586 24.844 1.00 30.81 285 TYR A C 1
ATOM 2212 O O . TYR A 1 309 ? 56.225 50.879 26.018 1.00 33.00 285 TYR A O 1
ATOM 2221 N N . ASN A 1 310 ? 56.962 50.654 23.911 1.00 30.10 286 ASN A N 1
ATOM 2222 C CA . ASN A 1 310 ? 58.300 51.132 24.246 1.00 30.82 286 ASN A CA 1
ATOM 2223 C C . ASN A 1 310 ? 58.231 52.524 24.895 1.00 29.46 286 ASN A C 1
ATOM 2224 O O . ASN A 1 310 ? 58.934 52.787 25.852 1.00 28.33 286 ASN A O 1
ATOM 2229 N N . THR A 1 311 ? 57.426 53.426 24.319 1.00 28.61 287 THR A N 1
ATOM 2230 C CA . THR A 1 311 ? 57.321 54.794 24.814 1.00 28.22 287 THR A CA 1
ATOM 2231 C C . THR A 1 311 ? 56.846 54.776 26.257 1.00 28.73 287 THR A C 1
ATOM 2232 O O . THR A 1 311 ? 57.423 55.428 27.137 1.00 28.83 287 THR A O 1
ATOM 2236 N N . ASP A 1 312 ? 55.811 54.000 26.509 1.00 28.61 288 ASP A N 1
ATOM 2237 C CA . ASP A 1 312 ? 55.255 53.928 27.862 1.00 28.75 288 ASP A CA 1
ATOM 2238 C C . ASP A 1 312 ? 56.241 53.370 28.867 1.00 28.13 288 ASP A C 1
ATOM 2239 O O . ASP A 1 312 ? 56.353 53.899 29.973 1.00 27.40 288 ASP A O 1
ATOM 2244 N N . GLN A 1 313 ? 56.991 52.331 28.484 1.00 27.32 289 GLN A N 1
ATOM 2245 C CA . GLN A 1 313 ? 57.934 51.712 29.438 1.00 27.19 289 GLN A CA 1
ATOM 2246 C C . GLN A 1 313 ? 59.125 52.615 29.728 1.00 26.64 289 GLN A C 1
ATOM 2247 O O . GLN A 1 313 ? 59.533 52.767 30.883 1.00 26.28 289 GLN A O 1
ATOM 2253 N N . VAL A 1 314 ? 59.665 53.235 28.685 1.00 26.24 290 VAL A N 1
ATOM 2254 C CA . VAL A 1 314 ? 60.805 54.105 28.846 1.00 26.89 290 VAL A CA 1
ATOM 2255 C C . VAL A 1 314 ? 60.410 55.369 29.582 1.00 27.56 290 VAL A C 1
ATOM 2256 O O . VAL A 1 314 ? 61.162 55.847 30.436 1.00 27.27 290 VAL A O 1
ATOM 2260 N N . HIS A 1 315 ? 59.228 55.891 29.288 1.00 29.27 291 HIS A N 1
ATOM 2261 C CA . HIS A 1 315 ? 58.742 57.101 29.979 1.00 30.89 291 HIS A CA 1
ATOM 2262 C C . HIS A 1 315 ? 58.675 56.821 31.481 1.00 32.14 291 HIS A C 1
ATOM 2263 O O . HIS A 1 315 ? 59.145 57.622 32.280 1.00 32.46 291 HIS A O 1
ATOM 2270 N N . ALA A 1 316 ? 58.124 55.671 31.861 1.00 32.53 292 ALA A N 1
ATOM 2271 C CA . ALA A 1 316 ? 58.035 55.321 33.273 1.00 33.48 292 ALA A CA 1
ATOM 2272 C C . ALA A 1 316 ? 59.428 55.197 33.882 1.00 34.33 292 ALA A C 1
ATOM 2273 O O . ALA A 1 316 ? 59.660 55.643 34.997 1.00 35.60 292 ALA A O 1
ATOM 2275 N N . LEU A 1 317 ? 60.362 54.603 33.146 1.00 34.75 293 LEU A N 1
ATOM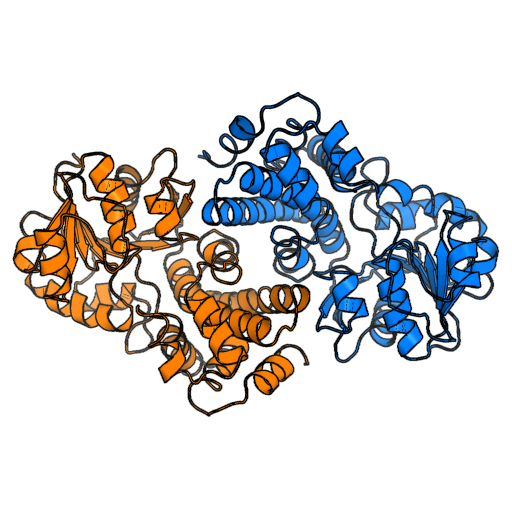 2276 C CA . LEU A 1 317 ? 61.718 54.433 33.648 1.00 34.61 293 LEU A CA 1
ATOM 2277 C C . LEU A 1 317 ? 62.408 55.791 33.792 1.00 35.47 293 LEU A C 1
ATOM 2278 O O . LEU A 1 317 ? 63.070 56.049 34.791 1.00 34.56 293 LEU A O 1
ATOM 2283 N N . ALA A 1 318 ? 62.255 56.650 32.797 1.00 36.13 294 ALA A N 1
ATOM 2284 C CA . ALA A 1 318 ? 62.862 57.983 32.841 1.00 37.40 294 ALA A CA 1
ATOM 2285 C C . ALA A 1 318 ? 62.357 58.750 34.052 1.00 39.33 294 ALA A C 1
ATOM 2286 O O . ALA A 1 318 ? 63.121 59.411 34.759 1.00 39.14 294 ALA A O 1
ATOM 2288 N N . GLN A 1 319 ? 61.064 58.667 34.312 1.00 42.07 295 GLN A N 1
ATOM 2289 C CA . GLN A 1 319 ? 60.538 59.364 35.461 1.00 44.15 295 GLN A CA 1
ATOM 2290 C C . GLN A 1 319 ? 60.970 58.757 36.784 1.00 45.39 295 GLN A C 1
ATOM 2291 O O . GLN A 1 319 ? 61.198 59.490 37.730 1.00 45.31 295 GLN A O 1
ATOM 2297 N N . LYS A 1 320 ? 61.110 57.432 36.855 1.00 45.71 296 LYS A N 1
ATOM 2298 C CA . LYS A 1 320 ? 61.535 56.815 38.102 1.00 46.45 296 LYS A CA 1
ATOM 2299 C C . LYS A 1 320 ? 62.911 57.317 38.504 1.00 46.03 296 LYS A C 1
ATOM 2300 O O . LYS A 1 320 ? 63.162 57.595 39.669 1.00 46.98 296 LYS A O 1
ATOM 2306 N N . HIS A 1 321 ? 63.792 57.461 37.527 1.00 45.35 297 HIS A N 1
ATOM 2307 C CA . HIS A 1 321 ? 65.157 57.877 37.780 1.00 44.34 297 HIS A CA 1
ATOM 2308 C C . HIS A 1 321 ? 65.447 59.346 37.437 1.00 43.70 297 HIS A C 1
ATOM 2309 O O . HIS A 1 321 ? 66.605 59.745 37.323 1.00 42.88 297 HIS A O 1
ATOM 2316 N N . ALA A 1 322 ? 64.404 60.154 37.287 1.00 43.25 298 ALA A N 1
ATOM 2317 C CA . ALA A 1 322 ? 64.578 61.581 36.938 1.00 42.96 298 ALA A CA 1
ATOM 2318 C C . ALA A 1 322 ? 65.532 61.790 35.741 1.00 42.58 298 ALA A C 1
ATOM 2319 O O . ALA A 1 322 ? 66.505 62.538 35.816 1.00 42.96 298 ALA A O 1
ATOM 2321 N N . ILE A 1 323 ? 65.243 61.123 34.633 1.00 41.51 299 ILE A N 1
ATOM 2322 C CA . ILE A 1 323 ? 66.056 61.251 33.447 1.00 40.75 299 ILE A CA 1
ATOM 2323 C C . ILE A 1 323 ? 65.315 62.088 32.436 1.00 40.06 299 ILE A C 1
ATOM 2324 O O . ILE A 1 323 ? 64.186 61.787 32.086 1.00 39.55 299 ILE A O 1
ATOM 2329 N N . GLU A 1 324 ? 65.963 63.137 31.964 1.00 39.71 300 GLU A N 1
ATOM 2330 C CA 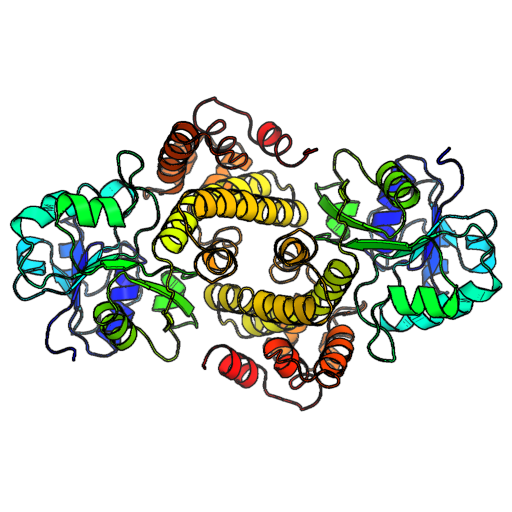. GLU A 1 324 ? 65.360 64.005 30.987 1.00 40.15 300 GLU A CA 1
ATOM 2331 C C . GLU A 1 324 ? 65.445 63.410 29.582 1.00 38.14 300 GLU A C 1
ATOM 2332 O O . GLU A 1 324 ? 66.536 63.188 29.061 1.00 36.93 300 GLU A O 1
ATOM 2338 N N . MET A 1 325 ? 64.288 63.181 28.971 1.00 35.82 301 MET A N 1
ATOM 2339 C CA . MET A 1 325 ? 64.213 62.624 27.628 1.00 34.92 301 MET A CA 1
ATOM 2340 C C . MET A 1 325 ? 63.064 63.333 26.946 1.00 34.24 301 MET A C 1
ATOM 2341 O O . MET A 1 325 ? 61.943 62.835 26.952 1.00 31.48 301 MET A O 1
ATOM 2346 N N . PRO A 1 326 ? 63.345 64.517 26.369 1.00 34.54 302 PRO A N 1
ATOM 2347 C CA . PRO A 1 326 ? 62.325 65.378 25.755 1.00 34.23 302 PRO A CA 1
ATOM 2348 C C . PRO A 1 326 ? 61.538 64.774 24.614 1.00 32.81 302 PRO A C 1
ATOM 2349 O O . PRO A 1 326 ? 60.322 64.965 24.575 1.00 33.76 302 PRO A O 1
ATOM 2353 N N . LEU A 1 327 ? 62.190 64.091 23.673 1.00 30.58 303 LEU A N 1
ATOM 2354 C CA . LEU A 1 327 ? 61.437 63.484 22.578 1.00 31.60 303 LEU A CA 1
ATOM 2355 C C . LEU A 1 327 ? 60.488 62.408 23.093 1.00 31.73 303 LEU A C 1
ATOM 2356 O O . LEU A 1 327 ? 59.317 62.374 22.704 1.00 30.46 303 LEU A O 1
ATOM 2361 N N . THR A 1 328 ? 60.988 61.549 23.973 1.00 30.85 304 THR A N 1
ATOM 2362 C CA . THR A 1 328 ? 60.180 60.457 24.529 1.00 31.36 304 THR A CA 1
ATOM 2363 C C . THR A 1 328 ? 58.985 61.007 25.288 1.00 31.92 304 THR A C 1
ATOM 2364 O O . THR A 1 328 ? 57.892 60.486 25.182 1.00 31.29 304 THR A O 1
ATOM 2368 N N . PHE A 1 329 ? 59.201 62.081 26.039 1.00 32.26 305 PHE A N 1
ATOM 2369 C CA . PHE A 1 329 ? 58.115 62.677 26.791 1.00 33.08 305 PHE A CA 1
ATOM 2370 C C . PHE A 1 329 ? 57.062 63.300 25.891 1.00 30.55 305 PHE A C 1
ATOM 2371 O O . PHE A 1 329 ? 55.875 63.184 26.183 1.00 29.76 305 PHE A O 1
ATOM 2379 N N A GLN A 1 330 ? 57.480 63.958 24.810 0.50 29.50 306 GLN A N 1
ATOM 2380 N N B GLN A 1 330 ? 57.492 63.929 24.799 0.50 29.46 306 GLN A N 1
ATOM 2381 C CA A GLN A 1 330 ? 56.516 64.552 23.876 0.50 28.53 306 GLN A CA 1
ATOM 2382 C CA B GLN A 1 330 ? 56.558 64.568 23.877 0.50 28.45 306 GLN A CA 1
ATOM 2383 C C A GLN A 1 330 ? 55.708 63.461 23.196 0.50 28.05 306 GLN A C 1
ATOM 2384 C C B GLN A 1 330 ? 55.731 63.491 23.170 0.50 28.02 306 GLN A C 1
ATOM 2385 O O A GLN A 1 330 ? 54.496 63.580 23.060 0.50 28.14 306 GLN A O 1
ATOM 2386 O O B GLN A 1 330 ? 54.532 63.653 22.989 0.50 28.18 306 GLN A O 1
ATOM 2397 N N . VAL A 1 331 ? 56.366 62.390 22.773 1.00 27.40 307 VAL A N 1
ATOM 2398 C CA . VAL A 1 331 ? 55.625 61.288 22.132 1.00 26.31 307 VAL A CA 1
ATOM 2399 C C . VAL A 1 331 ? 54.570 60.763 23.119 1.00 26.76 307 VAL A C 1
ATOM 2400 O O . VAL A 1 331 ? 53.404 60.561 22.756 1.00 26.54 307 VAL A O 1
ATOM 2404 N N . HIS A 1 332 ? 54.963 60.590 24.378 1.00 26.55 308 HIS A N 1
ATOM 2405 C CA . HIS A 1 332 ? 54.023 60.128 25.396 1.00 27.40 308 HIS A CA 1
ATOM 2406 C C . HIS A 1 332 ? 52.819 61.081 25.511 1.00 27.53 308 HIS A C 1
ATOM 2407 O O . HIS A 1 332 ? 51.682 60.626 25.659 1.00 26.58 308 HIS A O 1
ATOM 2414 N N A ARG A 1 333 ? 53.081 62.397 25.459 0.50 27.58 309 ARG A N 1
ATOM 2415 N N B ARG A 1 333 ? 53.075 62.397 25.465 0.50 27.49 309 ARG A N 1
ATOM 2416 C CA A ARG A 1 333 ? 52.022 63.405 25.542 0.50 27.32 309 ARG A CA 1
ATOM 2417 C CA B ARG A 1 333 ? 52.003 63.392 25.559 0.50 27.17 309 ARG A CA 1
ATOM 2418 C C A ARG A 1 333 ? 51.093 63.309 24.332 0.50 27.77 309 ARG A C 1
ATOM 2419 C C B ARG A 1 333 ? 51.091 63.333 24.326 0.50 27.68 309 ARG A C 1
ATOM 2420 O O A ARG A 1 333 ? 49.879 63.450 24.451 0.50 27.83 309 ARG A O 1
ATOM 2421 O O B ARG A 1 333 ? 49.881 63.521 24.426 0.50 27.82 309 ARG A O 1
ATOM 2436 N N . ILE A 1 334 ? 51.670 63.059 23.164 1.00 27.95 310 ILE A N 1
ATOM 2437 C CA . ILE A 1 334 ? 50.891 62.936 21.953 1.00 27.77 310 ILE A CA 1
ATOM 2438 C C . ILE A 1 334 ? 49.946 61.746 22.073 1.00 28.11 310 ILE A C 1
ATOM 2439 O O . ILE A 1 334 ? 48.781 61.812 21.685 1.00 26.65 310 ILE A O 1
ATOM 2444 N N . LEU A 1 335 ? 50.442 60.658 22.648 1.00 29.34 311 LEU A N 1
ATOM 2445 C CA . LEU A 1 335 ? 49.644 59.439 22.781 1.00 29.65 311 LEU A CA 1
ATOM 2446 C C . LEU A 1 335 ? 48.601 59.476 23.886 1.00 31.20 311 LEU A C 1
ATOM 2447 O O . LEU A 1 335 ? 47.481 58.989 23.712 1.00 32.28 311 LEU A O 1
ATOM 2452 N N . HIS A 1 336 ? 48.965 60.047 25.029 1.00 32.03 312 HIS A N 1
ATOM 2453 C CA . HIS A 1 336 ? 48.093 59.994 26.196 1.00 32.29 312 HIS A CA 1
ATOM 2454 C C . HIS A 1 336 ? 47.505 61.315 26.686 1.00 32.91 312 HIS A C 1
ATOM 2455 O O . HIS A 1 336 ? 46.604 61.295 27.504 1.00 32.01 312 HIS A O 1
ATOM 2462 N N . GLU A 1 337 ? 47.964 62.453 26.178 1.00 33.24 313 GLU A N 1
ATOM 2463 C CA . GLU A 1 337 ? 47.441 63.748 26.661 1.00 33.38 313 GLU A CA 1
ATOM 2464 C C . GLU A 1 337 ? 46.831 64.580 25.548 1.00 32.79 313 GLU A C 1
ATOM 2465 O O . GLU A 1 337 ? 46.646 65.784 25.693 1.00 31.34 313 GLU A O 1
ATOM 2471 N N . ASP A 1 338 ? 46.550 63.923 24.432 1.00 33.13 314 ASP A N 1
ATOM 2472 C CA . ASP A 1 338 ? 45.912 64.542 23.277 1.00 34.61 314 ASP A CA 1
ATOM 2473 C C . ASP A 1 338 ? 46.708 65.730 22.703 1.00 33.66 314 ASP A C 1
ATOM 2474 O O . ASP A 1 338 ? 46.132 66.588 22.052 1.00 33.05 314 ASP A O 1
ATOM 2479 N N . LEU A 1 339 ? 48.025 65.768 22.938 1.00 32.03 315 LEU A N 1
ATOM 2480 C CA . LEU A 1 339 ? 48.854 66.841 22.406 1.00 31.51 315 LEU A CA 1
ATOM 2481 C C . LEU A 1 339 ? 48.850 66.862 20.877 1.00 30.97 315 LEU A C 1
ATOM 2482 O O . LEU A 1 339 ? 49.096 65.840 20.227 1.00 31.15 315 LEU A O 1
ATOM 2487 N N . ASP A 1 340 ? 48.529 68.025 20.313 1.00 29.89 316 ASP A N 1
ATOM 2488 C CA . ASP A 1 340 ? 48.528 68.232 18.866 1.00 30.81 316 ASP A CA 1
ATOM 2489 C C . ASP A 1 340 ? 49.930 67.995 18.315 1.00 30.58 316 ASP A C 1
ATOM 2490 O O . ASP A 1 340 ? 50.895 68.575 18.809 1.00 30.54 316 ASP A O 1
ATOM 2495 N N . PRO A 1 341 ? 50.051 67.136 17.293 1.00 30.65 317 PRO A N 1
ATOM 2496 C CA . PRO A 1 341 ? 51.356 66.796 16.706 1.00 30.94 317 PRO A CA 1
ATOM 2497 C C . PRO A 1 341 ? 52.174 67.978 16.207 1.00 30.55 317 PRO A C 1
ATOM 2498 O O . PRO A 1 341 ? 53.366 68.049 16.495 1.00 29.25 317 PRO A O 1
ATOM 2502 N N . GLN A 1 342 ? 51.558 68.888 15.460 1.00 29.54 318 GLN A N 1
ATOM 2503 C CA . GLN A 1 342 ? 52.306 70.036 14.983 1.00 31.34 318 GLN A CA 1
ATOM 2504 C C . GLN A 1 342 ? 52.869 70.833 16.152 1.00 31.20 318 GLN A C 1
ATOM 2505 O O . GLN A 1 342 ? 54.059 71.131 16.183 1.00 30.18 318 GLN A O 1
ATOM 2511 N N . GLN A 1 343 ? 52.036 71.131 17.135 1.00 31.32 319 GLN A N 1
ATOM 2512 C CA . GLN A 1 343 ? 52.517 71.881 18.275 1.00 33.06 319 GLN A CA 1
ATOM 2513 C C . GLN A 1 343 ? 53.644 71.113 18.969 1.00 32.23 319 GLN A C 1
ATOM 2514 O O . GLN A 1 343 ? 54.643 71.702 19.367 1.00 33.47 319 GLN A O 1
ATOM 2520 N N . ALA A 1 344 ? 53.489 69.797 19.102 1.00 30.37 320 ALA A N 1
ATOM 2521 C CA . ALA A 1 344 ? 54.494 68.978 19.789 1.00 30.10 320 ALA A CA 1
ATOM 2522 C C . ALA A 1 344 ? 55.883 69.031 19.123 1.00 29.96 320 ALA A C 1
ATOM 2523 O O . ALA A 1 344 ? 56.911 69.169 19.796 1.00 28.55 320 ALA A O 1
ATOM 2525 N N . VAL A 1 345 ? 55.912 68.904 17.809 1.00 31.23 321 VAL A N 1
ATOM 2526 C CA . VAL A 1 345 ? 57.187 68.896 17.111 1.00 32.53 321 VAL A CA 1
ATOM 2527 C C . VAL A 1 345 ? 57.774 70.289 17.094 1.00 35.33 321 VAL A C 1
ATOM 2528 O O . VAL A 1 345 ? 59.002 70.447 17.139 1.00 33.85 321 VAL A O 1
ATOM 2532 N N A GLN A 1 346 ? 56.924 71.312 17.018 0.50 36.56 322 GLN A N 1
ATOM 2533 N N B GLN A 1 346 ? 56.898 71.290 17.037 0.50 36.71 322 GLN A N 1
ATOM 2534 C CA A GLN A 1 346 ? 57.437 72.687 17.017 0.50 37.81 322 GLN A CA 1
ATOM 2535 C CA B GLN A 1 346 ? 57.331 72.677 17.062 0.50 38.18 322 GLN A CA 1
ATOM 2536 C C A GLN A 1 346 ? 58.000 73.072 18.392 0.50 38.75 322 GLN A C 1
ATOM 2537 C C B GLN A 1 346 ? 58.043 72.973 18.367 0.50 38.92 322 GLN A C 1
ATOM 2538 O O A GLN A 1 346 ? 58.889 73.923 18.483 0.50 38.39 322 GLN A O 1
ATOM 2539 O O B GLN A 1 346 ? 59.083 73.637 18.384 0.50 38.74 322 GLN A O 1
ATOM 2550 N N . GLU A 1 347 ? 57.474 72.473 19.462 1.00 39.17 323 GLU A N 1
ATOM 2551 C CA . GLU A 1 347 ? 58.050 72.696 20.798 1.00 40.53 323 GLU A CA 1
ATOM 2552 C C . GLU A 1 347 ? 59.422 72.012 20.857 1.00 40.17 323 GLU A C 1
ATOM 2553 O O . GLU A 1 347 ? 60.345 72.546 21.445 1.00 41.50 323 GLU A O 1
ATOM 2559 N N . LEU A 1 348 ? 59.555 70.839 20.248 1.00 40.01 324 LEU A N 1
ATOM 2560 C CA . LEU A 1 348 ? 60.845 70.127 20.246 1.00 40.86 324 LEU A CA 1
ATOM 2561 C C . LEU A 1 348 ? 61.915 70.851 19.433 1.00 43.15 324 LEU A C 1
ATOM 2562 O O . LEU A 1 348 ? 63.065 70.960 19.871 1.00 43.71 324 LEU A O 1
ATOM 2567 N N . LEU A 1 349 ? 61.542 71.322 18.245 1.00 44.29 325 LEU A N 1
ATOM 2568 C CA . LEU A 1 349 ? 62.489 72.007 17.363 1.00 46.63 325 LEU A CA 1
ATOM 2569 C C . LEU A 1 349 ? 62.847 73.408 17.856 1.00 48.85 325 LEU A C 1
ATOM 2570 O O . LEU A 1 349 ? 63.993 73.818 17.732 1.00 49.58 325 LEU A O 1
ATOM 2575 N N . GLU A 1 350 ? 61.890 74.122 18.429 1.00 51.33 326 GLU A N 1
ATOM 2576 C CA . GLU A 1 350 ? 62.151 75.477 18.894 1.00 54.68 326 GLU A CA 1
ATOM 2577 C C . GLU A 1 350 ? 62.715 75.481 20.315 1.00 57.55 326 GLU A C 1
ATOM 2578 O O . GLU A 1 350 ? 62.101 75.945 21.268 1.00 57.96 326 GLU A O 1
ATOM 2584 N N . ARG A 1 351 ? 63.940 74.970 20.380 1.00 61.24 327 ARG A N 1
ATOM 2585 C CA . ARG A 1 351 ? 64.743 74.744 21.578 1.00 63.74 327 ARG A CA 1
ATOM 2586 C C . ARG A 1 351 ? 65.654 75.931 21.905 1.00 65.56 327 ARG A C 1
ATOM 2587 O O . ARG A 1 351 ? 66.012 76.723 21.018 1.00 65.54 327 ARG A O 1
ATOM 2595 N N . SER A 1 352 ? 66.071 76.000 23.173 1.00 67.45 328 SER A N 1
ATOM 2596 C CA . SER A 1 352 ? 66.973 77.047 23.668 1.00 68.53 328 SER A CA 1
ATOM 2597 C C . SER A 1 352 ? 68.418 76.531 23.744 1.00 68.72 328 SER A C 1
ATOM 2598 O O . SER A 1 352 ? 69.305 76.992 23.014 1.00 69.23 328 SER A O 1
ATOM 2601 N N . PRO B 1 27 ? 72.178 99.147 15.375 1.00 80.59 3 PRO B N 1
ATOM 2602 C CA . PRO B 1 27 ? 72.844 97.861 15.155 1.00 80.35 3 PRO B CA 1
ATOM 2603 C C . PRO B 1 27 ? 72.159 97.030 14.070 1.00 79.84 3 PRO B C 1
ATOM 2604 O O . PRO B 1 27 ? 70.971 97.234 13.797 1.00 80.32 3 PRO B O 1
ATOM 2608 N N . PHE B 1 28 ? 72.914 96.114 13.458 1.00 78.85 4 PHE B N 1
ATOM 2609 C CA . PHE B 1 28 ? 72.396 95.213 12.407 1.00 77.78 4 PHE B CA 1
ATOM 2610 C C . PHE B 1 28 ? 71.745 95.975 11.271 1.00 75.14 4 PHE B C 1
ATOM 2611 O O . PHE B 1 28 ? 70.781 95.524 10.655 1.00 74.85 4 PHE B O 1
ATOM 2619 N N . LYS B 1 29 ? 72.333 97.138 11.015 1.00 72.06 5 LYS B N 1
ATOM 2620 C CA . LYS B 1 29 ? 71.928 98.067 9.979 1.00 69.70 5 LYS B CA 1
ATOM 2621 C C . LYS B 1 29 ? 72.940 98.027 8.836 1.00 66.08 5 LYS B C 1
ATOM 2622 O O . LYS B 1 29 ? 72.602 98.315 7.681 1.00 66.12 5 LYS B O 1
ATOM 2628 N N . HIS B 1 30 ? 74.184 97.682 9.168 1.00 61.15 6 HIS B N 1
ATOM 2629 C CA . HIS B 1 30 ? 75.234 97.564 8.172 1.00 57.70 6 HIS B CA 1
ATOM 2630 C C . HIS B 1 30 ? 74.949 96.378 7.280 1.00 53.12 6 HIS B C 1
ATOM 2631 O O . HIS B 1 30 ? 74.491 95.344 7.748 1.00 51.61 6 HIS B O 1
ATOM 2638 N N . PRO B 1 31 ? 75.207 96.532 5.981 1.00 48.63 7 PRO B N 1
ATOM 2639 C CA . PRO B 1 31 ? 74.972 95.433 5.062 1.00 45.33 7 PRO B CA 1
ATOM 2640 C C . PRO B 1 31 ? 75.942 94.284 5.315 1.00 41.82 7 PRO B C 1
ATOM 2641 O O . PRO B 1 31 ? 77.014 94.495 5.881 1.00 40.23 7 PRO B O 1
ATOM 2645 N N . ILE B 1 32 ? 75.537 93.080 4.930 1.00 38.42 8 ILE B N 1
ATOM 2646 C CA . ILE B 1 32 ? 76.373 91.877 5.068 1.00 35.43 8 ILE B CA 1
ATOM 2647 C C . ILE B 1 32 ? 76.628 91.341 3.661 1.00 33.34 8 ILE B C 1
ATOM 2648 O O . ILE B 1 32 ? 75.733 91.338 2.820 1.00 32.21 8 ILE B O 1
ATOM 2653 N N . ALA B 1 33 ? 77.869 90.949 3.392 1.00 31.60 9 ALA B N 1
ATOM 2654 C CA . ALA B 1 33 ? 78.233 90.412 2.100 1.00 30.79 9 ALA B CA 1
ATOM 2655 C C . ALA B 1 33 ? 78.358 88.903 2.212 1.00 30.72 9 ALA B C 1
ATOM 2656 O O . ALA B 1 33 ? 78.966 88.402 3.165 1.00 30.12 9 ALA B O 1
ATOM 2658 N N . ILE B 1 34 ? 77.764 88.212 1.238 1.00 30.99 10 ILE B N 1
ATOM 2659 C CA . ILE B 1 34 ? 77.825 86.759 1.107 1.00 30.67 10 ILE B CA 1
ATOM 2660 C C . ILE B 1 34 ? 78.506 86.499 -0.223 1.00 30.70 10 ILE B C 1
ATOM 2661 O O . ILE B 1 34 ? 78.021 86.939 -1.270 1.00 32.33 10 ILE B O 1
ATOM 2666 N N . LEU B 1 35 ? 79.644 85.815 -0.172 1.00 30.70 11 LEU B N 1
ATOM 2667 C CA . LEU B 1 35 ? 80.445 85.505 -1.341 1.00 30.79 11 LEU B CA 1
ATOM 2668 C C . LEU B 1 35 ? 80.201 84.034 -1.723 1.00 32.17 11 LEU B C 1
ATOM 2669 O O . LEU B 1 35 ? 80.548 83.116 -0.975 1.00 32.13 11 LEU B O 1
ATOM 2674 N N . GLY B 1 36 ? 79.592 83.829 -2.883 1.00 32.48 12 GLY B N 1
ATOM 2675 C CA . GLY B 1 36 ? 79.230 82.496 -3.358 1.00 33.24 12 GLY B CA 1
ATOM 2676 C C . GLY B 1 36 ? 77.718 82.463 -3.487 1.00 32.73 12 GLY B C 1
ATOM 2677 O O . GLY B 1 36 ? 77.013 82.636 -2.496 1.00 34.99 12 GLY B O 1
ATOM 2678 N N . ALA B 1 37 ? 77.226 82.253 -4.704 1.00 32.06 13 ALA B N 1
ATOM 2679 C CA . ALA B 1 37 ? 75.800 82.252 -4.981 1.00 30.68 13 ALA B CA 1
ATOM 2680 C C . ALA B 1 37 ? 75.291 80.881 -5.403 1.00 30.98 13 ALA B C 1
ATOM 2681 O O . ALA B 1 37 ? 74.428 80.765 -6.286 1.00 28.96 13 ALA B O 1
ATOM 2683 N N . GLY B 1 38 ? 75.856 79.835 -4.802 1.00 30.99 14 GLY B N 1
ATOM 2684 C CA . GLY B 1 38 ? 75.376 78.486 -5.031 1.00 30.00 14 GLY B CA 1
ATOM 2685 C C . GLY B 1 38 ? 74.075 78.431 -4.241 1.00 30.95 14 GLY B C 1
ATOM 2686 O O . GLY B 1 38 ? 73.635 79.456 -3.703 1.00 29.79 14 GLY B O 1
ATOM 2687 N N A SER B 1 39 ? 73.488 77.240 -4.130 0.60 31.00 15 SER B N 1
ATOM 2688 N N B SER B 1 39 ? 73.471 77.249 -4.148 0.40 30.24 15 SER B N 1
ATOM 2689 C CA A SER B 1 39 ? 72.206 77.056 -3.439 0.60 31.46 15 SER B CA 1
ATOM 2690 C CA B SER B 1 39 ? 72.191 77.083 -3.449 0.40 29.95 15 SER B CA 1
ATOM 2691 C C A SER B 1 39 ? 72.216 77.528 -1.992 0.60 30.01 15 SER B C 1
ATOM 2692 C C B SER B 1 39 ? 72.207 77.520 -1.985 0.40 29.44 15 SER B C 1
ATOM 2693 O O A SER B 1 39 ? 71.310 78.226 -1.547 0.60 29.86 15 SER B O 1
ATOM 2694 O O B SER B 1 39 ? 71.291 78.199 -1.525 0.40 29.30 15 SER B O 1
ATOM 2699 N N . TRP B 1 40 ? 73.238 77.116 -1.253 1.00 29.73 16 TRP B N 1
ATOM 2700 C CA . TRP B 1 40 ? 73.357 77.434 0.165 1.00 28.99 16 TRP B CA 1
ATOM 2701 C C . TRP B 1 40 ? 73.650 78.926 0.422 1.00 29.29 16 TRP B C 1
ATOM 2702 O O . TRP B 1 40 ? 73.021 79.540 1.297 1.00 28.47 16 TRP B O 1
ATOM 2713 N N . GLY B 1 41 ? 74.565 79.516 -0.337 1.00 28.76 17 GLY B N 1
ATOM 2714 C CA . GLY B 1 41 ? 74.823 80.942 -0.180 1.00 29.02 17 GLY B CA 1
ATOM 2715 C C . GLY B 1 41 ? 73.547 81.730 -0.398 1.00 29.11 17 GLY B C 1
ATOM 2716 O O . GLY B 1 41 ? 73.214 82.635 0.366 1.00 30.35 17 GLY B O 1
ATOM 2717 N N . THR B 1 42 ? 72.815 81.374 -1.446 1.00 30.37 18 THR B N 1
ATOM 2718 C CA . THR B 1 42 ? 71.558 82.047 -1.769 1.00 30.35 18 THR B CA 1
ATOM 2719 C C . THR B 1 42 ? 70.489 81.797 -0.673 1.00 30.21 18 THR B C 1
ATOM 2720 O O . THR B 1 42 ? 69.799 82.728 -0.253 1.00 30.92 18 THR B O 1
ATOM 2724 N N . ALA B 1 43 ? 70.357 80.555 -0.195 1.00 30.34 19 ALA B N 1
ATOM 2725 C CA . ALA B 1 43 ? 69.396 80.254 0.885 1.00 29.67 19 ALA B CA 1
ATOM 2726 C C . ALA B 1 43 ? 69.720 81.118 2.129 1.00 29.94 19 ALA B C 1
ATOM 2727 O O . ALA B 1 43 ? 68.836 81.685 2.743 1.00 28.86 19 ALA B O 1
ATOM 2729 N N . LEU B 1 44 ? 70.990 81.214 2.493 1.00 30.55 20 LEU B N 1
ATOM 2730 C CA . LEU B 1 44 ? 71.377 82.060 3.606 1.00 31.43 20 LEU B CA 1
ATOM 2731 C C . LEU B 1 44 ? 71.053 83.543 3.300 1.00 31.83 20 LEU B C 1
ATOM 2732 O O . LEU B 1 44 ? 70.559 84.259 4.169 1.00 31.51 20 LEU B O 1
ATOM 2737 N N . ALA B 1 45 ? 71.333 84.001 2.079 1.00 31.77 21 ALA B N 1
ATOM 2738 C CA . ALA B 1 45 ? 71.030 85.395 1.720 1.00 32.09 21 ALA B CA 1
ATOM 2739 C C . ALA B 1 45 ? 69.537 85.638 1.913 1.00 31.83 21 ALA B C 1
ATOM 2740 O O . ALA B 1 45 ? 69.126 86.682 2.438 1.00 30.85 21 ALA B O 1
ATOM 2742 N N . LEU B 1 46 ? 68.732 84.655 1.518 1.00 32.02 22 LEU B N 1
ATOM 2743 C CA . LEU B 1 46 ? 67.286 84.776 1.643 1.00 32.06 22 LEU B CA 1
ATOM 2744 C C . LEU B 1 46 ? 66.858 84.853 3.094 1.00 32.70 22 LEU B C 1
ATOM 2745 O O . LEU B 1 46 ? 66.053 85.725 3.451 1.00 32.44 22 LEU B O 1
ATOM 2750 N N . VAL B 1 47 ? 67.380 83.945 3.926 1.00 30.74 23 VAL B N 1
ATOM 2751 C CA . VAL B 1 47 ? 67.034 83.930 5.339 1.00 30.71 23 VAL B CA 1
ATOM 2752 C C . VAL B 1 47 ? 67.237 85.317 5.987 1.00 31.37 23 VAL B C 1
ATOM 2753 O O . VAL B 1 47 ? 66.404 85.788 6.801 1.00 31.16 23 VAL B O 1
ATOM 2757 N N . LEU B 1 48 ? 68.341 85.959 5.640 1.00 30.91 24 LEU B N 1
ATOM 2758 C CA . LEU B 1 48 ? 68.656 87.277 6.182 1.00 32.91 24 LEU B CA 1
ATOM 2759 C C . LEU B 1 48 ? 67.854 88.416 5.517 1.00 33.93 24 LEU B C 1
ATOM 2760 O O . LEU B 1 48 ? 67.331 89.302 6.202 1.00 35.08 24 LEU B O 1
ATOM 2765 N N . ALA B 1 49 ? 67.770 88.386 4.191 1.00 34.07 25 ALA B N 1
ATOM 2766 C CA . ALA B 1 49 ? 67.094 89.439 3.439 1.00 34.66 25 ALA B CA 1
ATOM 2767 C C . ALA B 1 49 ? 65.626 89.535 3.824 1.00 35.95 25 ALA B C 1
ATOM 2768 O O . ALA B 1 49 ? 65.090 90.636 3.917 1.00 34.57 25 ALA B O 1
ATOM 2770 N N . ARG B 1 50 ? 64.994 88.383 4.080 1.00 36.95 26 ARG B N 1
ATOM 2771 C CA . ARG B 1 50 ? 63.572 88.333 4.475 1.00 36.96 26 ARG B CA 1
ATOM 2772 C C . ARG B 1 50 ? 63.309 89.021 5.809 1.00 36.35 26 ARG B C 1
ATOM 2773 O O . ARG B 1 50 ? 62.203 89.445 6.069 1.00 36.49 26 ARG B O 1
ATOM 2781 N N . LYS B 1 51 ? 64.311 89.081 6.672 1.00 37.04 27 LYS B N 1
ATOM 2782 C CA . LYS B 1 51 ? 64.170 89.749 7.961 1.00 37.50 27 LYS B CA 1
ATOM 2783 C C . LYS B 1 51 ? 64.443 91.255 7.823 1.00 37.29 27 LYS B C 1
ATOM 2784 O O . LYS B 1 51 ? 64.489 91.974 8.814 1.00 38.42 27 LYS B O 1
ATOM 2790 N N . GLY B 1 52 ? 64.637 91.719 6.592 1.00 37.14 28 GLY B N 1
ATOM 2791 C CA . GLY B 1 52 ? 64.888 93.139 6.331 1.00 37.14 28 GLY B CA 1
ATOM 2792 C C . GLY B 1 52 ? 66.348 93.553 6.376 1.00 36.48 28 GLY B C 1
ATOM 2793 O O . GLY B 1 52 ? 66.667 94.733 6.282 1.00 33.96 28 GLY B O 1
ATOM 2794 N N . GLN B 1 53 ? 67.254 92.597 6.543 1.00 35.60 29 GLN B N 1
ATOM 2795 C CA . GLN B 1 53 ? 68.662 92.960 6.583 1.00 35.38 29 GLN B CA 1
ATOM 2796 C C . GLN B 1 53 ? 69.119 93.160 5.155 1.00 34.75 29 GLN B C 1
ATOM 2797 O O . GLN B 1 53 ? 68.639 92.480 4.260 1.00 35.41 29 GLN B O 1
ATOM 2803 N N . LYS B 1 54 ? 70.020 94.106 4.941 1.00 33.49 30 LYS B N 1
ATOM 2804 C CA . LYS B 1 54 ? 70.576 94.352 3.614 1.00 33.98 30 LYS B CA 1
ATOM 2805 C C . LYS B 1 54 ? 71.649 93.313 3.323 1.00 32.96 30 LYS B C 1
ATOM 2806 O O . LYS B 1 54 ? 72.578 93.107 4.126 1.00 33.94 30 LYS B O 1
ATOM 2812 N N . VAL B 1 55 ? 71.531 92.669 2.176 1.00 31.66 31 VAL B N 1
ATOM 2813 C CA . VAL B 1 55 ? 72.464 91.632 1.804 1.00 31.70 31 VAL B CA 1
ATOM 2814 C C . VAL B 1 55 ? 72.995 91.836 0.411 1.00 31.39 31 VAL B C 1
ATOM 2815 O O . VAL B 1 55 ? 72.244 92.144 -0.510 1.00 30.62 31 VAL B O 1
ATOM 2819 N N . ARG B 1 56 ? 74.300 91.640 0.270 1.00 31.54 32 ARG B N 1
ATOM 2820 C CA . ARG B 1 56 ? 74.967 91.756 -1.003 1.00 31.86 32 ARG B CA 1
ATOM 2821 C C . ARG B 1 56 ? 75.490 90.375 -1.373 1.00 31.70 32 ARG B C 1
ATOM 2822 O O . ARG B 1 56 ? 76.294 89.809 -0.644 1.00 33.15 32 ARG B O 1
ATOM 2830 N N . LEU B 1 57 ? 75.014 89.842 -2.493 1.00 31.18 33 LEU B N 1
ATOM 2831 C CA . LEU B 1 57 ? 75.370 88.502 -2.953 1.00 31.03 33 LEU B CA 1
ATOM 2832 C C . LEU B 1 57 ? 76.302 88.557 -4.142 1.00 30.71 33 LEU B C 1
ATOM 2833 O O . LEU B 1 57 ? 75.898 88.920 -5.217 1.00 33.19 33 LEU B O 1
ATOM 2838 N N . TRP B 1 58 ? 77.544 88.151 -3.935 1.00 31.16 34 TRP B N 1
ATOM 2839 C CA . TRP B 1 58 ? 78.571 88.205 -4.950 1.00 31.86 34 TRP B CA 1
ATOM 2840 C C . TRP B 1 58 ? 78.910 86.830 -5.459 1.00 33.48 34 TRP B C 1
ATOM 2841 O O . TRP B 1 58 ? 78.785 85.821 -4.743 1.00 32.96 34 TRP B O 1
ATOM 2852 N N . SER B 1 59 ? 79.335 86.804 -6.711 1.00 33.65 35 SER B N 1
ATOM 2853 C CA . SER B 1 59 ? 79.774 85.590 -7.346 1.00 34.89 35 SER B CA 1
ATOM 2854 C C . SER B 1 59 ? 80.859 85.942 -8.326 1.00 34.88 35 SER B C 1
ATOM 2855 O O . SER B 1 59 ? 80.838 87.024 -8.895 1.00 33.50 35 SER B O 1
ATOM 2858 N N . TYR B 1 60 ? 81.811 85.031 -8.520 1.00 35.97 36 TYR B N 1
ATOM 2859 C CA . TYR B 1 60 ? 82.875 85.248 -9.498 1.00 36.50 36 TYR B CA 1
ATOM 2860 C C . TYR B 1 60 ? 82.452 84.778 -10.876 1.00 36.24 36 TYR B C 1
ATOM 2861 O O . TYR B 1 60 ? 83.191 84.913 -11.837 1.00 37.05 36 TYR B O 1
ATOM 2870 N N . GLU B 1 61 ? 81.263 84.211 -10.973 1.00 36.62 37 GLU B N 1
ATOM 2871 C CA . GLU B 1 61 ? 80.736 83.770 -12.252 1.00 38.70 37 GLU B CA 1
ATOM 2872 C C . GLU B 1 61 ? 79.936 84.930 -12.827 1.00 39.49 37 GLU B C 1
ATOM 2873 O O . GLU B 1 61 ? 78.792 85.143 -12.450 1.00 39.11 37 GLU B O 1
ATOM 2879 N N A SER B 1 62 ? 80.540 85.677 -13.744 0.60 40.15 38 SER B N 1
ATOM 2880 N N B SER B 1 62 ? 80.564 85.654 -13.756 0.40 39.96 38 SER B N 1
ATOM 2881 C CA A SER B 1 62 ? 79.905 86.878 -14.302 0.60 40.21 38 SER B CA 1
ATOM 2882 C CA B SER B 1 62 ? 79.984 86.836 -14.410 0.40 40.15 38 SER B CA 1
ATOM 2883 C C A SER B 1 62 ? 78.559 86.649 -14.997 0.60 40.57 38 SER B C 1
ATOM 2884 C C B SER B 1 62 ? 78.591 86.629 -14.983 0.40 40.49 38 SER B C 1
ATOM 2885 O O A SER B 1 62 ? 77.607 87.397 -14.758 0.60 39.84 38 SER B O 1
ATOM 2886 O O B SER B 1 62 ? 77.656 87.363 -14.658 0.40 40.02 38 SER B O 1
ATOM 2891 N N . ASP B 1 63 ? 78.473 85.634 -15.855 1.00 40.63 39 ASP B N 1
ATOM 2892 C CA . ASP B 1 63 ? 77.212 85.325 -16.516 1.00 41.83 39 ASP B CA 1
ATOM 2893 C C . ASP B 1 63 ? 76.082 85.041 -15.539 1.00 41.30 39 ASP B C 1
ATOM 2894 O O . ASP B 1 63 ? 74.928 85.454 -15.756 1.00 41.84 39 ASP B O 1
ATOM 2899 N N . HIS B 1 64 ? 76.402 84.333 -14.463 1.00 39.59 40 HIS B N 1
ATOM 2900 C CA . HIS B 1 64 ? 75.398 84.020 -13.463 1.00 37.93 40 HIS B CA 1
ATOM 2901 C C . HIS B 1 64 ? 74.906 85.308 -12.781 1.00 36.82 40 HIS B C 1
ATOM 2902 O O . HIS B 1 64 ? 73.712 85.471 -12.556 1.00 35.12 40 HIS B O 1
ATOM 2909 N N . VAL B 1 65 ? 75.828 86.210 -12.455 1.00 36.23 41 VAL B N 1
ATOM 2910 C CA . VAL B 1 65 ? 75.454 87.487 -11.837 1.00 36.70 41 VAL B CA 1
ATOM 2911 C C . VAL B 1 65 ? 74.514 88.244 -12.774 1.00 37.42 41 VAL B C 1
ATOM 2912 O O . VAL B 1 65 ? 73.538 88.861 -12.329 1.00 35.99 41 VAL B O 1
ATOM 2916 N N . ASP B 1 66 ? 74.791 88.188 -14.074 1.00 38.99 42 ASP B N 1
ATOM 2917 C CA . ASP B 1 66 ? 73.918 88.845 -15.048 1.00 40.54 42 ASP B CA 1
ATOM 2918 C C . ASP B 1 66 ? 72.507 88.276 -14.982 1.00 40.66 42 ASP B C 1
ATOM 2919 O O . ASP B 1 66 ? 71.527 89.014 -15.064 1.00 40.04 42 ASP B O 1
ATOM 2924 N N . GLU B 1 67 ? 72.400 86.963 -14.820 1.00 40.96 43 GLU B N 1
ATOM 2925 C CA . GLU B 1 67 ? 71.090 86.331 -14.732 1.00 41.37 43 GLU B CA 1
ATOM 2926 C C . GLU B 1 67 ? 70.344 86.799 -13.489 1.00 41.24 43 GLU B C 1
ATOM 2927 O O . GLU B 1 67 ? 69.141 87.094 -13.550 1.00 42.05 43 GLU B O 1
ATOM 2933 N N . MET B 1 68 ? 71.054 86.867 -12.359 1.00 39.01 44 MET B N 1
ATOM 2934 C CA . MET B 1 68 ? 70.446 87.285 -11.104 1.00 38.32 44 MET B CA 1
ATOM 2935 C C . MET B 1 68 ? 70.012 88.747 -11.111 1.00 37.78 44 MET B C 1
ATOM 2936 O O . MET B 1 68 ? 68.917 89.075 -10.652 1.00 36.57 44 MET B O 1
ATOM 2941 N N . GLN B 1 69 ? 70.878 89.624 -11.594 1.00 38.51 45 GLN B N 1
ATOM 2942 C CA . GLN B 1 69 ? 70.544 91.042 -11.662 1.00 40.22 45 GLN B CA 1
ATOM 2943 C C . GLN B 1 69 ? 69.368 91.268 -12.595 1.00 40.93 45 GLN B C 1
ATOM 2944 O O . GLN B 1 69 ? 68.491 92.069 -12.308 1.00 42.47 45 GLN B O 1
ATOM 2950 N N . ALA B 1 70 ? 69.330 90.540 -13.699 1.00 41.92 46 ALA B N 1
ATOM 2951 C CA . ALA B 1 70 ? 68.238 90.699 -14.650 1.00 42.99 46 ALA B CA 1
ATOM 2952 C C . ALA B 1 70 ? 66.929 90.064 -14.185 1.00 43.64 46 ALA B C 1
ATOM 2953 O O . ALA B 1 70 ? 65.866 90.615 -14.432 1.00 44.54 46 ALA B O 1
ATOM 2955 N N . GLU B 1 71 ? 66.995 88.927 -13.495 1.00 43.65 47 GLU B N 1
ATOM 2956 C CA . GLU B 1 71 ? 65.762 88.220 -13.099 1.00 43.05 47 GLU B CA 1
ATOM 2957 C C . GLU B 1 71 ? 65.296 88.383 -11.642 1.00 42.15 47 GLU B C 1
ATOM 2958 O O . GLU B 1 71 ? 64.136 88.137 -11.347 1.00 42.26 47 GLU B O 1
ATOM 2964 N N . GLY B 1 72 ? 66.180 88.795 -10.737 1.00 40.67 48 GLY B N 1
ATOM 2965 C CA . GLY B 1 72 ? 65.795 88.964 -9.330 1.00 39.43 48 GLY B CA 1
ATOM 2966 C C . GLY B 1 72 ? 65.510 87.632 -8.660 1.00 38.10 48 GLY B C 1
ATOM 2967 O O . GLY B 1 72 ? 64.667 87.537 -7.775 1.00 37.47 48 GLY B O 1
ATOM 2968 N N . VAL B 1 73 ? 66.212 86.598 -9.105 1.00 37.74 49 VAL B N 1
ATOM 2969 C CA . VAL B 1 73 ? 66.057 85.248 -8.572 1.00 37.30 49 VAL B CA 1
ATOM 2970 C C . VAL B 1 73 ? 67.305 84.513 -8.989 1.00 37.10 49 VAL B C 1
ATOM 2971 O O . VAL B 1 73 ? 68.030 84.980 -9.872 1.00 37.80 49 VAL B O 1
ATOM 2975 N N . ASN B 1 74 ? 67.587 83.383 -8.356 1.00 36.56 50 ASN B N 1
ATOM 2976 C CA . ASN B 1 74 ? 68.730 82.582 -8.737 1.00 35.76 50 ASN B CA 1
ATOM 2977 C C . ASN B 1 74 ? 68.200 81.351 -9.427 1.00 36.89 50 ASN B C 1
ATOM 2978 O O . ASN B 1 74 ? 68.055 80.305 -8.809 1.00 35.47 50 ASN B O 1
ATOM 2983 N N . ASN B 1 75 ? 67.892 81.485 -10.716 1.00 38.00 51 ASN B N 1
ATOM 2984 C CA . ASN B 1 75 ? 67.334 80.380 -11.479 1.00 39.01 51 ASN B CA 1
ATOM 2985 C C . ASN B 1 75 ? 68.276 79.216 -11.667 1.00 39.66 51 ASN B C 1
ATOM 2986 O O . ASN B 1 75 ? 67.822 78.099 -11.694 1.00 39.48 51 ASN B O 1
ATOM 2991 N N . ARG B 1 76 ? 69.585 79.429 -11.763 1.00 41.25 52 ARG B N 1
ATOM 2992 C CA . ARG B 1 76 ? 70.418 78.246 -11.984 1.00 41.95 52 ARG B CA 1
ATOM 2993 C C . ARG B 1 76 ? 70.676 77.387 -10.730 1.00 41.43 52 ARG B C 1
ATOM 2994 O O . ARG B 1 76 ? 70.895 76.189 -10.862 1.00 42.18 52 ARG B O 1
ATOM 3002 N N . TYR B 1 77 ? 70.611 77.961 -9.533 1.00 40.72 53 TYR B N 1
ATOM 3003 C CA . TYR B 1 77 ? 70.865 77.179 -8.320 1.00 41.92 53 TYR B CA 1
ATOM 3004 C C . TYR B 1 77 ? 69.697 77.112 -7.331 1.00 40.24 53 TYR B C 1
ATOM 3005 O O . TYR B 1 77 ? 69.672 76.237 -6.473 1.00 41.57 53 TYR B O 1
ATOM 3014 N N . LEU B 1 78 ? 68.745 78.028 -7.414 1.00 37.70 54 LEU B N 1
ATOM 3015 C CA . LEU B 1 78 ? 67.637 77.994 -6.462 1.00 37.57 54 LEU B CA 1
ATOM 3016 C C . LEU B 1 78 ? 66.401 78.648 -7.070 1.00 36.35 54 LEU B C 1
ATOM 3017 O O . LEU B 1 78 ? 65.927 79.675 -6.593 1.00 36.24 54 LEU B O 1
ATOM 3022 N N . PRO B 1 79 ? 65.870 78.047 -8.135 1.00 36.22 55 PRO B N 1
ATOM 3023 C CA . PRO B 1 79 ? 64.702 78.647 -8.759 1.00 36.56 55 PRO B CA 1
ATOM 3024 C C . PRO B 1 79 ? 63.458 78.580 -7.871 1.00 36.75 55 PRO B C 1
ATOM 3025 O O . PRO B 1 79 ? 63.383 77.745 -6.953 1.00 36.19 55 PRO B O 1
ATOM 3029 N N . ASN B 1 80 ? 62.524 79.499 -8.130 1.00 36.97 56 ASN B N 1
ATOM 3030 C CA . ASN B 1 80 ? 61.231 79.593 -7.431 1.00 37.14 56 ASN B CA 1
ATOM 3031 C C . ASN B 1 80 ? 61.254 80.373 -6.136 1.00 37.00 56 ASN B C 1
ATOM 3032 O O . ASN B 1 80 ? 60.270 80.351 -5.399 1.00 35.92 56 ASN B O 1
ATOM 3037 N N . TYR B 1 81 ? 62.369 81.059 -5.858 1.00 36.69 57 TYR B N 1
ATOM 3038 C CA . TYR B 1 81 ? 62.507 81.865 -4.643 1.00 35.69 57 TYR B CA 1
ATOM 3039 C C . TYR B 1 81 ? 63.054 83.258 -4.987 1.00 36.98 57 TYR B C 1
ATOM 3040 O O . TYR B 1 81 ? 64.259 83.498 -4.942 1.00 36.17 57 TYR B O 1
ATOM 3049 N N . PRO B 1 82 ? 62.155 84.178 -5.365 1.00 37.69 58 PRO B N 1
ATOM 3050 C CA . PRO B 1 82 ? 62.546 85.538 -5.733 1.00 38.19 58 PRO B CA 1
ATOM 3051 C C . PRO B 1 82 ? 63.258 86.259 -4.606 1.00 37.55 58 PRO B C 1
ATOM 3052 O O . PRO B 1 82 ? 62.956 86.031 -3.441 1.00 35.89 58 PRO B O 1
ATOM 3056 N N . PHE B 1 83 ? 64.206 87.111 -4.969 1.00 37.90 59 PHE B N 1
ATOM 3057 C CA . PHE B 1 83 ? 64.930 87.892 -3.998 1.00 38.57 59 PHE B CA 1
ATOM 3058 C C . PHE B 1 83 ? 64.048 89.000 -3.446 1.00 38.63 59 PHE B C 1
ATOM 3059 O O . PHE B 1 83 ? 63.316 89.622 -4.202 1.00 39.41 59 PHE B O 1
ATOM 3067 N N . PRO B 1 84 ? 64.095 89.229 -2.126 1.00 38.88 60 PRO B N 1
ATOM 3068 C CA . PRO B 1 84 ? 63.382 90.385 -1.602 1.00 38.59 60 PRO B CA 1
ATOM 3069 C C . PRO B 1 84 ? 64.163 91.620 -2.030 1.00 38.36 60 PRO B C 1
ATOM 3070 O O . PRO B 1 84 ? 65.261 91.496 -2.590 1.00 35.66 60 PRO B O 1
ATOM 3074 N N . GLU B 1 85 ? 63.615 92.798 -1.757 1.00 38.05 61 GLU B N 1
ATOM 3075 C CA . GLU B 1 85 ? 64.240 94.041 -2.194 1.00 39.61 61 GLU B CA 1
ATOM 3076 C C . GLU B 1 85 ? 65.615 94.264 -1.564 1.00 37.94 61 GLU B C 1
ATOM 3077 O O . GLU B 1 85 ? 66.526 94.763 -2.210 1.00 38.54 61 GLU B O 1
ATOM 3083 N N . THR B 1 86 ? 65.765 93.879 -0.306 1.00 36.49 62 THR B N 1
ATOM 3084 C CA . THR B 1 86 ? 67.037 94.045 0.406 1.00 35.50 62 THR B CA 1
ATOM 3085 C C . THR B 1 86 ? 68.181 93.109 -0.047 1.00 34.74 62 THR B C 1
ATOM 3086 O O . THR B 1 86 ? 69.290 93.192 0.492 1.00 33.35 62 THR B O 1
ATOM 3090 N N . LEU B 1 87 ? 67.914 92.235 -1.025 1.00 33.92 63 LEU B N 1
ATOM 3091 C CA . LEU B 1 87 ? 68.921 91.294 -1.541 1.00 33.72 63 LEU B CA 1
ATOM 3092 C C . LEU B 1 87 ? 69.293 91.644 -2.964 1.00 33.21 63 LEU B C 1
ATOM 3093 O O . LEU B 1 87 ? 68.458 91.590 -3.846 1.00 33.52 63 LEU B O 1
ATOM 3098 N N . LYS B 1 88 ? 70.554 91.994 -3.186 1.00 33.40 64 LYS B N 1
ATOM 3099 C CA . LYS B 1 88 ? 71.031 92.354 -4.514 1.00 33.73 64 LYS B CA 1
ATOM 3100 C C . LYS B 1 88 ? 72.302 91.614 -4.867 1.00 33.70 64 LYS B C 1
ATOM 3101 O O . LYS B 1 88 ? 73.186 91.452 -4.024 1.00 32.26 64 LYS B O 1
ATOM 3107 N N . ALA B 1 89 ? 72.389 91.186 -6.124 1.00 33.82 65 ALA B N 1
ATOM 3108 C CA . ALA B 1 89 ? 73.555 90.487 -6.634 1.00 34.81 65 ALA B CA 1
ATOM 3109 C C . ALA B 1 89 ? 74.626 91.488 -7.065 1.00 36.15 65 ALA B C 1
ATOM 3110 O O . ALA B 1 89 ? 74.318 92.531 -7.655 1.00 36.22 65 ALA B O 1
ATOM 3112 N N . TYR B 1 90 ? 75.884 91.162 -6.762 1.00 37.38 66 TYR B N 1
ATOM 3113 C CA . TYR B 1 90 ? 77.024 92.009 -7.124 1.00 37.91 66 TYR B CA 1
ATOM 3114 C C . TYR B 1 90 ? 77.990 91.294 -8.045 1.00 39.05 66 TYR B C 1
ATOM 3115 O O . TYR B 1 90 ? 78.189 90.059 -7.977 1.00 39.23 66 TYR B O 1
ATOM 3124 N N . CYS B 1 91 ? 78.600 92.092 -8.899 1.00 38.77 67 CYS B N 1
ATOM 3125 C CA . CYS B 1 91 ? 79.548 91.622 -9.865 1.00 40.22 67 CYS B CA 1
ATOM 3126 C C . CYS B 1 91 ? 80.964 91.925 -9.407 1.00 38.74 67 CYS B C 1
ATOM 3127 O O . CYS B 1 91 ? 81.889 91.151 -9.638 1.00 37.24 67 CYS B O 1
ATOM 3130 N N . ASP B 1 92 ? 81.113 93.071 -8.753 1.00 38.51 68 ASP B N 1
ATOM 3131 C CA . ASP B 1 92 ? 82.404 93.567 -8.309 1.00 37.73 68 ASP B CA 1
ATOM 3132 C C . ASP B 1 92 ? 82.635 93.321 -6.839 1.00 36.11 68 ASP B C 1
ATOM 3133 O O . ASP B 1 92 ? 81.919 93.852 -5.981 1.00 35.76 68 ASP B O 1
ATOM 3138 N N . LEU B 1 93 ? 83.665 92.537 -6.544 1.00 34.89 69 LEU B N 1
ATOM 3139 C CA . LEU B 1 93 ? 84.009 92.193 -5.171 1.00 33.84 69 LEU B CA 1
ATOM 3140 C C . LEU B 1 93 ? 84.250 93.432 -4.322 1.00 34.48 69 LEU B C 1
ATOM 3141 O O . LEU B 1 93 ? 83.743 93.536 -3.210 1.00 34.12 69 LEU B O 1
ATOM 3146 N N . LYS B 1 94 ? 85.022 94.384 -4.842 1.00 34.08 70 LYS B N 1
ATOM 3147 C CA . LYS B 1 94 ? 85.278 95.613 -4.094 1.00 34.39 70 LYS B CA 1
ATOM 3148 C C . LYS B 1 94 ? 83.978 96.293 -3.691 1.00 32.99 70 LYS B C 1
ATOM 3149 O O . LYS B 1 94 ? 83.771 96.630 -2.537 1.00 33.36 70 LYS B O 1
ATOM 3155 N N . ALA B 1 95 ? 83.097 96.485 -4.656 1.00 34.17 71 ALA B N 1
ATOM 3156 C CA . ALA B 1 95 ? 81.819 97.140 -4.416 1.00 34.26 71 ALA B CA 1
ATOM 3157 C C . ALA B 1 95 ? 80.970 96.399 -3.393 1.00 35.28 71 ALA B C 1
ATOM 3158 O O . ALA B 1 95 ? 80.310 97.028 -2.557 1.00 35.23 71 ALA B O 1
ATOM 3160 N N . SER B 1 96 ? 80.980 95.057 -3.438 1.00 35.71 72 SER B N 1
ATOM 3161 C CA . SER B 1 96 ? 80.162 94.277 -2.508 1.00 35.79 72 SER B CA 1
ATOM 3162 C C . SER B 1 96 ? 80.666 94.401 -1.065 1.00 36.13 72 SER B C 1
ATOM 3163 O O . SER B 1 96 ? 79.880 94.275 -0.114 1.00 35.38 72 SER B O 1
ATOM 3166 N N . LEU B 1 97 ? 81.959 94.677 -0.898 1.00 36.20 73 LEU B N 1
ATOM 3167 C CA . LEU B 1 97 ? 82.543 94.833 0.442 1.00 37.29 73 LEU B CA 1
ATOM 3168 C C . LEU B 1 97 ? 82.633 96.275 0.962 1.00 38.24 73 LEU B C 1
ATOM 3169 O O . LEU B 1 97 ? 82.987 96.484 2.113 1.00 38.47 73 LEU B O 1
ATOM 3174 N N A GLU B 1 98 ? 82.305 97.254 0.131 0.70 39.24 74 GLU B N 1
ATOM 3175 N N B GLU B 1 98 ? 82.309 97.254 0.127 0.30 38.54 74 GLU B N 1
ATOM 3176 C CA A GLU B 1 98 ? 82.404 98.657 0.557 0.70 40.19 74 GLU B CA 1
ATOM 3177 C CA B GLU B 1 98 ? 82.405 98.655 0.541 0.30 38.88 74 GLU B CA 1
ATOM 3178 C C A GLU B 1 98 ? 81.322 98.982 1.583 0.70 39.87 74 GLU B C 1
ATOM 3179 C C B GLU B 1 98 ? 81.326 98.996 1.573 0.30 39.29 74 GLU B C 1
ATOM 3180 O O A GLU B 1 98 ? 80.131 98.943 1.286 0.70 39.04 74 GLU B O 1
ATOM 3181 O O B GLU B 1 98 ? 80.135 98.986 1.263 0.30 38.96 74 GLU B O 1
ATOM 3192 N N . GLY B 1 99 ? 81.750 99.299 2.799 1.00 40.12 75 GLY B N 1
ATOM 3193 C CA . GLY B 1 99 ? 80.818 99.621 3.884 1.00 40.51 75 GLY B CA 1
ATOM 3194 C C . GLY B 1 99 ? 80.459 98.384 4.700 1.00 40.72 75 GLY B C 1
ATOM 3195 O O . GLY B 1 99 ? 79.728 98.461 5.683 1.00 42.04 75 GLY B O 1
ATOM 3196 N N . VAL B 1 100 ? 80.988 97.236 4.295 1.00 40.98 76 VAL B N 1
ATOM 3197 C CA . VAL B 1 100 ? 80.710 95.976 4.973 1.00 39.20 76 VAL B CA 1
ATOM 3198 C C . VAL B 1 100 ? 81.820 95.599 5.938 1.00 38.25 76 VAL B C 1
ATOM 3199 O O . VAL B 1 100 ? 82.996 95.710 5.615 1.00 38.23 76 VAL B O 1
ATOM 3203 N N . THR B 1 101 ? 81.449 95.138 7.119 1.00 37.71 77 THR B N 1
ATOM 3204 C CA . THR B 1 101 ? 82.448 94.664 8.069 1.00 38.36 77 THR B CA 1
ATOM 3205 C C . THR B 1 101 ? 82.351 93.121 8.256 1.00 37.90 77 THR B C 1
ATOM 3206 O O . THR B 1 101 ? 83.366 92.465 8.497 1.00 37.21 77 THR B O 1
ATOM 3210 N N . ASP B 1 102 ? 81.147 92.559 8.092 1.00 36.92 78 ASP B N 1
ATOM 3211 C CA . ASP B 1 102 ? 80.914 91.097 8.211 1.00 35.91 78 ASP B CA 1
ATOM 3212 C C . ASP B 1 102 ? 80.742 90.415 6.852 1.00 34.10 78 ASP B C 1
ATOM 3213 O O . ASP B 1 102 ? 79.870 90.785 6.062 1.00 32.80 78 ASP B O 1
ATOM 3218 N N . ILE B 1 103 ? 81.578 89.410 6.598 1.00 32.49 79 ILE B N 1
ATOM 3219 C CA . ILE B 1 103 ? 81.576 88.677 5.334 1.00 30.43 79 ILE B CA 1
ATOM 3220 C C . ILE B 1 103 ? 81.345 87.187 5.586 1.00 30.20 79 ILE B C 1
ATOM 3221 O O . ILE B 1 103 ? 81.977 86.579 6.451 1.00 29.84 79 ILE B O 1
ATOM 3226 N N . LEU B 1 104 ? 80.425 86.622 4.818 1.00 29.61 80 LEU B N 1
ATOM 3227 C CA . LEU B 1 104 ? 80.061 85.218 4.919 1.00 29.59 80 LEU B CA 1
ATOM 3228 C C . LEU B 1 104 ? 80.418 84.584 3.596 1.00 28.76 80 LEU B C 1
ATOM 3229 O O . LEU B 1 104 ? 79.823 84.901 2.579 1.00 27.57 80 LEU B O 1
ATOM 3234 N N . ILE B 1 105 ? 81.404 83.691 3.628 1.00 28.61 81 ILE B N 1
ATOM 3235 C CA . ILE B 1 105 ? 81.905 83.037 2.439 1.00 27.36 81 ILE B CA 1
ATOM 3236 C C . ILE B 1 105 ? 81.309 81.661 2.255 1.00 28.26 81 ILE B C 1
ATOM 3237 O O . ILE B 1 105 ? 81.396 80.815 3.146 1.00 27.33 81 ILE B O 1
ATOM 3242 N N . VAL B 1 106 ? 80.728 81.435 1.075 1.00 29.03 82 VAL B N 1
ATOM 3243 C CA . VAL B 1 106 ? 80.134 80.151 0.758 1.00 30.28 82 VAL B CA 1
ATOM 3244 C C . VAL B 1 106 ? 80.547 79.696 -0.645 1.00 30.14 82 VAL B C 1
ATOM 3245 O O . VAL B 1 106 ? 79.758 79.125 -1.383 1.00 33.05 82 VAL B O 1
ATOM 3249 N N . VAL B 1 107 ? 81.783 79.972 -1.029 1.00 30.68 83 VAL B N 1
ATOM 3250 C CA . VAL B 1 107 ? 82.262 79.528 -2.313 1.00 30.10 83 VAL B CA 1
ATOM 3251 C C . VAL B 1 107 ? 82.723 78.075 -2.175 1.00 30.79 83 VAL B C 1
ATOM 3252 O O . VAL B 1 107 ? 82.907 77.580 -1.059 1.00 29.53 83 VAL B O 1
ATOM 3256 N N . PRO B 1 108 ? 82.914 77.391 -3.307 1.00 30.48 84 PRO B N 1
ATOM 3257 C CA . PRO B 1 108 ? 83.380 76.010 -3.288 1.00 30.27 84 PRO B CA 1
ATOM 3258 C C . PRO B 1 108 ? 84.758 75.907 -2.667 1.00 29.47 84 PRO B C 1
ATOM 3259 O O . PRO B 1 108 ? 85.573 76.857 -2.759 1.00 27.54 84 PRO B O 1
ATOM 3263 N N . SER B 1 109 ? 85.035 74.759 -2.052 1.00 27.44 85 SER B N 1
ATOM 3264 C CA . SER B 1 109 ? 86.287 74.556 -1.368 1.00 26.59 85 SER B CA 1
ATOM 3265 C C . SER B 1 109 ? 87.500 74.863 -2.26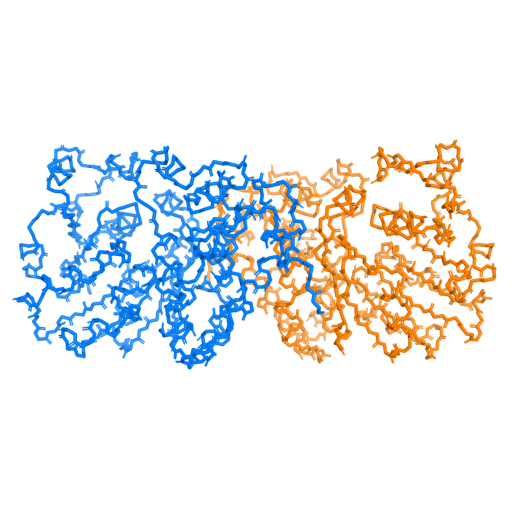5 1.00 27.08 85 SER B C 1
ATOM 3266 O O . SER B 1 109 ? 88.459 75.478 -1.807 1.00 27.24 85 SER B O 1
ATOM 3269 N N . PHE B 1 110 ? 87.463 74.447 -3.529 1.00 25.18 86 PHE B N 1
ATOM 3270 C CA . PHE B 1 110 ? 88.591 74.704 -4.425 1.00 27.38 86 PHE B CA 1
ATOM 3271 C C . PHE B 1 110 ? 88.907 76.194 -4.704 1.00 28.21 86 PHE B C 1
ATOM 3272 O O . PHE B 1 110 ? 90.021 76.520 -5.130 1.00 29.75 86 PHE B O 1
ATOM 3280 N N . ALA B 1 111 ? 87.954 77.069 -4.429 1.00 27.73 87 ALA B N 1
ATOM 3281 C CA . ALA B 1 111 ? 88.106 78.503 -4.710 1.00 29.18 87 ALA B CA 1
ATOM 3282 C C . ALA B 1 111 ? 88.237 79.351 -3.462 1.00 28.74 87 ALA B C 1
ATOM 3283 O O . ALA B 1 111 ? 88.298 80.564 -3.547 1.00 30.73 87 ALA B O 1
ATOM 3285 N N . PHE B 1 112 ? 88.256 78.723 -2.297 1.00 29.42 88 PHE B N 1
ATOM 3286 C CA . PHE B 1 112 ? 88.269 79.465 -1.050 1.00 29.18 88 PHE B CA 1
ATOM 3287 C C . PHE B 1 112 ? 89.561 80.253 -0.890 1.00 29.14 88 PHE B C 1
ATOM 3288 O O . PHE B 1 112 ? 89.543 81.426 -0.550 1.00 28.61 88 PHE B O 1
ATOM 3296 N N . HIS B 1 113 ? 90.680 79.598 -1.113 1.00 29.21 89 HIS B N 1
ATOM 3297 C CA . HIS B 1 113 ? 91.958 80.268 -0.985 1.00 31.16 89 HIS B CA 1
ATOM 3298 C C . HIS B 1 113 ? 92.068 81.418 -1.988 1.00 31.50 89 HIS B C 1
ATOM 3299 O O . HIS B 1 113 ? 92.546 82.505 -1.654 1.00 29.92 89 HIS B O 1
ATOM 3306 N N . GLU B 1 114 ? 91.616 81.178 -3.209 1.00 31.54 90 GLU B N 1
ATOM 3307 C CA . GLU B 1 114 ? 91.676 82.205 -4.221 1.00 32.31 90 GLU B CA 1
ATOM 3308 C C . GLU B 1 114 ? 90.809 83.425 -3.822 1.00 31.99 90 GLU B C 1
ATOM 3309 O O . GLU B 1 114 ? 91.247 84.558 -3.957 1.00 31.81 90 GLU B O 1
ATOM 3315 N N . VAL B 1 115 ? 89.603 83.189 -3.294 1.00 30.88 91 VAL B N 1
ATOM 3316 C CA . VAL B 1 115 ? 88.728 84.289 -2.870 1.00 29.61 91 VAL B CA 1
ATOM 3317 C C . VAL B 1 115 ? 89.348 85.045 -1.682 1.00 31.05 91 VAL B C 1
ATOM 3318 O O . VAL B 1 115 ? 89.351 86.292 -1.647 1.00 28.71 91 VAL B O 1
ATOM 3322 N N . ILE B 1 116 ? 89.869 84.305 -0.711 1.00 29.67 92 ILE B N 1
ATOM 3323 C CA . ILE B 1 116 ? 90.538 84.941 0.406 1.00 30.86 92 ILE B CA 1
ATOM 3324 C C . ILE B 1 116 ? 91.684 85.853 -0.115 1.00 32.45 92 ILE B C 1
ATOM 3325 O O . ILE B 1 116 ? 91.838 87.000 0.328 1.00 31.88 92 ILE B O 1
ATOM 3330 N N . THR B 1 117 ? 92.478 85.333 -1.050 1.00 32.70 93 THR B N 1
ATOM 3331 C CA . THR B 1 117 ? 93.582 86.097 -1.609 1.00 33.31 93 THR B CA 1
ATOM 3332 C C . THR B 1 117 ? 93.061 87.407 -2.217 1.00 33.83 93 THR B C 1
ATOM 3333 O O . THR B 1 117 ? 93.628 88.468 -1.970 1.00 34.17 93 THR B O 1
ATOM 3337 N N . ARG B 1 118 ? 91.950 87.340 -2.952 1.00 33.28 94 ARG B N 1
ATOM 3338 C CA . ARG B 1 118 ? 91.366 88.535 -3.570 1.00 33.57 94 ARG B CA 1
ATOM 3339 C C . ARG B 1 118 ? 90.811 89.530 -2.551 1.00 34.21 94 ARG B C 1
ATOM 3340 O O . ARG B 1 118 ? 90.795 90.752 -2.791 1.00 33.03 94 ARG B O 1
ATOM 3348 N N . MET B 1 119 ? 90.366 89.019 -1.415 1.00 34.50 95 MET B N 1
ATOM 3349 C CA . MET B 1 119 ? 89.827 89.874 -0.372 1.00 35.25 95 MET B CA 1
ATOM 3350 C C . MET B 1 119 ? 90.920 90.605 0.404 1.00 35.03 95 MET B C 1
ATOM 3351 O O . MET B 1 119 ? 90.666 91.658 0.970 1.00 33.08 95 MET B O 1
ATOM 3356 N N . LYS B 1 120 ? 92.116 90.026 0.450 1.00 35.46 96 LYS B N 1
ATOM 3357 C CA . LYS B 1 120 ? 93.198 90.573 1.265 1.00 37.50 96 LYS B CA 1
ATOM 3358 C C . LYS B 1 120 ? 93.388 92.099 1.175 1.00 38.37 96 LYS B C 1
ATOM 3359 O O . LYS B 1 120 ? 93.467 92.755 2.204 1.00 38.48 96 LYS B O 1
ATOM 3365 N N . PRO B 1 121 ? 93.483 92.659 -0.043 1.00 38.61 97 PRO B N 1
ATOM 3366 C CA . PRO B 1 121 ? 93.694 94.115 -0.104 1.00 40.34 97 PRO B CA 1
ATOM 3367 C C . PRO B 1 121 ? 92.415 94.912 -0.106 1.00 41.28 97 PRO B C 1
ATOM 3368 O O . PRO B 1 121 ? 92.461 96.123 -0.228 1.00 41.63 97 PRO B O 1
ATOM 3372 N N . LEU B 1 122 ? 91.277 94.244 0.028 1.00 41.87 98 LEU B N 1
ATOM 3373 C CA . LEU B 1 122 ? 90.008 94.933 -0.002 1.00 42.98 98 LEU B CA 1
ATOM 3374 C C . LEU B 1 122 ? 89.386 95.090 1.373 1.00 43.90 98 LEU B C 1
ATOM 3375 O O . LEU B 1 122 ? 88.561 95.961 1.575 1.00 44.35 98 LEU B O 1
ATOM 3380 N N . ILE B 1 123 ? 89.776 94.260 2.326 1.00 45.04 99 ILE B N 1
ATOM 3381 C CA . ILE B 1 123 ? 89.158 94.327 3.651 1.00 46.37 99 ILE B CA 1
ATOM 3382 C C . ILE B 1 123 ? 89.899 95.305 4.543 1.00 47.74 99 ILE B C 1
ATOM 3383 O O . ILE B 1 123 ? 90.982 95.743 4.205 1.00 47.85 99 ILE B O 1
ATOM 3388 N N . ASP B 1 124 ? 89.316 95.651 5.684 1.00 50.08 100 ASP B N 1
ATOM 3389 C CA . ASP B 1 124 ? 89.986 96.571 6.590 1.00 51.59 100 ASP B CA 1
ATOM 3390 C C . ASP B 1 124 ? 90.138 95.953 7.964 1.00 51.07 100 ASP B C 1
ATOM 3391 O O . ASP B 1 124 ? 89.755 94.802 8.200 1.00 52.05 100 ASP B O 1
ATOM 3396 N N . ALA B 1 125 ? 90.692 96.747 8.863 1.00 50.35 101 ALA B N 1
ATOM 3397 C CA . ALA B 1 125 ? 90.970 96.351 10.236 1.00 49.82 101 ALA B CA 1
ATOM 3398 C C . ALA B 1 125 ? 89.840 95.665 10.988 1.00 48.49 101 ALA B C 1
ATOM 3399 O O . ALA B 1 125 ? 90.073 94.708 11.715 1.00 49.36 101 ALA B O 1
ATOM 3401 N N . LYS B 1 126 ? 88.620 96.146 10.832 1.00 46.60 102 LYS B N 1
ATOM 3402 C CA . LYS B 1 126 ? 87.518 95.584 11.598 1.00 45.69 102 LYS B CA 1
ATOM 3403 C C . LYS B 1 126 ? 86.692 94.516 10.868 1.00 42.07 102 LYS B C 1
ATOM 3404 O O . LYS B 1 126 ? 85.577 94.204 11.271 1.00 41.75 102 LYS B O 1
ATOM 3410 N N . THR B 1 127 ? 87.261 93.933 9.823 1.00 38.16 103 THR B N 1
ATOM 3411 C CA . THR B 1 127 ? 86.563 92.920 9.065 1.00 35.88 103 THR B CA 1
ATOM 3412 C C . THR B 1 127 ? 86.440 91.622 9.883 1.00 33.18 103 THR B C 1
ATOM 3413 O O . THR B 1 127 ? 87.347 91.244 10.615 1.00 32.01 103 THR B O 1
ATOM 3417 N N . ARG B 1 128 ? 85.274 90.990 9.808 1.00 31.46 104 ARG B N 1
ATOM 3418 C CA . ARG B 1 128 ? 85.023 89.723 10.496 1.00 30.36 104 ARG B CA 1
ATOM 3419 C C . ARG B 1 128 ? 84.627 88.744 9.399 1.00 30.06 104 ARG B C 1
ATOM 3420 O O . ARG B 1 128 ? 83.894 89.097 8.468 1.00 28.77 104 ARG B O 1
ATOM 3428 N N . ILE B 1 129 ? 85.111 87.518 9.518 1.00 28.26 105 ILE B N 1
ATOM 3429 C CA . ILE B 1 129 ? 84.969 86.550 8.465 1.00 28.50 105 ILE B CA 1
ATOM 3430 C C . ILE B 1 129 ? 84.329 85.234 8.868 1.00 28.21 105 ILE B C 1
ATOM 3431 O O . ILE B 1 129 ? 84.882 84.509 9.685 1.00 29.37 105 ILE B O 1
ATOM 3436 N N . ALA B 1 130 ? 83.178 84.922 8.273 1.00 27.74 106 ALA B N 1
ATOM 3437 C CA . ALA B 1 130 ? 82.508 83.637 8.511 1.00 25.79 106 ALA B CA 1
ATOM 3438 C C . ALA B 1 130 ? 82.449 82.901 7.205 1.00 25.93 106 ALA B C 1
ATOM 3439 O O . ALA B 1 130 ? 82.588 83.509 6.144 1.00 25.92 106 ALA B O 1
ATOM 3441 N N . TRP B 1 131 ? 82.241 81.583 7.280 1.00 25.85 107 TRP B N 1
ATOM 3442 C CA . TRP B 1 131 ? 82.100 80.754 6.102 1.00 26.18 107 TRP B CA 1
ATOM 3443 C C . TRP B 1 131 ? 81.178 79.530 6.335 1.00 27.59 107 TRP B C 1
ATOM 3444 O O . TRP B 1 131 ? 81.042 79.016 7.449 1.00 26.65 107 TRP B O 1
ATOM 3455 N N . GLY B 1 132 ? 80.539 79.101 5.251 1.00 28.07 108 GLY B N 1
ATOM 3456 C CA . GLY B 1 132 ? 79.720 77.915 5.247 1.00 28.18 108 GLY B CA 1
ATOM 3457 C C . GLY B 1 132 ? 80.354 76.874 4.325 1.00 29.04 108 GLY B C 1
ATOM 3458 O O . GLY B 1 132 ? 79.837 75.773 4.191 1.00 27.97 108 GLY B O 1
ATOM 3459 N N . THR B 1 133 ? 81.462 77.249 3.670 1.00 30.16 109 THR B N 1
ATOM 3460 C CA . THR B 1 133 ? 82.214 76.358 2.788 1.00 29.57 109 THR B CA 1
ATOM 3461 C C . THR B 1 133 ? 82.697 75.156 3.587 1.00 30.11 109 THR B C 1
ATOM 3462 O O . THR B 1 133 ? 83.161 75.307 4.715 1.00 30.38 109 THR B O 1
ATOM 3466 N N . LYS B 1 134 ? 82.594 73.970 3.011 1.00 30.21 110 LYS B N 1
ATOM 3467 C CA . LYS B 1 134 ? 83.018 72.743 3.686 1.00 30.41 110 LYS B CA 1
ATOM 3468 C C . LYS B 1 134 ? 84.146 72.123 2.873 1.00 29.77 110 LYS B C 1
ATOM 3469 O O . LYS B 1 134 ? 84.028 71.977 1.665 1.00 28.16 110 LYS B O 1
ATOM 3475 N N . GLY B 1 135 ? 85.244 71.800 3.546 1.00 29.02 111 GLY B N 1
ATOM 3476 C CA . GLY B 1 135 ? 86.414 71.217 2.914 1.00 29.79 111 GLY B CA 1
ATOM 3477 C C . GLY B 1 135 ? 87.735 71.723 3.477 1.00 30.76 111 GLY B C 1
ATOM 3478 O O . GLY B 1 135 ? 87.780 72.473 4.470 1.00 31.24 111 GLY B O 1
ATOM 3479 N N . LEU B 1 136 ? 88.813 71.273 2.854 1.00 31.41 112 LEU B N 1
ATOM 3480 C CA . LEU B 1 136 ? 90.167 71.672 3.212 1.00 32.55 112 LEU B CA 1
ATOM 3481 C C . LEU B 1 136 ? 90.770 72.476 2.061 1.00 33.24 112 LEU B C 1
ATOM 3482 O O . LEU B 1 136 ? 90.315 72.397 0.940 1.00 34.29 112 LEU B O 1
ATOM 3487 N N . ALA B 1 137 ? 91.818 73.216 2.349 1.00 36.00 113 ALA B N 1
ATOM 3488 C CA . ALA B 1 137 ? 92.522 74.020 1.357 1.00 37.63 113 ALA B CA 1
ATOM 3489 C C . ALA B 1 137 ? 93.929 73.475 1.189 1.00 37.93 113 ALA B C 1
ATOM 3490 O O . ALA B 1 137 ? 94.394 72.667 1.995 1.00 37.47 113 ALA B O 1
ATOM 3492 N N . LYS B 1 138 ? 94.602 73.942 0.141 1.00 40.40 114 LYS B N 1
ATOM 3493 C CA . LYS B 1 138 ? 95.981 73.554 -0.189 1.00 41.29 114 LYS B CA 1
ATOM 3494 C C . LYS B 1 138 ? 96.907 73.538 1.018 1.00 42.25 114 LYS B C 1
ATOM 3495 O O . LYS B 1 138 ? 96.843 74.415 1.885 1.00 42.12 114 LYS B O 1
ATOM 3501 N N . GLY B 1 139 ? 97.786 72.542 1.054 1.00 42.91 115 GLY B N 1
ATOM 3502 C CA . GLY B 1 139 ? 98.702 72.337 2.179 1.00 43.27 115 GLY B CA 1
ATOM 3503 C C . GLY B 1 139 ? 97.990 71.513 3.259 1.00 44.08 115 GLY B C 1
ATOM 3504 O O . GLY B 1 139 ? 98.462 71.426 4.410 1.00 45.03 115 GLY B O 1
ATOM 3505 N N . SER B 1 140 ? 96.881 70.882 2.854 1.00 42.64 116 SER B N 1
ATOM 3506 C CA . SER B 1 140 ? 96.005 70.100 3.736 1.00 43.45 116 SER B CA 1
ATOM 3507 C C . SER B 1 140 ? 95.550 70.866 4.972 1.00 41.98 116 SER B C 1
ATOM 3508 O O . SER B 1 140 ? 95.555 70.327 6.076 1.00 44.23 116 SER B O 1
ATOM 3511 N N . ARG B 1 141 ? 95.132 72.116 4.769 1.00 39.50 117 ARG B N 1
ATOM 3512 C CA . ARG B 1 141 ? 94.747 72.983 5.869 1.00 35.90 117 ARG B CA 1
ATOM 3513 C C . ARG B 1 141 ? 93.239 73.207 6.047 1.00 32.35 117 ARG B C 1
ATOM 3514 O O . ARG B 1 141 ? 92.474 73.267 5.079 1.00 29.83 117 ARG B O 1
ATOM 3522 N N . LEU B 1 142 ? 92.827 73.329 7.310 1.00 31.22 118 LEU B N 1
ATOM 3523 C CA . LEU B 1 142 ? 91.466 73.668 7.650 1.00 29.89 118 LEU B CA 1
ATOM 3524 C C . LEU B 1 142 ? 91.293 75.098 7.145 1.00 30.23 118 LEU B C 1
ATOM 3525 O O . LEU B 1 142 ? 92.264 75.881 7.079 1.00 29.80 118 LEU B O 1
ATOM 3530 N N . LEU B 1 143 ? 90.084 75.445 6.765 1.00 28.68 119 LEU B N 1
ATOM 3531 C CA . LEU B 1 143 ? 89.871 76.733 6.181 1.00 28.48 119 LEU B CA 1
ATOM 3532 C C . LEU B 1 143 ? 90.270 77.910 7.111 1.00 28.30 119 LEU B C 1
ATOM 3533 O O . LEU B 1 143 ? 90.777 78.906 6.627 1.00 27.33 119 LEU B O 1
ATOM 3538 N N . HIS B 1 144 ? 90.082 77.792 8.424 1.00 28.66 120 HIS B N 1
ATOM 3539 C CA . HIS B 1 144 ? 90.434 78.910 9.314 1.00 29.06 120 HIS B CA 1
ATOM 3540 C C . HIS B 1 144 ? 91.939 79.260 9.271 1.00 29.59 120 HIS B C 1
ATOM 3541 O O . HIS B 1 144 ? 92.336 80.411 9.547 1.00 28.55 120 HIS B O 1
ATOM 3548 N N . GLU B 1 145 ? 92.770 78.288 8.921 1.00 29.20 121 GLU B N 1
ATOM 3549 C CA . GLU B 1 145 ? 94.212 78.520 8.862 1.00 30.36 121 GLU B CA 1
ATOM 3550 C C . GLU B 1 145 ? 94.559 79.387 7.653 1.00 30.84 121 GLU B C 1
ATOM 3551 O O . GLU B 1 145 ? 95.477 80.219 7.706 1.00 30.22 121 GLU B O 1
ATOM 3557 N N . VAL B 1 146 ? 93.813 79.177 6.570 1.00 31.73 122 VAL B N 1
ATOM 3558 C CA . VAL B 1 146 ? 93.971 79.939 5.341 1.00 31.47 122 VAL B CA 1
ATOM 3559 C C . VAL B 1 146 ? 93.562 81.357 5.640 1.00 33.18 122 VAL B C 1
ATOM 3560 O O . VAL B 1 146 ? 94.259 82.311 5.277 1.00 34.26 122 VAL B O 1
ATOM 3564 N N . VAL B 1 147 ? 92.436 81.517 6.326 1.00 33.09 123 VAL B N 1
ATOM 3565 C CA . VAL B 1 147 ? 91.986 82.847 6.675 1.00 32.19 123 VAL B CA 1
ATOM 3566 C C . VAL B 1 147 ? 93.054 83.554 7.526 1.00 34.79 123 VAL B C 1
ATOM 3567 O O . VAL B 1 147 ? 93.418 84.707 7.239 1.00 35.50 123 VAL B O 1
ATOM 3571 N N . ALA B 1 148 ? 93.563 82.860 8.550 1.00 35.50 124 ALA B N 1
ATOM 3572 C CA . ALA B 1 148 ? 94.552 83.441 9.483 1.00 35.37 124 ALA B CA 1
ATOM 3573 C C . ALA B 1 148 ? 95.857 83.827 8.792 1.00 35.96 124 ALA B C 1
ATOM 3574 O O . ALA B 1 148 ? 96.396 84.896 9.037 1.00 36.14 124 ALA B O 1
ATOM 3576 N N . THR B 1 149 ? 96.338 82.965 7.917 1.00 36.38 125 THR B N 1
ATOM 3577 C CA . THR B 1 149 ? 97.563 83.224 7.215 1.00 38.38 125 THR B CA 1
ATOM 3578 C C . THR B 1 149 ? 97.469 84.431 6.303 1.00 38.91 125 THR B C 1
ATOM 3579 O O . THR B 1 149 ? 98.324 85.310 6.340 1.00 39.94 125 THR B O 1
ATOM 3583 N N . GLU B 1 150 ? 96.410 84.491 5.511 1.00 37.75 126 GLU B N 1
ATOM 3584 C CA . GLU B 1 150 ? 96.268 85.550 4.550 1.00 37.78 126 GLU B CA 1
ATOM 3585 C C . GLU B 1 150 ? 95.775 86.846 5.121 1.00 38.56 126 GLU B C 1
ATOM 3586 O O . GLU B 1 150 ? 96.217 87.900 4.701 1.00 38.38 126 GLU B O 1
ATOM 3592 N N . LEU B 1 151 ? 94.850 86.778 6.068 1.00 38.86 127 LEU B N 1
ATOM 3593 C CA . LEU B 1 151 ? 94.217 87.985 6.558 1.00 39.07 127 LEU B CA 1
ATOM 3594 C C . LEU B 1 151 ? 94.586 88.350 7.979 1.00 40.35 127 LEU B C 1
ATOM 3595 O O . LEU B 1 151 ? 94.089 89.338 8.502 1.00 41.68 127 LEU B O 1
ATOM 3600 N N . GLY B 1 152 ? 95.457 87.570 8.600 1.00 40.99 128 GLY B N 1
ATOM 3601 C CA . GLY B 1 152 ? 95.827 87.826 9.979 1.00 41.60 128 GLY B CA 1
ATOM 3602 C C . GLY B 1 152 ? 94.801 87.281 10.971 1.00 41.50 128 GLY B C 1
ATOM 3603 O O . GLY B 1 152 ? 93.816 86.627 10.599 1.00 39.42 128 GLY B O 1
ATOM 3604 N N . GLN B 1 153 ? 95.036 87.571 12.241 1.00 41.26 129 GLN B N 1
ATOM 3605 C CA . GLN B 1 153 ? 94.180 87.099 13.308 1.00 40.98 129 GLN B CA 1
ATOM 3606 C C . GLN B 1 153 ? 92.957 88.001 13.364 1.00 40.88 129 GLN B C 1
ATOM 3607 O O . GLN B 1 153 ? 93.037 89.138 13.834 1.00 42.20 129 GLN B O 1
ATOM 3613 N N . VAL B 1 154 ? 91.834 87.495 12.854 1.00 38.74 130 VAL B N 1
ATOM 3614 C CA . VAL B 1 154 ? 90.573 88.227 12.837 1.00 36.59 130 VAL B CA 1
ATOM 3615 C C . VAL B 1 154 ? 89.450 87.369 13.420 1.00 35.99 130 VAL B C 1
ATOM 3616 O O . VAL B 1 154 ? 89.595 86.147 13.568 1.00 34.91 130 VAL B O 1
ATOM 3620 N N . PRO B 1 155 ? 88.335 88.008 13.785 1.00 34.98 131 PRO B N 1
ATOM 3621 C CA . PRO B 1 155 ? 87.228 87.194 14.255 1.00 34.01 131 PRO B CA 1
ATOM 3622 C C . PRO B 1 155 ? 86.779 86.269 13.115 1.00 32.92 131 PRO B C 1
ATOM 3623 O O . PRO B 1 155 ? 86.605 86.725 11.971 1.00 31.64 131 PRO B O 1
ATOM 3627 N N . MET B 1 156 ? 86.634 84.987 13.441 1.00 31.76 132 MET B N 1
ATOM 3628 C CA . MET B 1 156 ? 86.264 83.954 12.478 1.00 32.01 132 MET B CA 1
ATOM 3629 C C . MET B 1 156 ? 85.130 83.056 12.976 1.00 31.48 132 MET B C 1
ATOM 3630 O O . MET B 1 156 ? 85.057 82.759 14.157 1.00 33.17 132 MET B O 1
ATOM 3635 N N . ALA B 1 157 ? 84.264 82.605 12.063 1.00 31.11 133 ALA B N 1
ATOM 3636 C CA . ALA B 1 157 ? 83.181 81.680 12.421 1.00 29.48 133 ALA B CA 1
ATOM 3637 C C . ALA B 1 157 ? 82.854 80.702 11.286 1.00 28.18 133 ALA B C 1
ATOM 3638 O O . ALA B 1 157 ? 82.981 81.037 10.110 1.00 28.41 133 ALA B O 1
ATOM 3640 N N . VAL B 1 158 ? 82.501 79.468 11.652 1.00 28.42 134 VAL B N 1
ATOM 3641 C CA . VAL B 1 158 ? 82.060 78.476 10.672 1.00 27.63 134 VAL B CA 1
ATOM 3642 C C . VAL B 1 158 ? 80.605 78.060 10.996 1.00 28.58 134 VAL B C 1
ATOM 3643 O O . VAL B 1 158 ? 80.269 77.828 12.158 1.00 26.98 134 VAL B O 1
ATOM 3647 N N . ILE B 1 159 ? 79.751 78.044 9.965 1.00 29.81 135 ILE B N 1
ATOM 3648 C CA . ILE B 1 159 ? 78.341 77.631 10.082 1.00 31.35 135 ILE B CA 1
ATOM 3649 C C . ILE B 1 159 ? 78.255 76.292 9.397 1.00 28.58 135 ILE B C 1
ATOM 3650 O O . ILE B 1 159 ? 78.725 76.156 8.275 1.00 28.94 135 ILE B O 1
ATOM 3655 N N . SER B 1 160 ? 77.655 75.309 10.052 1.00 27.64 136 SER B N 1
ATOM 3656 C CA . SER B 1 160 ? 77.617 73.965 9.497 1.00 27.48 136 SER B CA 1
ATOM 3657 C C . SER B 1 160 ? 76.599 73.070 10.217 1.00 27.61 136 SER B C 1
ATOM 3658 O O . SER B 1 160 ? 76.513 73.072 11.434 1.00 27.56 136 SER B O 1
ATOM 3661 N N . GLY B 1 161 ? 75.844 72.301 9.441 1.00 28.11 137 GLY B N 1
ATOM 3662 C CA . GLY B 1 161 ? 74.835 71.395 9.960 1.00 28.45 137 GLY B CA 1
ATOM 3663 C C . GLY B 1 161 ? 74.005 70.839 8.807 1.00 28.42 137 GLY B C 1
ATOM 3664 O O . GLY B 1 161 ? 74.311 71.107 7.638 1.00 28.16 137 GLY B O 1
ATOM 3665 N N . PRO B 1 162 ? 72.947 70.067 9.126 1.00 26.58 138 PRO B N 1
ATOM 3666 C CA . PRO B 1 162 ? 72.069 69.477 8.123 1.00 27.58 138 PRO B CA 1
ATOM 3667 C C . PRO B 1 162 ? 71.225 70.578 7.529 1.00 27.45 138 PRO B C 1
ATOM 3668 O O . PRO B 1 162 ? 70.289 71.049 8.171 1.00 27.84 138 PRO B O 1
ATOM 3672 N N . SER B 1 163 ? 71.544 70.980 6.311 1.00 27.77 139 SER B N 1
ATOM 3673 C CA . SER B 1 163 ? 70.899 72.152 5.752 1.00 29.47 139 SER B CA 1
ATOM 3674 C C . SER B 1 163 ? 70.727 72.178 4.240 1.00 29.45 139 SER B C 1
ATOM 3675 O O . SER B 1 163 ? 71.387 72.936 3.561 1.00 30.78 139 SER B O 1
ATOM 3678 N N . LEU B 1 164 ? 69.837 71.340 3.722 1.00 29.99 140 LEU B N 1
ATOM 3679 C CA . LEU B 1 164 ? 69.507 71.359 2.316 1.00 29.51 140 LEU B CA 1
ATOM 3680 C C . LEU B 1 164 ? 69.026 72.768 2.022 1.00 29.74 140 LEU B C 1
ATOM 3681 O O . LEU B 1 164 ? 68.110 73.247 2.665 1.00 27.39 140 LEU B O 1
ATOM 3686 N N . ALA B 1 165 ? 69.630 73.406 1.030 1.00 30.24 141 ALA B N 1
ATOM 3687 C CA . ALA B 1 165 ? 69.310 74.785 0.701 1.00 30.27 141 ALA B CA 1
ATOM 3688 C C . ALA B 1 165 ? 67.868 74.970 0.290 1.00 31.24 141 ALA B C 1
ATOM 3689 O O . ALA B 1 165 ? 67.266 75.973 0.648 1.00 30.25 141 ALA B O 1
ATOM 3691 N N . THR B 1 166 ? 67.287 74.002 -0.426 1.00 32.16 142 THR B N 1
ATOM 3692 C CA . THR B 1 166 ? 65.890 74.150 -0.876 1.00 32.42 142 THR B CA 1
ATOM 3693 C C . THR B 1 166 ? 64.889 74.207 0.282 1.00 31.56 142 THR B C 1
ATOM 3694 O O . THR B 1 166 ? 63.918 74.973 0.234 1.00 31.08 142 THR B O 1
ATOM 3698 N N . GLU B 1 167 ? 65.124 73.406 1.324 1.00 30.55 143 GLU B N 1
ATOM 3699 C CA . GLU B 1 167 ? 64.246 73.389 2.489 1.00 29.21 143 GLU B CA 1
ATOM 3700 C C . GLU B 1 167 ? 64.385 74.665 3.318 1.00 29.11 143 GLU B C 1
ATOM 3701 O O . GLU B 1 167 ? 63.406 75.152 3.905 1.00 29.16 143 GLU B O 1
ATOM 3707 N N . VAL B 1 168 ? 65.594 75.199 3.384 1.00 29.18 144 VAL B N 1
ATOM 3708 C CA . VAL B 1 168 ? 65.810 76.460 4.096 1.00 29.71 144 VAL B CA 1
ATOM 3709 C C . VAL B 1 168 ? 65.042 77.518 3.330 1.00 30.27 144 VAL B C 1
ATOM 3710 O O . VAL B 1 168 ? 64.250 78.247 3.898 1.00 31.45 144 VAL B O 1
ATOM 3714 N N . ALA B 1 169 ? 65.242 77.570 2.023 1.00 31.24 145 ALA B N 1
ATOM 3715 C CA . ALA B 1 169 ? 64.523 78.544 1.182 1.00 31.33 145 ALA B CA 1
ATOM 3716 C C . ALA B 1 169 ? 63.009 78.457 1.405 1.00 30.06 145 ALA B C 1
ATOM 3717 O O . ALA B 1 169 ? 62.316 79.472 1.468 1.00 27.13 145 ALA B O 1
ATOM 3719 N N . ALA B 1 170 ? 62.513 77.234 1.566 1.00 29.73 146 ALA B N 1
ATOM 3720 C CA . ALA B 1 170 ? 61.085 76.998 1.756 1.00 28.93 146 ALA B CA 1
ATOM 3721 C C . ALA B 1 170 ? 60.643 77.261 3.199 1.00 29.47 146 ALA B C 1
ATOM 3722 O O . ALA B 1 170 ? 59.483 77.040 3.549 1.00 29.96 146 ALA B O 1
ATOM 3724 N N . ASN B 1 171 ? 61.562 77.738 4.042 1.00 28.70 147 ASN B N 1
ATOM 3725 C CA . ASN B 1 171 ? 61.250 78.039 5.425 1.00 29.22 147 ASN B CA 1
ATOM 3726 C C . ASN B 1 171 ? 60.863 76.815 6.281 1.00 29.41 147 ASN B C 1
ATOM 3727 O O . ASN B 1 171 ? 60.089 76.945 7.217 1.00 28.89 147 ASN B O 1
ATOM 3732 N N . LEU B 1 172 ? 61.399 75.642 5.944 1.00 28.61 148 LEU B N 1
ATOM 3733 C CA . LEU B 1 172 ? 61.183 74.423 6.740 1.00 28.05 148 LEU B CA 1
ATOM 3734 C C . LEU B 1 172 ? 62.150 74.433 7.947 1.00 28.45 148 LEU B C 1
ATOM 3735 O O . LEU B 1 172 ? 63.234 75.020 7.886 1.00 27.99 148 LEU B O 1
ATOM 3740 N N . PRO B 1 173 ? 61.767 73.790 9.060 1.00 28.87 149 PRO B N 1
ATOM 3741 C CA . PRO B 1 173 ? 62.663 73.911 10.191 1.00 29.24 149 PRO B CA 1
ATOM 3742 C C . PRO B 1 173 ? 64.065 73.358 9.943 1.00 30.13 149 PRO B C 1
ATOM 3743 O O . PRO B 1 173 ? 64.235 72.244 9.421 1.00 29.90 149 PRO B O 1
ATOM 3747 N N . THR B 1 174 ? 65.055 74.131 10.363 1.00 29.71 150 THR B N 1
ATOM 3748 C CA . THR B 1 174 ? 66.447 73.763 10.166 1.00 30.30 150 THR B CA 1
ATOM 3749 C C . THR B 1 174 ? 67.277 74.212 11.371 1.00 29.92 150 THR B C 1
ATOM 3750 O O . THR B 1 174 ? 67.012 75.261 11.957 1.00 29.93 150 THR B O 1
ATOM 3754 N N . ALA B 1 175 ? 68.280 73.411 11.713 1.00 28.96 151 ALA B N 1
ATOM 3755 C CA . ALA B 1 175 ? 69.197 73.683 12.806 1.00 28.60 151 ALA B CA 1
ATOM 3756 C C . ALA B 1 175 ? 70.637 73.450 12.364 1.00 28.06 151 ALA B C 1
ATOM 3757 O O . ALA B 1 175 ? 70.961 72.392 11.791 1.00 28.41 151 ALA B O 1
ATOM 3759 N N . VAL B 1 176 ? 71.500 74.427 12.624 1.00 26.74 152 VAL B N 1
ATOM 3760 C CA . VAL B 1 176 ? 72.924 74.306 12.300 1.00 27.40 152 VAL B CA 1
ATOM 3761 C C . VAL B 1 176 ? 73.745 74.737 13.516 1.00 28.45 152 VAL B C 1
ATOM 3762 O O . VAL B 1 176 ? 73.204 75.306 14.478 1.00 29.55 152 VAL B O 1
ATOM 3766 N N . SER B 1 177 ? 75.031 74.397 13.505 1.00 29.26 153 SER B N 1
ATOM 3767 C CA . SER B 1 177 ? 75.959 74.777 14.574 1.00 28.95 153 SER B CA 1
ATOM 3768 C C . SER B 1 177 ? 76.773 75.972 14.089 1.00 28.85 153 SER B C 1
ATOM 3769 O O . SER B 1 177 ? 76.928 76.171 12.884 1.00 28.08 153 SER B O 1
ATOM 3772 N N . LEU B 1 178 ? 77.301 76.744 15.024 1.00 28.90 154 LEU B N 1
ATOM 3773 C CA . LEU B 1 178 ? 78.130 77.901 14.684 1.00 29.25 154 LEU B CA 1
ATOM 3774 C C . LEU B 1 178 ? 79.260 77.954 15.674 1.00 29.27 154 LEU B C 1
ATOM 3775 O O . LEU B 1 178 ? 79.026 78.090 16.880 1.00 29.00 154 LEU B O 1
ATOM 3780 N N . ALA B 1 179 ? 80.480 77.775 15.169 1.00 28.87 155 ALA B N 1
ATOM 3781 C CA . ALA B 1 179 ? 81.683 77.831 15.991 1.00 30.29 155 ALA B CA 1
ATOM 3782 C C . ALA B 1 179 ? 82.452 79.099 15.631 1.00 30.91 155 ALA B C 1
ATOM 3783 O O . ALA B 1 179 ? 82.588 79.415 14.463 1.00 32.89 155 ALA B O 1
ATOM 3785 N N . SER B 1 180 ? 82.990 79.788 16.625 1.00 31.36 156 SER B N 1
ATOM 3786 C CA . SER B 1 180 ? 83.703 81.035 16.398 1.00 32.83 156 SER B CA 1
ATOM 3787 C C . SER B 1 180 ? 84.886 81.198 17.349 1.00 32.09 156 SER B C 1
ATOM 3788 O O . SER B 1 180 ? 84.979 80.514 18.340 1.00 34.31 156 SER B O 1
ATOM 3791 N N . ASN B 1 181 ? 85.818 82.075 17.030 1.00 31.15 157 ASN B N 1
ATOM 3792 C CA . ASN B 1 181 ? 86.909 82.323 17.957 1.00 32.29 157 ASN B CA 1
ATOM 3793 C C . ASN B 1 181 ? 86.629 83.641 18.700 1.00 32.90 157 ASN B C 1
ATOM 3794 O O . ASN B 1 181 ? 87.450 84.083 19.483 1.00 32.82 157 ASN B O 1
ATOM 3799 N N . ASN B 1 182 ? 85.442 84.208 18.495 1.00 32.11 158 ASN B N 1
ATOM 3800 C CA . ASN B 1 182 ? 85.087 85.528 19.071 1.00 33.16 158 ASN B CA 1
ATOM 3801 C C . ASN B 1 182 ? 83.630 85.581 19.513 1.00 32.64 158 ASN B C 1
ATOM 3802 O O . ASN B 1 182 ? 82.711 85.469 18.702 1.00 32.58 158 ASN B O 1
ATOM 3807 N N . SER B 1 183 ? 83.422 85.765 20.811 1.00 33.27 159 SER B N 1
ATOM 3808 C CA . SER B 1 183 ? 82.074 85.738 21.386 1.00 34.34 159 SER B CA 1
ATOM 3809 C C . SER B 1 183 ? 81.113 86.748 20.822 1.00 33.60 159 SER B C 1
ATOM 3810 O O . SER B 1 183 ? 79.945 86.431 20.571 1.00 33.50 159 SER B O 1
ATOM 3813 N N . GLN B 1 184 ? 81.593 87.968 20.617 1.00 32.71 160 GLN B N 1
ATOM 3814 C CA . GLN B 1 184 ? 80.731 88.996 20.103 1.00 32.23 160 GLN B CA 1
ATOM 3815 C C . GLN B 1 184 ? 80.295 88.640 18.690 1.00 30.92 160 GLN B C 1
ATOM 3816 O O . GLN B 1 184 ? 79.164 88.846 18.339 1.00 28.95 160 GLN B O 1
ATOM 3822 N N . PHE B 1 185 ? 81.223 88.122 17.885 1.00 31.50 161 PHE B N 1
ATOM 3823 C CA . PHE B 1 185 ? 80.938 87.758 16.500 1.00 31.32 161 PHE B CA 1
ATOM 3824 C C . PHE B 1 185 ? 79.907 86.638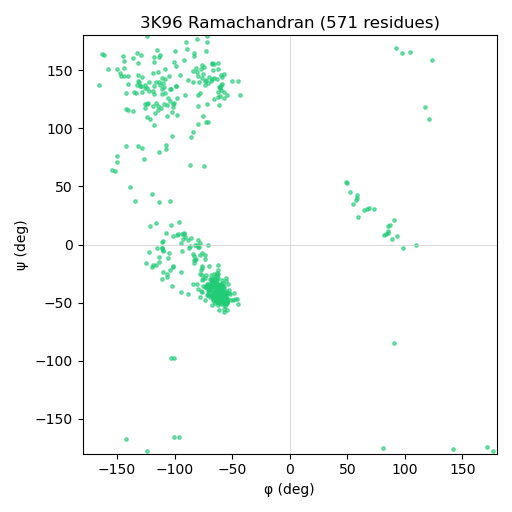 16.468 1.00 31.43 161 PHE B C 1
ATOM 3825 O O . PHE B 1 185 ? 78.944 86.680 15.699 1.00 30.41 161 PHE B O 1
ATOM 3833 N N . SER B 1 186 ? 80.095 85.652 17.332 1.00 32.98 162 SER B N 1
ATOM 3834 C CA . SER B 1 186 ? 79.142 84.561 17.454 1.00 34.12 162 SER B CA 1
ATOM 3835 C C . SER B 1 186 ? 77.741 85.110 17.830 1.00 34.31 162 SER B C 1
ATOM 3836 O O . SER B 1 186 ? 76.732 84.753 17.210 1.00 30.80 162 SER B O 1
ATOM 3839 N N . LYS B 1 187 ? 77.685 86.002 18.825 1.00 35.53 163 LYS B N 1
ATOM 3840 C CA . LYS B 1 187 ? 76.397 86.564 19.242 1.00 35.52 163 LYS B CA 1
ATOM 3841 C C . LYS B 1 187 ? 75.778 87.325 18.108 1.00 34.09 163 LYS B C 1
ATOM 3842 O O . LYS B 1 187 ? 74.583 87.208 17.863 1.00 33.56 163 LYS B O 1
ATOM 3848 N N . ASP B 1 188 ? 76.590 88.114 17.417 1.00 32.51 164 ASP B N 1
ATOM 3849 C CA . ASP B 1 188 ? 76.083 88.911 16.300 1.00 32.73 164 ASP B CA 1
ATOM 3850 C C . ASP B 1 188 ? 75.537 88.029 15.150 1.00 31.66 164 ASP B C 1
ATOM 3851 O O . ASP B 1 188 ? 74.471 88.278 14.604 1.00 30.66 164 ASP B O 1
ATOM 3856 N N . LEU B 1 189 ? 76.274 87.003 14.781 1.00 30.69 165 LEU B N 1
ATOM 3857 C CA . LEU B 1 189 ? 75.804 86.144 13.714 1.00 31.27 165 LEU B CA 1
ATOM 3858 C C . LEU B 1 189 ? 74.529 85.436 14.132 1.00 30.81 165 LEU B C 1
ATOM 3859 O O . LEU B 1 189 ? 73.587 85.335 13.352 1.00 31.34 165 LEU B O 1
ATOM 3864 N N . ILE B 1 190 ? 74.489 84.958 15.364 1.00 30.86 166 ILE B N 1
ATOM 3865 C CA . ILE B 1 190 ? 73.302 84.267 15.814 1.00 31.09 166 ILE B CA 1
ATOM 3866 C C . ILE B 1 190 ? 72.154 85.252 15.851 1.00 30.67 166 ILE B C 1
ATOM 3867 O O . ILE B 1 190 ? 71.025 84.908 15.498 1.00 29.17 166 ILE B O 1
ATOM 3872 N N . GLU B 1 191 ? 72.422 86.497 16.225 1.00 30.62 167 GLU B N 1
ATOM 3873 C CA . GLU B 1 191 ? 71.332 87.455 16.237 1.00 31.14 167 GLU B CA 1
ATOM 3874 C C . GLU B 1 191 ? 70.763 87.658 14.830 1.00 30.52 167 GLU B C 1
ATOM 3875 O O . GLU B 1 191 ? 69.558 87.798 14.672 1.00 30.28 167 GLU B O 1
ATOM 3881 N N . ARG B 1 192 ? 71.617 87.683 13.810 1.00 30.96 168 ARG B N 1
ATOM 3882 C CA . ARG B 1 192 ? 71.146 87.885 12.420 1.00 31.50 168 ARG B CA 1
ATOM 3883 C C . ARG B 1 192 ? 70.349 86.711 11.879 1.00 32.03 168 ARG B C 1
ATOM 3884 O O . ARG B 1 192 ? 69.308 86.900 11.244 1.00 32.52 168 ARG B O 1
ATOM 3892 N N . LEU B 1 193 ? 70.874 85.505 12.113 1.00 31.98 169 LEU B N 1
ATOM 3893 C CA . LEU B 1 193 ? 70.309 84.266 11.556 1.00 33.17 169 LEU B CA 1
ATOM 3894 C C . LEU B 1 193 ? 69.212 83.549 12.346 1.00 35.43 169 LEU B C 1
ATOM 3895 O O . LEU B 1 193 ? 68.245 83.077 11.756 1.00 35.66 169 LEU B O 1
ATOM 3900 N N . HIS B 1 194 ? 69.378 83.460 13.661 1.00 37.48 170 HIS B N 1
ATOM 3901 C CA . HIS B 1 194 ? 68.478 82.704 14.521 1.00 39.70 170 HIS B CA 1
ATOM 3902 C C . HIS B 1 194 ? 67.045 83.225 14.490 1.00 41.60 170 HIS B C 1
ATOM 3903 O O . HIS B 1 194 ? 66.791 84.381 14.810 1.00 43.77 170 HIS B O 1
ATOM 3910 N N . GLY B 1 195 ? 66.119 82.360 14.072 1.00 42.56 171 GLY B N 1
ATOM 3911 C CA . GLY B 1 195 ? 64.698 82.699 14.000 1.00 42.83 171 GLY B CA 1
ATOM 3912 C C . GLY B 1 195 ? 63.846 81.513 14.397 1.00 43.18 171 GLY B C 1
ATOM 3913 O O . GLY B 1 195 ? 64.348 80.526 14.919 1.00 44.77 171 GLY B O 1
ATOM 3914 N N . GLN B 1 196 ? 62.556 81.592 14.130 1.00 43.04 172 GLN B N 1
ATOM 3915 C CA . GLN B 1 196 ? 61.666 80.520 14.489 1.00 43.47 172 GLN B CA 1
ATOM 3916 C C . GLN B 1 196 ? 62.016 79.222 13.767 1.00 41.67 172 GLN B C 1
ATOM 3917 O O . GLN B 1 196 ? 62.127 78.173 14.403 1.00 41.43 172 GLN B O 1
ATOM 3923 N N . ARG B 1 197 ? 62.212 79.299 12.451 1.00 39.42 173 ARG B N 1
ATOM 3924 C CA . ARG B 1 197 ? 62.481 78.097 11.646 1.00 38.55 173 ARG B CA 1
ATOM 3925 C C . ARG B 1 197 ? 63.896 77.848 11.155 1.00 37.14 173 ARG B C 1
ATOM 3926 O O . ARG B 1 197 ? 64.179 76.804 10.569 1.00 38.13 173 ARG B O 1
ATOM 3934 N N . PHE B 1 198 ? 64.775 78.809 11.355 1.00 35.33 174 PHE B N 1
ATOM 3935 C CA . PHE B 1 198 ? 66.164 78.610 11.038 1.00 34.78 174 PHE B CA 1
ATOM 3936 C C . PHE B 1 198 ? 66.865 78.915 12.349 1.00 34.81 174 PHE B C 1
ATOM 3937 O O . PHE B 1 198 ? 66.904 80.074 12.812 1.00 34.39 174 PHE B O 1
ATOM 3945 N N . ARG B 1 199 ? 67.396 77.863 12.959 1.00 33.83 175 ARG B N 1
ATOM 3946 C CA . ARG B 1 199 ? 68.024 77.967 14.253 1.00 34.34 175 ARG B CA 1
ATOM 3947 C C . ARG B 1 199 ? 69.510 77.651 14.234 1.00 34.14 175 ARG B C 1
ATOM 3948 O O . ARG B 1 199 ? 69.955 76.701 13.586 1.00 32.46 175 ARG B O 1
ATOM 3956 N N . VAL B 1 200 ? 70.254 78.450 14.998 1.00 34.61 176 VAL B N 1
ATOM 3957 C CA . VAL B 1 200 ? 71.704 78.389 15.054 1.00 34.42 176 VAL B CA 1
ATOM 3958 C C . VAL B 1 200 ? 72.161 78.229 16.481 1.00 35.05 176 VAL B C 1
ATOM 3959 O O . VAL B 1 200 ? 71.875 79.075 17.336 1.00 36.10 176 VAL B O 1
ATOM 3963 N N . TYR B 1 201 ? 72.877 77.141 16.731 1.00 34.19 177 TYR B N 1
ATOM 3964 C CA . TYR B 1 201 ? 73.348 76.816 18.063 1.00 35.01 177 TYR B CA 1
ATOM 3965 C C . TYR B 1 201 ? 74.876 76.941 18.198 1.00 35.21 177 TYR B C 1
ATOM 3966 O O . TYR B 1 201 ? 75.634 76.453 17.341 1.00 33.54 177 TYR B O 1
ATOM 3975 N N . LYS B 1 202 ? 75.321 77.586 19.275 1.00 35.21 178 LYS B N 1
ATOM 3976 C CA . LYS B 1 202 ? 76.757 77.736 19.535 1.00 36.81 178 LYS B CA 1
ATOM 3977 C C . LYS B 1 202 ? 77.472 76.407 19.753 1.00 35.67 178 LYS B C 1
ATOM 3978 O O . LYS B 1 202 ? 76.941 75.512 20.383 1.00 36.56 178 LYS B O 1
ATOM 3984 N N . ASN B 1 203 ? 78.695 76.319 19.244 1.00 36.65 179 ASN B N 1
ATOM 3985 C CA . ASN B 1 203 ? 79.576 75.162 19.406 1.00 36.25 179 ASN B CA 1
ATOM 3986 C C . ASN B 1 203 ? 80.963 75.772 19.568 1.00 36.23 179 ASN B C 1
ATOM 3987 O O . ASN B 1 203 ? 81.357 76.609 18.782 1.00 35.97 179 ASN B O 1
ATOM 3992 N N . ASP B 1 204 ? 81.709 75.366 20.583 1.00 36.70 180 ASP B N 1
ATOM 3993 C CA . ASP B 1 204 ? 83.039 75.953 20.822 1.00 37.31 180 ASP B CA 1
ATOM 3994 C C . ASP B 1 204 ? 84.209 75.224 20.165 1.00 35.24 180 ASP B C 1
ATOM 3995 O O . ASP B 1 204 ? 85.360 75.556 20.453 1.00 35.50 180 ASP B O 1
ATOM 4000 N N . ASP B 1 205 ? 83.911 74.266 19.287 1.00 34.05 181 ASP B N 1
ATOM 4001 C CA . ASP B 1 205 ? 84.905 73.393 18.641 1.00 31.80 181 ASP B CA 1
ATOM 4002 C C . ASP B 1 205 ? 84.990 73.641 17.162 1.00 31.01 181 ASP B C 1
ATOM 4003 O O . ASP B 1 205 ? 84.417 72.872 16.357 1.00 30.42 181 ASP B O 1
ATOM 4008 N N . MET B 1 206 ? 85.698 74.696 16.772 1.00 29.95 182 MET B N 1
ATOM 4009 C CA . MET B 1 206 ? 85.808 75.014 15.345 1.00 29.57 182 MET B CA 1
ATOM 4010 C C . MET B 1 206 ? 86.485 73.910 14.554 1.00 28.19 182 MET B C 1
ATOM 4011 O O . MET B 1 206 ? 86.021 73.553 13.483 1.00 27.87 182 MET B O 1
ATOM 4016 N N . ILE B 1 207 ? 87.588 73.413 15.082 1.00 27.64 183 ILE B N 1
ATOM 4017 C CA . ILE B 1 207 ? 88.368 72.366 14.440 1.00 29.33 183 ILE B CA 1
ATOM 4018 C C . ILE B 1 207 ? 87.491 71.158 14.114 1.00 28.45 183 ILE B C 1
ATOM 4019 O O . ILE B 1 207 ? 87.493 70.681 12.995 1.00 28.60 183 ILE B O 1
ATOM 4024 N N . GLY B 1 208 ? 86.722 70.699 15.086 1.00 27.85 184 GLY B N 1
ATOM 4025 C CA . GLY B 1 208 ? 85.857 69.546 14.875 1.00 28.77 184 GLY B CA 1
ATOM 4026 C C . GLY B 1 208 ? 84.739 69.816 13.889 1.00 27.56 184 GLY B C 1
ATOM 4027 O O . GLY B 1 208 ? 84.360 68.940 13.113 1.00 27.91 184 GLY B O 1
ATOM 4028 N N . VAL B 1 209 ? 84.209 71.035 13.891 1.00 27.43 185 VAL B N 1
ATOM 4029 C CA . VAL B 1 209 ? 83.136 71.368 12.959 1.00 25.67 185 VAL B CA 1
ATOM 4030 C C . VAL B 1 209 ? 83.682 71.357 11.534 1.00 26.00 185 VAL B C 1
ATOM 4031 O O . VAL B 1 209 ? 83.058 70.807 10.609 1.00 25.95 185 VAL B O 1
ATOM 4035 N N . GLU B 1 210 ? 84.859 71.936 11.356 1.00 24.72 186 GLU B N 1
ATOM 4036 C CA . GLU B 1 210 ? 85.470 71.988 10.033 1.00 24.81 186 GLU B CA 1
ATOM 4037 C C . GLU B 1 210 ? 85.788 70.585 9.522 1.00 26.27 186 GLU B C 1
ATOM 4038 O O . GLU B 1 210 ? 85.483 70.256 8.389 1.00 24.63 186 GLU B O 1
ATOM 4044 N N . LEU B 1 211 ? 86.412 69.770 10.369 1.00 25.70 187 LEU B N 1
ATOM 4045 C CA . LEU B 1 211 ? 86.777 68.409 9.956 1.00 28.01 187 LEU B CA 1
ATOM 4046 C C . LEU B 1 211 ? 85.570 67.540 9.638 1.00 27.00 187 LEU B C 1
ATOM 4047 O O . LEU B 1 211 ? 85.570 66.850 8.635 1.00 29.01 187 LEU B O 1
ATOM 4052 N N . CYS B 1 212 ? 84.535 67.575 10.458 1.00 27.83 188 CYS B N 1
ATOM 4053 C CA . CYS B 1 212 ? 83.352 66.764 10.156 1.00 27.66 188 CYS B CA 1
ATOM 4054 C C . CYS B 1 212 ? 82.754 67.194 8.838 1.00 27.86 188 CYS B C 1
ATOM 4055 O O . CYS B 1 212 ? 82.326 66.354 8.029 1.00 25.97 188 CYS B O 1
ATOM 4058 N N . GLY B 1 213 ? 82.695 68.516 8.637 1.00 26.74 189 GLY B N 1
ATOM 4059 C CA . GLY B 1 213 ? 82.171 69.075 7.406 1.00 25.78 189 GLY B CA 1
ATOM 4060 C C . GLY B 1 213 ? 82.978 68.700 6.175 1.00 25.36 189 GLY B C 1
ATOM 4061 O O . GLY B 1 213 ? 82.447 68.576 5.084 1.00 25.10 189 GLY B O 1
ATOM 4062 N N . SER B 1 214 ? 84.263 68.507 6.334 1.00 25.39 190 SER B N 1
ATOM 4063 C CA . SER B 1 214 ? 85.086 68.205 5.182 1.00 26.35 190 SER B CA 1
ATOM 4064 C C . SER B 1 214 ? 85.019 66.716 4.794 1.00 26.33 190 SER B C 1
ATOM 4065 O O . SER B 1 214 ? 85.444 66.358 3.719 1.00 26.28 190 SER B O 1
ATOM 4068 N N . VAL B 1 215 ? 84.469 65.864 5.658 1.00 26.19 191 VAL B N 1
ATOM 4069 C CA . VAL B 1 215 ? 84.440 64.434 5.385 1.00 27.93 191 VAL B CA 1
ATOM 4070 C C . VAL B 1 215 ? 83.050 63.879 5.001 1.00 27.96 191 VAL B C 1
ATOM 4071 O O . VAL B 1 215 ? 82.935 62.844 4.308 1.00 29.08 191 VAL B O 1
ATOM 4075 N N . LYS B 1 216 ? 82.000 64.556 5.441 1.00 27.96 192 LYS B N 1
ATOM 4076 C CA . LYS B 1 216 ? 80.635 64.031 5.271 1.00 27.89 192 LYS B CA 1
ATOM 4077 C C . LYS B 1 216 ? 80.220 63.783 3.807 1.00 29.13 192 LYS B C 1
ATOM 4078 O O . LYS B 1 216 ? 79.573 62.756 3.514 1.00 29.09 192 LYS B O 1
ATOM 4084 N N . ASN B 1 217 ? 80.636 64.653 2.886 1.00 28.17 193 ASN B N 1
ATOM 4085 C CA . ASN B 1 217 ? 80.294 64.432 1.462 1.00 29.00 193 ASN B CA 1
ATOM 4086 C C . ASN B 1 217 ? 80.958 63.195 0.872 1.00 28.42 193 ASN B C 1
ATOM 4087 O O . ASN B 1 217 ? 80.388 62.536 -0.003 1.00 27.68 193 ASN B O 1
ATOM 4092 N N . ILE B 1 218 ? 82.154 62.894 1.353 1.00 27.34 194 ILE B N 1
ATOM 4093 C CA . ILE B 1 218 ? 82.899 61.739 0.889 1.00 27.54 194 ILE B CA 1
ATOM 4094 C C . ILE B 1 218 ? 82.115 60.491 1.272 1.00 27.36 194 ILE B C 1
ATOM 4095 O O . ILE B 1 218 ? 81.920 59.577 0.468 1.00 28.60 194 ILE B O 1
ATOM 4100 N N . LEU B 1 219 ? 81.647 60.479 2.505 1.00 27.48 195 LEU B N 1
ATOM 4101 C CA . LEU B 1 219 ? 80.886 59.360 3.022 1.00 27.15 195 LEU B CA 1
ATOM 4102 C C . LEU B 1 219 ? 79.558 59.206 2.290 1.00 27.10 195 LEU B C 1
ATOM 4103 O O . LEU B 1 219 ? 79.123 58.084 2.065 1.00 26.59 195 LEU B O 1
ATOM 4108 N N . ALA B 1 220 ? 78.952 60.318 1.872 1.00 25.75 196 ALA B N 1
ATOM 4109 C CA . ALA B 1 220 ? 77.692 60.278 1.121 1.00 25.79 196 ALA B CA 1
ATOM 4110 C C . ALA B 1 220 ? 77.911 59.699 -0.282 1.00 26.65 196 ALA B C 1
ATOM 4111 O O . ALA B 1 220 ? 76.989 59.100 -0.866 1.00 26.82 196 ALA B O 1
ATOM 4113 N N . ILE B 1 221 ? 79.107 59.891 -0.851 1.00 25.82 197 ILE B N 1
ATOM 4114 C CA . ILE B 1 221 ? 79.393 59.287 -2.156 1.00 25.96 197 ILE B CA 1
ATOM 4115 C C . ILE B 1 221 ? 79.430 57.756 -1.963 1.00 25.20 197 ILE B C 1
ATOM 4116 O O . ILE B 1 221 ? 78.845 57.019 -2.727 1.00 24.38 197 ILE B O 1
ATOM 4121 N N . ALA B 1 222 ? 80.099 57.316 -0.916 1.00 24.48 198 ALA B N 1
ATOM 4122 C CA . ALA B 1 222 ? 80.215 55.909 -0.596 1.00 26.79 198 ALA B CA 1
ATOM 4123 C C . ALA B 1 222 ? 78.848 55.253 -0.374 1.00 27.09 198 ALA B C 1
ATOM 4124 O O . ALA B 1 222 ? 78.588 54.186 -0.912 1.00 28.00 198 ALA B O 1
ATOM 4126 N N . THR B 1 223 ? 77.969 55.886 0.408 1.00 27.58 199 THR B N 1
ATOM 4127 C CA . THR B 1 223 ? 76.649 55.325 0.640 1.00 27.88 199 THR B CA 1
ATOM 4128 C C . THR B 1 223 ? 75.834 55.412 -0.656 1.00 27.34 199 THR B C 1
ATOM 4129 O O . THR B 1 223 ? 75.044 54.529 -0.962 1.00 25.56 199 THR B O 1
ATOM 4133 N N . GLY B 1 224 ? 76.018 56.483 -1.420 1.00 25.78 200 GLY B N 1
ATOM 4134 C CA . GLY B 1 224 ? 75.336 56.584 -2.699 1.00 25.23 200 GLY B CA 1
ATOM 4135 C C . GLY B 1 224 ? 75.712 55.383 -3.587 1.00 24.93 200 GLY B C 1
ATOM 4136 O O . GLY B 1 224 ? 74.861 54.796 -4.264 1.00 22.78 200 GLY B O 1
ATOM 4137 N N . ILE B 1 225 ? 76.991 55.052 -3.610 1.00 25.75 201 ILE B N 1
ATOM 4138 C CA . ILE B 1 225 ? 77.497 53.920 -4.413 1.00 26.41 201 ILE B CA 1
ATOM 4139 C C . ILE B 1 225 ? 76.797 52.615 -3.987 1.00 27.03 201 ILE B C 1
ATOM 4140 O O . ILE B 1 225 ? 76.311 51.859 -4.832 1.00 25.84 201 ILE B O 1
ATOM 4145 N N . SER B 1 226 ? 76.746 52.389 -2.675 1.00 28.43 202 SER B N 1
ATOM 4146 C CA . SER B 1 226 ? 76.071 51.231 -2.082 1.00 29.26 202 SER B CA 1
ATOM 4147 C C . SER B 1 226 ? 74.607 51.191 -2.534 1.00 30.54 202 SER B C 1
ATOM 4148 O O . SER B 1 226 ? 74.104 50.134 -2.975 1.00 28.64 202 SER B O 1
ATOM 4151 N N . ASP B 1 227 ? 73.915 52.330 -2.419 1.00 29.16 203 ASP B N 1
ATOM 4152 C CA . ASP B 1 227 ? 72.525 52.408 -2.875 1.00 30.59 203 ASP B CA 1
ATOM 4153 C C . ASP B 1 227 ? 72.400 52.145 -4.397 1.00 29.88 203 ASP B C 1
ATOM 4154 O O . ASP B 1 227 ? 71.451 51.501 -4.852 1.00 29.37 203 ASP B O 1
ATOM 4159 N N . GLY B 1 228 ? 73.345 52.666 -5.180 1.00 28.57 204 GLY B N 1
ATOM 4160 C CA . GLY B 1 228 ? 73.341 52.467 -6.628 1.00 28.41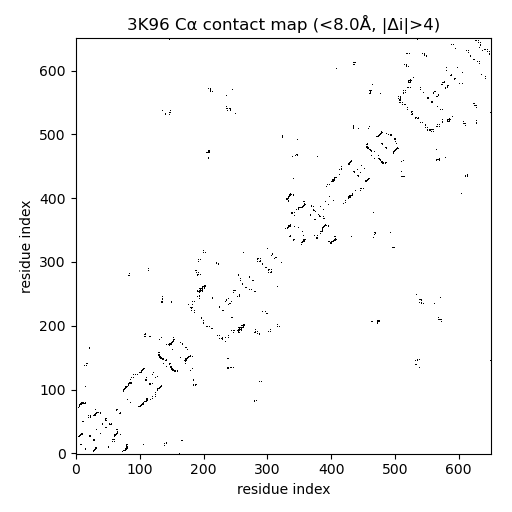 204 GLY B CA 1
ATOM 4161 C C . GLY B 1 228 ? 73.477 50.993 -6.986 1.00 28.12 204 GLY B C 1
ATOM 4162 O O . GLY B 1 228 ? 72.891 50.525 -7.973 1.00 27.82 204 GLY B O 1
ATOM 4163 N N . LEU B 1 229 ? 74.245 50.280 -6.168 1.00 26.95 205 LEU B N 1
ATOM 4164 C CA . LEU B 1 229 ? 74.459 48.847 -6.308 1.00 28.16 205 LEU B CA 1
ATOM 4165 C C . LEU B 1 229 ? 73.285 48.065 -5.721 1.00 28.77 205 LEU B C 1
ATOM 4166 O O . LEU B 1 229 ? 73.287 46.811 -5.739 1.00 28.32 205 LEU B O 1
ATOM 4171 N N . LYS B 1 230 ? 72.295 48.791 -5.184 1.00 28.49 206 LYS B N 1
ATOM 4172 C CA . LYS B 1 230 ? 71.128 48.163 -4.608 1.00 30.07 206 LYS B CA 1
ATOM 4173 C C . LYS B 1 230 ? 71.507 47.205 -3.473 1.00 29.55 206 LYS B C 1
ATOM 4174 O O . LYS B 1 230 ? 70.926 46.132 -3.321 1.00 29.19 206 LYS B O 1
ATOM 4180 N N . LEU B 1 231 ? 72.469 47.612 -2.651 1.00 28.72 207 LEU B N 1
ATOM 4181 C CA . LEU B 1 231 ? 72.905 46.788 -1.543 1.00 28.43 207 LEU B CA 1
ATOM 4182 C C . LEU B 1 231 ? 71.912 46.817 -0.371 1.00 29.06 207 LEU B C 1
ATOM 4183 O O . LEU B 1 231 ? 71.954 45.962 0.481 1.00 30.28 207 LEU B O 1
ATOM 4188 N N . GLY B 1 232 ? 71.030 47.810 -0.324 1.00 29.46 208 GLY B N 1
ATOM 4189 C CA . GLY B 1 232 ? 70.001 47.852 0.716 1.00 28.74 208 GLY B CA 1
ATOM 4190 C C . GLY B 1 232 ? 70.199 48.843 1.850 1.00 28.71 208 GLY B C 1
ATOM 4191 O O . GLY B 1 232 ? 71.289 49.390 2.040 1.00 27.17 208 GLY B O 1
ATOM 4192 N N . SER B 1 233 ? 69.115 49.063 2.591 1.00 27.93 209 SER B N 1
ATOM 4193 C CA . SER B 1 233 ? 69.077 49.978 3.725 1.00 28.88 209 SER B CA 1
ATOM 4194 C C . SER B 1 233 ? 69.990 49.549 4.870 1.00 27.78 209 SER B C 1
ATOM 4195 O O . SER B 1 233 ? 70.593 50.402 5.538 1.00 26.18 209 SER B O 1
ATOM 4198 N N . ASN B 1 234 ? 70.071 48.238 5.113 1.00 25.45 210 ASN B N 1
ATOM 4199 C CA . ASN B 1 234 ? 70.941 47.701 6.161 1.00 26.04 210 ASN B CA 1
ATOM 4200 C C . ASN B 1 234 ? 72.387 48.032 5.886 1.00 25.18 210 ASN B C 1
ATOM 4201 O O . ASN B 1 234 ? 73.107 48.487 6.777 1.00 25.29 210 ASN B O 1
ATOM 4206 N N . ALA B 1 235 ? 72.819 47.772 4.658 1.00 23.99 211 ALA B N 1
ATOM 4207 C CA . ALA B 1 235 ? 74.178 48.075 4.232 1.00 24.84 211 ALA B CA 1
ATOM 4208 C C . ALA B 1 235 ? 74.468 49.591 4.362 1.00 25.40 211 ALA B C 1
ATOM 4209 O O . ALA B 1 235 ? 75.527 49.997 4.830 1.00 25.75 211 ALA B O 1
ATOM 4211 N N . ARG B 1 236 ? 73.541 50.427 3.934 1.00 25.07 212 ARG B N 1
ATOM 4212 C CA . ARG B 1 236 ? 73.743 51.882 4.077 1.00 25.71 212 ARG B CA 1
ATOM 4213 C C . ARG B 1 236 ? 73.935 52.284 5.533 1.00 25.32 212 ARG B C 1
ATOM 4214 O O . ARG B 1 236 ? 74.851 53.042 5.863 1.00 26.95 212 ARG B O 1
ATOM 4222 N N . ALA B 1 237 ? 73.091 51.758 6.419 1.00 26.86 213 ALA B N 1
ATOM 4223 C CA . ALA B 1 237 ? 73.186 52.099 7.836 1.00 26.65 213 ALA B CA 1
ATOM 4224 C C . ALA B 1 237 ? 74.540 51.671 8.389 1.00 28.18 213 ALA B C 1
ATOM 4225 O O . ALA B 1 237 ? 75.176 52.425 9.129 1.00 29.54 213 ALA B O 1
ATOM 4227 N N . ALA B 1 238 ? 75.010 50.485 8.012 1.00 28.91 214 ALA B N 1
ATOM 4228 C CA . ALA B 1 238 ? 76.326 50.027 8.468 1.00 29.04 214 ALA B CA 1
ATOM 4229 C C . ALA B 1 238 ? 77.412 50.977 7.966 1.00 28.70 214 ALA B C 1
ATOM 4230 O O . ALA B 1 238 ? 78.315 51.353 8.724 1.00 28.08 214 ALA B O 1
ATOM 4232 N N . LEU B 1 239 ? 77.347 51.346 6.685 1.00 28.31 215 LEU B N 1
ATOM 4233 C CA . LEU B 1 239 ? 78.338 52.261 6.116 1.00 28.94 215 LEU B CA 1
ATOM 4234 C C . LEU B 1 239 ? 78.327 53.636 6.818 1.00 28.61 215 LEU B C 1
ATOM 4235 O O . LEU B 1 239 ? 79.369 54.200 7.096 1.00 28.59 215 LEU B O 1
ATOM 4240 N N . ILE B 1 240 ? 77.151 54.143 7.135 1.00 28.51 216 ILE B N 1
ATOM 4241 C CA . ILE B 1 240 ? 77.055 55.410 7.853 1.00 27.64 216 ILE B CA 1
ATOM 4242 C C . ILE B 1 240 ? 77.789 55.290 9.212 1.00 29.67 216 ILE B C 1
ATOM 4243 O O . ILE B 1 240 ? 78.549 56.187 9.596 1.00 29.20 216 ILE B O 1
ATOM 4248 N N A THR B 1 241 ? 77.579 54.169 9.904 0.70 29.75 217 THR B N 1
ATOM 4249 N N B THR B 1 241 ? 77.571 54.182 9.924 0.30 29.58 217 THR B N 1
ATOM 4250 C CA A THR B 1 241 ? 78.201 53.943 11.204 0.70 29.52 217 THR B CA 1
ATOM 4251 C CA B THR B 1 241 ? 78.211 53.980 11.230 0.30 29.59 217 THR B CA 1
ATOM 4252 C C A THR B 1 241 ? 79.713 53.913 11.086 0.70 29.54 217 THR B C 1
ATOM 4253 C C B THR B 1 241 ? 79.728 53.923 11.093 0.30 29.93 217 THR B C 1
ATOM 4254 O O A THR B 1 241 ? 80.415 54.522 11.883 0.70 29.71 217 THR B O 1
ATOM 4255 O O B THR B 1 241 ? 80.447 54.530 11.882 0.30 30.00 217 THR B O 1
ATOM 4262 N N . ARG B 1 242 ? 80.213 53.187 10.100 1.00 30.75 218 ARG B N 1
ATOM 4263 C CA . ARG B 1 242 ? 81.663 53.104 9.835 1.00 31.85 218 ARG B CA 1
ATOM 4264 C C . ARG B 1 242 ? 82.187 54.484 9.418 1.00 31.79 218 ARG B C 1
ATOM 4265 O O . ARG B 1 242 ? 83.301 54.867 9.756 1.00 31.18 218 ARG B O 1
ATOM 4273 N N . GLY B 1 243 ? 81.381 55.214 8.666 1.00 31.43 219 GLY B N 1
ATOM 4274 C CA . GLY B 1 243 ? 81.734 56.574 8.291 1.00 32.14 219 GLY B CA 1
ATOM 4275 C C . GLY B 1 243 ? 81.986 57.462 9.505 1.00 32.30 219 GLY B C 1
ATOM 4276 O O . GLY B 1 243 ? 83.022 58.116 9.592 1.00 32.62 219 GLY B O 1
ATOM 4277 N N . LEU B 1 244 ? 81.058 57.478 10.456 1.00 31.86 220 LEU B N 1
ATOM 4278 C CA . LEU B 1 244 ? 81.227 58.317 11.642 1.00 31.57 220 LEU B CA 1
ATOM 4279 C C . LEU B 1 244 ? 82.499 57.902 12.405 1.00 31.30 220 LEU B C 1
ATOM 4280 O O . LEU B 1 244 ? 83.201 58.733 12.975 1.00 28.41 220 LEU B O 1
ATOM 4285 N N . THR B 1 245 ? 82.822 56.618 12.396 1.00 31.47 221 THR B N 1
ATOM 4286 C CA . THR B 1 245 ? 84.055 56.172 13.058 1.00 32.19 221 THR B CA 1
ATOM 4287 C C . THR B 1 245 ? 85.294 56.835 12.453 1.00 31.48 221 THR B C 1
ATOM 4288 O O . THR B 1 245 ? 86.141 57.368 13.193 1.00 30.72 221 THR B O 1
ATOM 4292 N N . GLU B 1 246 ? 85.422 56.833 11.125 1.00 30.63 222 GLU B N 1
ATOM 4293 C CA . GLU B 1 246 ? 86.629 57.438 10.529 1.00 30.87 222 GLU B CA 1
ATOM 4294 C C . GLU B 1 246 ? 86.607 58.975 10.666 1.00 30.10 222 GLU B C 1
ATOM 4295 O O . GLU B 1 246 ? 87.662 59.591 10.846 1.00 30.49 222 GLU B O 1
ATOM 4301 N N . MET B 1 247 ? 85.421 59.567 10.603 1.00 29.18 223 MET B N 1
ATOM 4302 C CA . MET B 1 247 ? 85.274 61.010 10.825 1.00 30.93 223 MET B CA 1
ATOM 4303 C C . MET B 1 247 ? 85.811 61.277 12.215 1.00 30.17 223 MET B C 1
ATOM 4304 O O . MET B 1 247 ? 86.589 62.204 12.426 1.00 29.13 223 MET B O 1
ATOM 4309 N N . GLY B 1 248 ? 85.433 60.411 13.156 1.00 30.25 224 GLY B N 1
ATOM 4310 C CA . GLY B 1 248 ? 85.842 60.542 14.546 1.00 30.58 224 GLY B CA 1
ATOM 4311 C C . GLY B 1 248 ? 87.338 60.471 14.745 1.00 31.35 224 GLY B C 1
ATOM 4312 O O . GLY B 1 248 ? 87.928 61.248 15.515 1.00 31.49 224 GLY B O 1
ATOM 4313 N N . ARG B 1 249 ? 87.963 59.550 14.044 1.00 32.18 225 ARG B N 1
ATOM 4314 C CA . ARG B 1 249 ? 89.405 59.412 14.100 1.00 32.90 225 ARG B CA 1
ATOM 4315 C C . ARG B 1 249 ? 90.104 60.702 13.612 1.00 33.37 225 ARG B C 1
ATOM 4316 O O . ARG B 1 249 ? 91.038 61.200 14.246 1.00 33.67 225 ARG B O 1
ATOM 4324 N N . LEU B 1 250 ? 89.643 61.240 12.496 1.00 32.24 226 LEU B N 1
ATOM 4325 C CA . LEU B 1 250 ? 90.223 62.458 11.929 1.00 33.01 226 LEU B CA 1
ATOM 4326 C C . LEU B 1 250 ? 90.103 63.605 12.934 1.00 32.35 226 LEU B C 1
ATOM 4327 O O . LEU B 1 250 ? 91.084 64.316 13.185 1.00 31.90 226 LEU B O 1
ATOM 4332 N N . VAL B 1 251 ? 88.905 63.750 13.509 1.00 31.41 227 VAL B N 1
ATOM 4333 C CA . VAL B 1 251 ? 88.607 64.766 14.517 1.00 30.21 227 VAL B CA 1
ATOM 4334 C C . VAL B 1 251 ? 89.558 64.658 15.722 1.00 31.86 227 VAL B C 1
ATOM 4335 O O . VAL B 1 251 ? 90.146 65.663 16.159 1.00 29.27 227 VAL B O 1
ATOM 4339 N N . SER B 1 252 ? 89.745 63.449 16.241 1.00 31.40 228 SER B N 1
ATOM 4340 C CA . SER B 1 252 ? 90.593 63.285 17.405 1.00 33.33 228 SER B CA 1
ATOM 4341 C C . SER B 1 252 ? 92.055 63.639 17.127 1.00 33.08 228 SER B C 1
ATOM 4342 O O . SER B 1 252 ? 92.683 64.339 17.926 1.00 34.14 228 SER B O 1
ATOM 4345 N N . VAL B 1 253 ? 92.593 63.190 16.001 1.00 33.50 229 VAL B N 1
ATOM 4346 C CA . VAL B 1 253 ? 93.983 63.475 15.653 1.00 33.22 229 VAL B CA 1
ATOM 4347 C C . VAL B 1 253 ? 94.283 65.000 15.602 1.00 33.58 229 VAL B C 1
ATOM 4348 O O . VAL B 1 253 ? 95.373 65.449 15.992 1.00 32.90 229 VAL B O 1
ATOM 4352 N N . PHE B 1 254 ? 93.317 65.792 15.145 1.00 33.46 230 PHE B N 1
ATOM 4353 C CA . PHE B 1 254 ? 93.506 67.260 15.021 1.00 34.19 230 PHE B CA 1
ATOM 4354 C C . PHE B 1 254 ? 93.037 68.104 16.196 1.00 34.07 230 PHE B C 1
ATOM 4355 O O . PHE B 1 254 ? 93.172 69.330 16.167 1.00 34.83 230 PHE B O 1
ATOM 4363 N N . GLY B 1 255 ? 92.525 67.465 17.240 1.00 34.18 231 GLY B N 1
ATOM 4364 C CA . GLY B 1 255 ? 92.084 68.201 18.416 1.00 35.23 231 GLY B CA 1
ATOM 4365 C C . GLY B 1 255 ? 90.635 68.664 18.444 1.00 35.80 231 GLY B C 1
ATOM 4366 O O . GLY B 1 255 ? 90.288 69.587 19.197 1.00 36.72 231 GLY B O 1
ATOM 4367 N N . GLY B 1 256 ? 89.776 68.030 17.643 1.00 34.61 232 GLY B N 1
ATOM 4368 C CA . GLY B 1 256 ? 88.361 68.345 17.667 1.00 34.06 232 GLY B CA 1
ATOM 4369 C C . GLY B 1 256 ? 87.738 67.619 18.846 1.00 34.14 232 GLY B C 1
ATOM 4370 O O . GLY B 1 256 ? 88.415 66.866 19.541 1.00 34.15 232 GLY B O 1
ATOM 4371 N N . LYS B 1 257 ? 86.453 67.830 19.075 1.00 35.22 233 LYS B N 1
ATOM 4372 C CA . LYS B 1 257 ? 85.781 67.231 20.225 1.00 36.32 233 LYS B CA 1
ATOM 4373 C C . LYS B 1 257 ? 84.762 66.203 19.776 1.00 37.63 233 LYS B C 1
ATOM 4374 O O . LYS B 1 257 ? 83.994 66.427 18.830 1.00 36.78 233 LYS B O 1
ATOM 4380 N N . GLN B 1 258 ? 84.736 65.074 20.475 1.00 40.01 234 GLN B N 1
ATOM 4381 C CA . GLN B 1 258 ? 83.814 63.987 20.135 1.00 42.23 234 GLN B CA 1
ATOM 4382 C C . GLN B 1 258 ? 82.343 64.429 20.267 1.00 42.20 234 GLN B C 1
ATOM 4383 O O . GLN B 1 258 ? 81.446 63.874 19.614 1.00 43.34 234 GLN B O 1
ATOM 4389 N N . GLU B 1 259 ? 82.104 65.468 21.054 1.00 41.30 235 GLU B N 1
ATOM 4390 C CA . GLU B 1 259 ? 80.761 66.038 21.193 1.00 41.92 235 GLU B CA 1
ATOM 4391 C C . GLU B 1 259 ? 80.283 66.649 19.867 1.00 40.08 235 GLU B C 1
ATOM 4392 O O . GLU B 1 259 ? 79.071 66.724 19.594 1.00 40.48 235 GLU B O 1
ATOM 4398 N N . THR B 1 260 ? 81.225 67.122 19.057 1.00 36.76 236 THR B N 1
ATOM 4399 C CA . THR B 1 260 ? 80.870 67.699 17.773 1.00 34.05 236 THR B CA 1
ATOM 4400 C C . THR B 1 260 ? 80.422 66.561 16.856 1.00 32.21 236 THR B C 1
ATOM 4401 O O . THR B 1 260 ? 79.477 66.680 16.092 1.00 30.69 236 THR B O 1
ATOM 4405 N N . LEU B 1 261 ? 81.107 65.440 16.984 1.00 31.92 237 LEU B N 1
ATOM 4406 C CA . LEU B 1 261 ? 80.843 64.268 16.178 1.00 30.82 237 LEU B CA 1
ATOM 4407 C C . LEU B 1 261 ? 79.401 63.797 16.246 1.00 30.40 237 LEU B C 1
ATOM 4408 O O . LEU B 1 261 ? 78.820 63.430 15.227 1.00 29.87 237 LEU B O 1
ATOM 4413 N N . THR B 1 262 ? 78.831 63.794 17.445 1.00 28.57 238 THR B N 1
ATOM 4414 C CA . THR B 1 262 ? 77.462 63.357 17.615 1.00 29.41 238 THR B CA 1
ATOM 4415 C C . THR B 1 262 ? 76.448 64.508 17.529 1.00 28.69 238 THR B C 1
ATOM 4416 O O . THR B 1 262 ? 75.258 64.323 17.780 1.00 29.06 238 THR B O 1
ATOM 4420 N N . GLY B 1 263 ? 76.912 65.687 17.129 1.00 28.83 239 GLY B N 1
ATOM 4421 C CA . GLY B 1 263 ? 76.051 66.872 17.044 1.00 26.64 239 GLY B CA 1
ATOM 4422 C C . GLY B 1 263 ? 75.609 67.130 15.621 1.00 26.71 239 GLY B C 1
ATOM 4423 O O . GLY B 1 263 ? 75.781 66.275 14.723 1.00 25.72 239 GLY B O 1
ATOM 4424 N N . LEU B 1 264 ? 75.075 68.329 15.402 1.00 25.66 240 LEU B N 1
ATOM 4425 C CA . LEU B 1 264 ? 74.570 68.725 14.097 1.00 25.90 240 LEU B CA 1
ATOM 4426 C C . LEU B 1 264 ? 75.590 68.706 12.984 1.00 25.40 240 LEU B C 1
ATOM 4427 O O . LEU B 1 264 ? 75.262 68.301 11.855 1.00 26.05 240 LEU B O 1
ATOM 4432 N N . ALA B 1 265 ? 76.810 69.162 13.283 1.00 25.64 241 ALA B N 1
ATOM 4433 C CA . ALA B 1 265 ? 77.876 69.276 12.275 1.00 25.21 241 ALA B CA 1
ATOM 4434 C C . ALA B 1 265 ? 78.500 67.942 11.915 1.00 25.67 241 ALA B C 1
ATOM 4435 O O . ALA B 1 265 ? 79.165 67.821 10.893 1.00 27.44 241 ALA B O 1
ATOM 4437 N N . GLY B 1 266 ? 78.348 66.960 12.783 1.00 25.13 242 GLY B N 1
ATOM 4438 C CA . GLY B 1 266 ? 78.864 65.628 12.506 1.00 25.67 242 GLY B CA 1
ATOM 4439 C C . GLY B 1 266 ? 77.701 64.752 12.098 1.00 25.93 242 GLY B C 1
ATOM 4440 O O . GLY B 1 266 ? 77.256 64.789 10.951 1.00 25.85 242 GLY B O 1
ATOM 4441 N N . LEU B 1 267 ? 77.186 64.001 13.062 1.00 28.25 243 LEU B N 1
ATOM 4442 C CA . LEU B 1 267 ? 76.049 63.093 12.854 1.00 29.49 243 LEU B CA 1
ATOM 4443 C C . LEU B 1 267 ? 74.866 63.711 12.100 1.00 28.34 243 LEU B C 1
ATOM 4444 O O . LEU B 1 267 ? 74.345 63.110 11.166 1.00 27.93 243 LEU B O 1
ATOM 4449 N N . GLY B 1 268 ? 74.446 64.920 12.483 1.00 28.29 244 GLY B N 1
ATOM 4450 C CA . GLY B 1 268 ? 73.307 65.554 11.810 1.00 26.26 244 GLY B CA 1
ATOM 4451 C C . GLY B 1 268 ? 73.458 65.670 10.303 1.00 25.58 244 GLY B C 1
ATOM 4452 O O . GLY B 1 268 ? 72.638 65.191 9.529 1.00 25.64 244 GLY B O 1
ATOM 4453 N N . ASP B 1 269 ? 74.531 66.315 9.893 1.00 26.91 245 ASP B N 1
ATOM 4454 C CA . ASP B 1 269 ? 74.800 66.580 8.493 1.00 26.74 245 ASP B CA 1
ATOM 4455 C C . ASP B 1 269 ? 75.097 65.272 7.800 1.00 26.06 245 ASP B C 1
ATOM 4456 O O . ASP B 1 269 ? 74.737 65.077 6.666 1.00 25.46 245 ASP B O 1
ATOM 4461 N N . LEU B 1 270 ? 75.753 64.366 8.506 1.00 26.29 246 LEU B N 1
ATOM 4462 C CA . LEU B 1 270 ? 76.073 63.083 7.907 1.00 26.60 246 LEU B CA 1
ATOM 4463 C C . LEU B 1 270 ? 74.813 62.277 7.538 1.00 26.72 246 LEU B C 1
ATOM 4464 O O . LEU B 1 270 ? 74.706 61.796 6.417 1.00 26.96 246 LEU B O 1
ATOM 4469 N N A VAL B 1 271 ? 73.859 62.143 8.460 0.50 27.23 247 VAL B N 1
ATOM 4470 N N B VAL B 1 271 ? 73.877 62.149 8.474 0.50 27.23 247 VAL B N 1
ATOM 4471 C CA A VAL B 1 271 ? 72.667 61.336 8.174 0.50 27.09 247 VAL B CA 1
ATOM 4472 C CA B VAL B 1 271 ? 72.653 61.390 8.234 0.50 27.00 247 VAL B CA 1
ATOM 4473 C C A VAL B 1 271 ? 71.829 61.959 7.054 0.50 27.72 247 VAL B C 1
ATOM 4474 C C B VAL B 1 271 ? 71.863 61.965 7.062 0.50 27.70 247 VAL B C 1
ATOM 4475 O O A VAL B 1 271 ? 71.310 61.240 6.193 0.50 27.10 247 VAL B O 1
ATOM 4476 O O B VAL B 1 271 ? 71.415 61.225 6.179 0.50 26.98 247 VAL B O 1
ATOM 4483 N N . LEU B 1 272 ? 71.703 63.289 7.055 1.00 27.01 248 LEU B N 1
ATOM 4484 C CA . LEU B 1 272 ? 70.972 63.969 5.990 1.00 26.41 248 LEU B CA 1
ATOM 4485 C C . LEU B 1 272 ? 71.615 63.708 4.644 1.00 27.30 248 LEU B C 1
ATOM 4486 O O . LEU B 1 272 ? 70.962 63.241 3.709 1.00 28.24 248 LEU B O 1
ATOM 4491 N N . THR B 1 273 ? 72.909 64.006 4.548 1.00 27.54 249 THR B N 1
ATOM 4492 C CA . THR B 1 273 ? 73.619 63.951 3.268 1.00 26.85 249 THR B CA 1
ATOM 4493 C C . THR B 1 273 ? 73.738 62.520 2.699 1.00 29.05 249 THR B C 1
ATOM 4494 O O . THR B 1 273 ? 73.727 62.317 1.474 1.00 28.44 249 THR B O 1
ATOM 4498 N N . CYS B 1 274 ? 73.825 61.533 3.589 1.00 28.93 250 CYS B N 1
ATOM 4499 C CA . CYS B 1 274 ? 73.911 60.121 3.163 1.00 29.74 250 CYS B CA 1
ATOM 4500 C C . CYS B 1 274 ? 72.563 59.487 2.869 1.00 28.32 250 CYS B C 1
ATOM 4501 O O . CYS B 1 274 ? 72.500 58.421 2.288 1.00 29.85 250 CYS B O 1
ATOM 4504 N N . THR B 1 275 ? 71.473 60.087 3.295 1.00 29.02 251 THR B N 1
ATOM 4505 C CA . THR B 1 275 ? 70.214 59.433 3.064 1.00 28.50 251 THR B CA 1
ATOM 4506 C C . THR B 1 275 ? 69.233 60.131 2.166 1.00 30.54 251 THR B C 1
ATOM 4507 O O . THR B 1 275 ? 68.327 59.496 1.664 1.00 32.44 251 THR B O 1
ATOM 4511 N N . ASP B 1 276 ? 69.399 61.419 1.923 1.00 31.44 252 ASP B N 1
ATOM 4512 C CA . ASP B 1 276 ? 68.386 62.116 1.171 1.00 31.50 252 ASP B CA 1
ATOM 4513 C C . ASP B 1 276 ? 68.463 62.092 -0.369 1.00 31.47 252 ASP B C 1
ATOM 4514 O O . ASP B 1 276 ? 69.534 62.204 -0.949 1.00 29.96 252 ASP B O 1
ATOM 4519 N N A ASN B 1 277 ? 67.315 61.953 -1.018 0.50 31.92 253 ASN B N 1
ATOM 4520 N N B ASN B 1 277 ? 67.295 61.970 -1.010 0.50 32.07 253 ASN B N 1
ATOM 4521 C CA A ASN B 1 277 ? 67.275 61.976 -2.468 0.50 33.17 253 ASN B CA 1
ATOM 4522 C CA B ASN B 1 277 ? 67.183 62.025 -2.472 0.50 33.57 253 ASN B CA 1
ATOM 4523 C C A ASN B 1 277 ? 67.707 63.340 -3.027 0.50 33.63 253 ASN B C 1
ATOM 4524 C C B ASN B 1 277 ? 67.746 63.335 -3.002 0.50 33.79 253 ASN B C 1
ATOM 4525 O O A ASN B 1 277 ? 68.172 63.423 -4.155 0.50 33.37 253 ASN B O 1
ATOM 4526 O O B ASN B 1 277 ? 68.333 63.381 -4.076 0.50 33.61 253 ASN B O 1
ATOM 4535 N N . GLN B 1 278 ? 67.556 64.402 -2.233 1.00 33.72 254 GLN B N 1
ATOM 4536 C CA . GLN B 1 278 ? 67.995 65.724 -2.643 1.00 35.15 254 GLN B CA 1
ATOM 4537 C C . GLN B 1 278 ? 69.494 65.938 -2.450 1.00 33.86 254 GLN B C 1
ATOM 4538 O O . GLN B 1 278 ? 70.008 67.000 -2.792 1.00 35.52 254 GLN B O 1
ATOM 4544 N N . SER B 1 279 ? 70.176 64.959 -1.857 1.00 31.62 255 SER B N 1
ATOM 4545 C CA . SER B 1 279 ? 71.628 65.037 -1.659 1.00 30.44 255 SER B CA 1
ATOM 4546 C C . SER B 1 279 ? 72.361 64.787 -2.976 1.00 29.45 255 SER B C 1
ATOM 4547 O O . SER B 1 279 ? 72.375 63.673 -3.502 1.00 27.46 255 SER B O 1
ATOM 4550 N N . ARG B 1 280 ? 72.977 65.822 -3.502 1.00 28.70 256 ARG B N 1
ATOM 4551 C CA . ARG B 1 280 ? 73.689 65.709 -4.765 1.00 30.17 256 ARG B CA 1
ATOM 4552 C C . ARG B 1 280 ? 74.945 64.826 -4.685 1.00 28.55 256 ARG B C 1
ATOM 4553 O O . ARG B 1 280 ? 75.306 64.176 -5.664 1.00 28.09 256 ARG B O 1
ATOM 4561 N N . ASN B 1 281 ? 75.637 64.818 -3.548 1.00 28.21 257 ASN B N 1
ATOM 4562 C CA . ASN B 1 281 ? 76.806 63.939 -3.407 1.00 28.29 257 ASN B CA 1
ATOM 4563 C C . ASN B 1 281 ? 76.356 62.454 -3.383 1.00 28.34 257 ASN B C 1
ATOM 4564 O O . ASN B 1 281 ? 77.020 61.600 -3.932 1.00 26.52 257 ASN B O 1
ATOM 4569 N N . ARG B 1 282 ? 75.215 62.176 -2.752 1.00 27.67 258 ARG B N 1
ATOM 4570 C CA . ARG B 1 282 ? 74.686 60.845 -2.749 1.00 28.61 258 ARG B CA 1
ATOM 4571 C C . ARG B 1 282 ? 74.295 60.514 -4.182 1.00 28.77 258 ARG B C 1
ATOM 4572 O O . ARG B 1 282 ? 74.627 59.458 -4.693 1.00 27.19 258 ARG B O 1
ATOM 4580 N N . ARG B 1 283 ? 73.626 61.450 -4.842 1.00 28.70 259 ARG B N 1
ATOM 4581 C CA . ARG B 1 283 ? 73.176 61.239 -6.217 1.00 29.46 259 ARG B CA 1
ATOM 4582 C C . ARG B 1 283 ? 74.324 60.860 -7.140 1.00 29.41 259 ARG B C 1
ATOM 4583 O O . ARG B 1 283 ? 74.175 59.968 -8.010 1.00 27.32 259 ARG B O 1
ATOM 4591 N N . PHE B 1 284 ? 75.451 61.550 -6.957 1.00 27.38 260 PHE B N 1
ATOM 4592 C CA . PHE B 1 284 ? 76.658 61.281 -7.701 1.00 27.65 260 PHE B CA 1
ATOM 4593 C C . PHE B 1 284 ? 77.147 59.862 -7.398 1.00 28.34 260 PHE B C 1
ATOM 4594 O O . PHE B 1 284 ? 77.490 59.116 -8.300 1.00 28.86 260 PHE B O 1
ATOM 4602 N N . GLY B 1 285 ? 77.192 59.504 -6.120 1.00 27.88 261 GLY B N 1
ATOM 4603 C CA . GLY B 1 285 ? 77.623 58.163 -5.735 1.00 28.40 261 GLY B CA 1
ATOM 4604 C C . GLY B 1 285 ? 76.734 57.108 -6.386 1.00 26.98 261 GLY B C 1
ATOM 4605 O O . GLY B 1 285 ? 77.220 56.132 -6.917 1.00 27.06 261 GLY B O 1
ATOM 4606 N N . LEU B 1 286 ? 75.432 57.362 -6.365 1.00 26.05 262 LEU B N 1
ATOM 4607 C CA . LEU B 1 286 ? 74.454 56.471 -6.926 1.00 28.35 262 LEU B CA 1
ATOM 4608 C C . LEU B 1 286 ? 74.713 56.254 -8.426 1.00 28.43 262 LEU B C 1
ATOM 4609 O O . LEU B 1 286 ? 74.627 55.121 -8.912 1.00 28.70 262 LEU B O 1
ATOM 4614 N N . ALA B 1 287 ? 75.023 57.318 -9.159 1.00 26.68 263 ALA B N 1
ATOM 4615 C CA . ALA B 1 287 ? 75.343 57.182 -10.580 1.00 27.32 263 ALA B CA 1
ATOM 4616 C C . ALA B 1 287 ? 76.562 56.283 -10.768 1.00 27.75 263 ALA B C 1
ATOM 4617 O O . ALA B 1 287 ? 76.554 55.359 -11.627 1.00 26.91 263 ALA B O 1
ATOM 4619 N N . LEU B 1 288 ? 77.579 56.490 -9.933 1.00 27.05 264 LEU B N 1
ATOM 4620 C CA . LEU B 1 288 ? 78.790 55.684 -10.020 1.00 28.18 264 LEU B CA 1
ATOM 4621 C C . LEU B 1 288 ? 78.475 54.211 -9.754 1.00 29.58 264 LEU B C 1
ATOM 4622 O O . LEU B 1 288 ? 79.012 53.312 -10.419 1.00 29.58 264 LEU B O 1
ATOM 4627 N N . GLY B 1 289 ? 77.618 53.978 -8.767 1.00 29.45 265 GLY B N 1
ATOM 4628 C CA . GLY B 1 289 ? 77.205 52.630 -8.425 1.00 30.09 265 GLY B CA 1
ATOM 4629 C C . GLY B 1 289 ? 76.451 51.959 -9.553 1.00 29.87 265 GLY B C 1
ATOM 4630 O O . GLY B 1 289 ? 76.464 50.745 -9.652 1.00 30.08 265 GLY B O 1
ATOM 4631 N N . GLU B 1 290 ? 75.797 52.755 -10.401 1.00 30.19 266 GLU B N 1
ATOM 4632 C CA . GLU B 1 290 ? 75.066 52.233 -11.540 1.00 30.52 266 GLU B CA 1
ATOM 4633 C C . GLU B 1 290 ? 75.912 52.135 -12.809 1.00 30.98 266 GLU B C 1
ATOM 4634 O O . GLU B 1 290 ? 75.403 51.832 -13.891 1.00 31.88 266 GLU B O 1
ATOM 4640 N N . GLY B 1 291 ? 77.205 52.396 -12.672 1.00 31.49 267 GLY B N 1
ATOM 4641 C CA . GLY B 1 291 ? 78.135 52.269 -13.779 1.00 31.74 267 GLY B CA 1
ATOM 4642 C C . GLY B 1 291 ? 78.408 53.518 -14.590 1.00 32.20 267 GLY B C 1
ATOM 4643 O O . GLY B 1 291 ? 79.073 53.434 -15.604 1.00 32.73 267 GLY B O 1
ATOM 4644 N N . VAL B 1 292 ? 77.917 54.672 -14.158 1.00 32.01 268 VAL B N 1
ATOM 4645 C CA . VAL B 1 292 ? 78.148 55.900 -14.911 1.00 32.26 268 VAL B CA 1
ATOM 4646 C C . VAL B 1 292 ? 79.555 56.371 -14.609 1.00 33.23 268 VAL B C 1
ATOM 4647 O O . VAL B 1 292 ? 80.010 56.276 -13.478 1.00 33.83 268 VAL B O 1
ATOM 4651 N N . ASP B 1 293 ? 80.277 56.857 -15.604 1.00 34.11 269 ASP B N 1
ATOM 4652 C CA . ASP B 1 293 ? 81.649 57.286 -15.323 1.00 36.60 269 ASP B CA 1
ATOM 4653 C C . ASP B 1 293 ? 81.589 58.665 -14.582 1.00 35.58 269 ASP B C 1
ATOM 4654 O O . ASP B 1 293 ? 80.590 59.411 -14.684 1.00 34.16 269 ASP B O 1
ATOM 4659 N N . LYS B 1 294 ? 82.621 58.979 -13.800 1.00 34.93 270 LYS B N 1
ATOM 4660 C CA . LYS B 1 294 ? 82.592 60.196 -12.987 1.00 35.00 270 LYS B CA 1
ATOM 4661 C C . LYS B 1 294 ? 82.380 61.468 -13.784 1.00 34.47 270 LYS B C 1
ATOM 4662 O O . LYS B 1 294 ? 81.668 62.362 -13.330 1.00 33.63 270 LYS B O 1
ATOM 4668 N N . LYS B 1 295 ? 82.978 61.550 -14.966 1.00 34.32 271 LYS B N 1
ATOM 4669 C CA . LYS B 1 295 ? 82.816 62.727 -15.822 1.00 35.13 271 LYS B CA 1
ATOM 4670 C C . LYS B 1 295 ? 81.356 62.916 -16.224 1.00 34.39 271 LYS B C 1
ATOM 4671 O O . LYS B 1 295 ? 80.775 63.978 -16.002 1.00 32.75 271 LYS B O 1
ATOM 4677 N N . GLU B 1 296 ? 80.763 61.888 -16.833 1.00 33.83 272 GLU B N 1
ATOM 4678 C CA . GLU B 1 296 ? 79.370 61.986 -17.250 1.00 34.49 272 GLU B CA 1
ATOM 4679 C C . GLU B 1 296 ? 78.470 62.233 -16.029 1.00 33.61 272 GLU B C 1
ATOM 4680 O O . GLU B 1 296 ? 77.573 63.077 -16.084 1.00 33.27 272 GLU B O 1
ATOM 4686 N N . ALA B 1 297 ? 78.737 61.522 -14.927 1.00 32.06 273 ALA B N 1
ATOM 4687 C CA . ALA B 1 297 ? 77.944 61.682 -13.699 1.00 32.69 273 ALA B CA 1
ATOM 4688 C C . ALA B 1 297 ? 77.945 63.134 -13.184 1.00 33.62 273 ALA B C 1
ATOM 4689 O O . ALA B 1 297 ? 76.907 63.650 -12.767 1.00 32.51 273 ALA B O 1
ATOM 4691 N N . GLN B 1 298 ? 79.098 63.796 -13.201 1.00 35.09 274 GLN B N 1
ATOM 4692 C CA . GLN B 1 298 ? 79.145 65.200 -12.719 1.00 36.89 274 GLN B CA 1
ATOM 4693 C C . GLN B 1 298 ? 78.439 66.135 -13.674 1.00 37.38 274 GLN B C 1
ATOM 4694 O O . GLN B 1 298 ? 77.710 67.014 -13.251 1.00 39.14 274 GLN B O 1
ATOM 4700 N N A GLN B 1 299 ? 78.676 65.964 -14.970 0.50 38.00 275 GLN B N 1
ATOM 4701 N N B GLN B 1 299 ? 78.682 65.951 -14.965 0.50 37.72 275 GLN B N 1
ATOM 4702 C CA A GLN B 1 299 ? 78.037 66.811 -15.971 0.50 38.76 275 GLN B CA 1
ATOM 4703 C CA B GLN B 1 299 ? 78.067 66.783 -15.983 0.50 38.23 275 GLN B CA 1
ATOM 4704 C C A GLN B 1 299 ? 76.521 66.707 -15.863 0.50 39.09 275 GLN B C 1
ATOM 4705 C C B GLN B 1 299 ? 76.537 66.688 -15.916 0.50 38.81 275 GLN B C 1
ATOM 4706 O O A GLN B 1 299 ? 75.816 67.706 -15.993 0.50 38.20 275 GLN B O 1
ATOM 4707 O O B GLN B 1 299 ? 75.840 67.678 -16.125 0.50 37.93 275 GLN B O 1
ATOM 4718 N N . ALA B 1 300 ? 76.022 65.502 -15.602 1.00 39.14 276 ALA B N 1
ATOM 4719 C CA . ALA B 1 300 ? 74.576 65.299 -15.498 1.00 40.59 276 ALA B CA 1
ATOM 4720 C C . ALA B 1 300 ? 73.967 66.017 -14.299 1.00 41.71 276 ALA B C 1
ATOM 4721 O O . ALA B 1 300 ? 72.817 66.436 -14.361 1.00 41.90 276 ALA B O 1
ATOM 4723 N N . ILE B 1 301 ? 74.738 66.163 -13.224 1.00 44.02 277 ILE B N 1
ATOM 4724 C CA . ILE B 1 301 ? 74.255 66.818 -11.990 1.00 45.83 277 ILE B CA 1
ATOM 4725 C C . ILE B 1 301 ? 74.202 68.333 -12.065 1.00 47.76 277 ILE B C 1
ATOM 4726 O O . ILE B 1 301 ? 73.294 68.932 -11.503 1.00 47.86 277 ILE B O 1
ATOM 4731 N N . GLY B 1 302 ? 75.204 68.943 -12.688 1.00 50.73 278 GLY B N 1
ATOM 4732 C CA . GLY B 1 302 ? 75.194 70.385 -12.947 1.00 52.79 278 GLY B CA 1
ATOM 4733 C C . GLY B 1 302 ? 75.552 71.426 -11.904 1.00 54.41 278 GLY B C 1
ATOM 4734 O O . GLY B 1 302 ? 75.189 72.579 -12.046 1.00 56.24 278 GLY B O 1
ATOM 4735 N N A GLN B 1 303 ? 76.257 71.054 -10.846 0.50 55.09 279 GLN B N 1
ATOM 4736 N N B GLN B 1 303 ? 76.259 71.031 -10.861 0.50 55.00 279 GLN B N 1
ATOM 4737 C CA A GLN B 1 303 ? 76.664 72.055 -9.860 0.50 54.82 279 GLN B CA 1
ATOM 4738 C CA B GLN B 1 303 ? 76.642 71.981 -9.839 0.50 54.64 279 GLN B CA 1
ATOM 4739 C C A GLN B 1 303 ? 78.085 71.709 -9.407 0.50 54.39 279 GLN B C 1
ATOM 4740 C C B GLN B 1 303 ? 78.063 71.634 -9.398 0.50 54.30 279 GLN B C 1
ATOM 4741 O O A GLN B 1 303 ? 78.941 71.443 -10.245 0.50 54.95 279 GLN B O 1
ATOM 4742 O O B GLN B 1 303 ? 78.893 71.288 -10.232 0.50 54.96 279 GLN B O 1
ATOM 4753 N N . ALA B 1 304 ? 78.361 71.726 -8.113 1.00 53.59 280 ALA B N 1
ATOM 4754 C CA . ALA B 1 304 ? 79.686 71.402 -7.657 1.00 52.78 280 ALA B CA 1
ATOM 4755 C C . ALA B 1 304 ? 79.540 70.272 -6.695 1.00 51.34 280 ALA B C 1
ATOM 4756 O O . ALA B 1 304 ? 78.952 70.417 -5.633 1.00 52.97 280 ALA B O 1
ATOM 4758 N N . ILE B 1 305 ? 80.041 69.117 -7.078 1.00 48.93 281 ILE B N 1
ATOM 4759 C CA . ILE B 1 305 ? 79.978 67.982 -6.183 1.00 46.99 281 ILE B CA 1
ATOM 4760 C C . ILE B 1 305 ? 81.219 68.135 -5.297 1.00 44.16 281 ILE B C 1
ATOM 4761 O O . ILE B 1 305 ? 82.344 67.703 -5.658 1.00 44.76 281 ILE B O 1
ATOM 4766 N N . GLU B 1 306 ? 81.016 68.802 -4.161 1.00 40.70 282 GLU B N 1
ATOM 4767 C CA . GLU B 1 306 ? 82.100 69.033 -3.219 1.00 37.85 282 GLU B CA 1
ATOM 4768 C C . GLU B 1 306 ? 82.734 67.730 -2.828 1.00 36.09 282 GLU B C 1
ATOM 4769 O O . GLU B 1 306 ? 83.910 67.695 -2.527 1.00 35.15 282 GLU B O 1
ATOM 4775 N N . GLY B 1 307 ? 81.955 66.649 -2.849 1.00 33.89 283 GLY B N 1
ATOM 4776 C CA . GLY B 1 307 ? 82.453 65.320 -2.475 1.00 31.80 283 GLY B CA 1
ATOM 4777 C C . GLY B 1 307 ? 83.717 64.908 -3.204 1.00 29.75 283 GLY B C 1
ATOM 4778 O O . GLY B 1 307 ? 84.597 64.292 -2.610 1.00 29.44 283 GLY B O 1
ATOM 4779 N N A LEU B 1 308 ? 83.785 65.233 -4.489 0.60 29.33 284 LEU B N 1
ATOM 4780 N N B LEU B 1 308 ? 83.823 65.223 -4.494 0.40 29.23 284 LEU B N 1
ATOM 4781 C CA A LEU B 1 308 ? 84.958 64.940 -5.309 0.60 30.00 284 LEU B CA 1
ATOM 4782 C CA B LEU B 1 308 ? 85.044 64.877 -5.230 0.40 29.43 284 LEU B CA 1
ATOM 4783 C C A LEU B 1 308 ? 86.197 65.660 -4.795 0.60 29.39 284 LEU B C 1
ATOM 4784 C C B LEU B 1 308 ? 86.222 65.648 -4.691 0.40 29.21 284 LEU B C 1
ATOM 4785 O O A LEU B 1 308 ? 87.250 65.062 -4.662 0.60 28.65 284 LEU B O 1
ATOM 4786 O O B LEU B 1 308 ? 87.265 65.072 -4.421 0.40 29.12 284 LEU B O 1
ATOM 4795 N N . TYR B 1 309 ? 86.054 66.959 -4.550 1.00 29.01 285 TYR B N 1
ATOM 4796 C CA . TYR B 1 309 ? 87.118 67.798 -4.058 1.00 29.11 285 TYR B CA 1
ATOM 4797 C C . TYR B 1 309 ? 87.497 67.431 -2.631 1.00 28.78 285 TYR B C 1
ATOM 4798 O O . TYR B 1 309 ? 88.675 67.398 -2.292 1.00 29.74 285 TYR B O 1
ATOM 4807 N N . ASN B 1 310 ? 86.494 67.171 -1.795 1.00 28.73 286 ASN B N 1
ATOM 4808 C CA . ASN B 1 310 ? 86.724 66.803 -0.403 1.00 28.42 286 ASN B CA 1
ATOM 4809 C C . ASN B 1 310 ? 87.484 65.474 -0.312 1.00 28.24 286 ASN B C 1
ATOM 4810 O O . ASN B 1 310 ? 88.382 65.310 0.535 1.00 28.82 286 ASN B O 1
ATOM 4815 N N . THR B 1 311 ? 87.115 64.508 -1.159 1.00 27.62 287 THR B N 1
ATOM 4816 C CA . THR B 1 311 ? 87.789 63.192 -1.144 1.00 27.24 287 THR B CA 1
ATOM 4817 C C . THR B 1 311 ? 89.301 63.359 -1.298 1.00 29.26 287 THR B C 1
ATOM 4818 O O . THR B 1 311 ? 90.087 62.807 -0.518 1.00 26.70 287 THR B O 1
ATOM 4822 N N . ASP B 1 312 ? 89.701 64.124 -2.316 1.00 30.17 288 ASP B N 1
ATOM 4823 C CA . ASP B 1 312 ? 91.118 64.366 -2.593 1.00 31.79 288 ASP B CA 1
ATOM 4824 C C . ASP B 1 312 ? 91.820 65.138 -1.463 1.00 31.91 288 ASP B C 1
ATOM 4825 O O . ASP B 1 312 ? 92.941 64.792 -1.090 1.00 33.07 288 ASP B O 1
ATOM 4830 N N . GLN B 1 313 ? 91.166 66.187 -0.957 1.00 31.40 289 GLN B N 1
ATOM 4831 C CA . GLN B 1 313 ? 91.678 66.991 0.166 1.00 31.88 289 GLN B CA 1
ATOM 4832 C C . GLN B 1 313 ? 91.925 66.095 1.390 1.00 32.06 289 GLN B C 1
ATOM 4833 O O . GLN B 1 313 ? 93.044 66.032 1.936 1.00 29.52 289 GLN B O 1
ATOM 4839 N N . VAL B 1 314 ? 90.876 65.378 1.806 1.00 31.43 290 VAL B N 1
ATOM 4840 C CA . VAL B 1 314 ? 90.968 64.527 3.002 1.00 30.21 290 VAL B CA 1
ATOM 4841 C C . VAL B 1 314 ? 91.912 63.362 2.807 1.00 30.51 290 VAL B C 1
ATOM 4842 O O . VAL B 1 314 ? 92.722 63.047 3.689 1.00 29.65 290 VAL B O 1
ATOM 4846 N N . HIS B 1 315 ? 91.834 62.706 1.664 1.00 31.85 291 HIS B N 1
ATOM 4847 C CA . HIS B 1 315 ? 92.762 61.608 1.403 1.00 33.13 291 HIS B CA 1
ATOM 4848 C C . HIS B 1 315 ? 94.242 62.056 1.544 1.00 34.27 291 HIS B C 1
ATOM 4849 O O . HIS B 1 315 ? 95.058 61.342 2.133 1.00 34.52 291 HIS B O 1
ATOM 4856 N N . ALA B 1 316 ? 94.578 63.242 1.036 1.00 34.95 292 ALA B N 1
ATOM 4857 C CA . ALA B 1 316 ? 95.959 63.747 1.130 1.00 35.31 292 ALA B CA 1
ATOM 4858 C C . ALA B 1 316 ? 96.332 64.040 2.589 1.00 36.45 292 ALA B C 1
ATOM 4859 O O . ALA B 1 316 ? 97.431 63.717 3.037 1.00 37.56 292 ALA B O 1
ATOM 4861 N N . LEU B 1 317 ? 95.411 64.639 3.331 1.00 36.71 293 LEU B N 1
ATOM 4862 C CA . LEU B 1 317 ? 95.630 64.902 4.734 1.00 36.06 293 LEU B CA 1
ATOM 4863 C C . LEU B 1 317 ? 95.818 63.587 5.474 1.00 36.54 293 LEU B C 1
ATOM 4864 O O . LEU B 1 317 ? 96.728 63.454 6.288 1.00 37.44 293 LEU B O 1
ATOM 4869 N N . ALA B 1 318 ? 94.977 62.606 5.190 1.00 36.07 294 ALA B N 1
ATOM 4870 C CA . ALA B 1 318 ? 95.089 61.311 5.864 1.00 37.32 294 ALA B CA 1
ATOM 4871 C C . ALA B 1 318 ? 96.442 60.638 5.606 1.00 38.85 294 ALA B C 1
ATOM 4872 O O . ALA B 1 318 ? 96.979 59.999 6.502 1.00 39.63 294 ALA B O 1
ATOM 4874 N N A GLN B 1 319 ? 96.987 60.775 4.399 0.70 40.22 295 GLN B N 1
ATOM 4875 N N B GLN B 1 319 ? 96.977 60.769 4.392 0.30 39.62 295 GLN B N 1
ATOM 4876 C CA A GLN B 1 319 ? 98.293 60.177 4.100 0.70 41.28 295 GLN B CA 1
ATOM 4877 C CA B GLN B 1 319 ? 98.285 60.184 4.070 0.30 40.21 295 GLN B CA 1
ATOM 4878 C C A GLN B 1 319 ? 99.405 60.967 4.778 0.70 41.58 295 GLN B C 1
ATOM 4879 C C B GLN B 1 319 ? 99.415 60.965 4.744 0.30 41.01 295 GLN B C 1
ATOM 4880 O O A GLN B 1 319 ? 100.286 60.393 5.389 0.70 41.49 295 GLN B O 1
ATOM 4881 O O B GLN B 1 319 ? 100.324 60.374 5.312 0.30 41.06 295 GLN B O 1
ATOM 4892 N N . LYS B 1 320 ? 99.352 62.294 4.675 1.00 42.14 296 LYS B N 1
ATOM 4893 C CA . LYS B 1 320 ? 100.352 63.154 5.316 1.00 42.48 296 LYS B CA 1
ATOM 4894 C C . LYS B 1 320 ? 100.511 62.811 6.802 1.00 42.11 296 LYS B C 1
ATOM 4895 O O . LYS B 1 320 ? 101.615 62.834 7.320 1.00 43.10 296 LYS B O 1
ATOM 4901 N N . HIS B 1 321 ? 99.404 62.475 7.464 1.00 41.55 297 HIS B N 1
ATOM 4902 C CA . HIS B 1 321 ? 99.387 62.163 8.891 1.00 41.02 297 HIS B CA 1
ATOM 4903 C C . HIS B 1 321 ? 99.183 60.686 9.213 1.00 40.96 297 HIS B C 1
ATOM 4904 O O . HIS B 1 321 ? 98.966 60.324 10.358 1.00 40.14 297 HIS B O 1
ATOM 4911 N N . ALA B 1 322 ? 99.246 59.838 8.196 1.00 41.85 298 ALA B N 1
ATOM 4912 C CA . ALA B 1 322 ? 99.100 58.393 8.367 1.00 42.24 298 ALA B CA 1
ATOM 4913 C C . ALA B 1 322 ? 97.870 58.001 9.187 1.00 42.03 298 ALA B C 1
ATOM 4914 O O . ALA B 1 322 ? 97.965 57.229 10.142 1.00 42.83 298 ALA B O 1
ATOM 4916 N N . ILE B 1 323 ? 96.708 58.508 8.779 1.00 41.92 299 ILE B N 1
ATOM 4917 C CA . ILE B 1 323 ? 95.437 58.219 9.457 1.00 40.69 299 ILE B CA 1
ATOM 4918 C C . ILE B 1 323 ? 94.614 57.211 8.652 1.00 40.46 299 ILE B C 1
ATOM 4919 O O . ILE B 1 323 ? 94.403 57.397 7.457 1.00 40.29 299 ILE B O 1
ATOM 4924 N N A GLU B 1 324 ? 94.130 56.173 9.317 0.70 39.61 300 GLU B N 1
ATOM 4925 N N B GLU B 1 324 ? 94.135 56.159 9.309 0.30 39.38 300 GLU B N 1
ATOM 4926 C CA A GLU B 1 324 ? 93.322 55.179 8.655 0.70 39.62 300 GLU B CA 1
ATOM 4927 C CA B GLU B 1 324 ? 93.330 55.141 8.640 0.30 38.88 300 GLU B CA 1
ATOM 4928 C C A GLU B 1 324 ? 91.919 55.737 8.394 0.70 38.37 300 GLU B C 1
ATOM 4929 C C B GLU B 1 324 ? 91.904 55.663 8.400 0.30 38.17 300 GLU B C 1
ATOM 4930 O O A GLU B 1 324 ? 91.240 56.178 9.313 0.70 37.15 300 GLU B O 1
ATOM 4931 O O B GLU B 1 324 ? 91.196 56.007 9.343 0.30 37.75 300 GLU B O 1
ATOM 4942 N N . MET B 1 325 ? 91.490 55.713 7.135 1.00 37.53 301 MET B N 1
ATOM 4943 C CA . MET B 1 325 ? 90.158 56.193 6.759 1.00 36.35 301 MET B CA 1
ATOM 4944 C C . MET B 1 325 ? 89.723 55.396 5.557 1.00 35.51 301 MET B C 1
ATOM 4945 O O . MET B 1 325 ? 89.808 55.873 4.423 1.00 34.25 301 MET B O 1
ATOM 4950 N N . PRO B 1 326 ? 89.232 54.171 5.807 1.00 35.15 302 PRO B N 1
ATOM 4951 C CA . PRO B 1 326 ? 88.915 53.218 4.756 1.00 34.36 302 PRO B CA 1
ATOM 4952 C C . PRO B 1 326 ? 87.857 53.648 3.763 1.00 33.10 302 PRO B C 1
ATOM 4953 O O . PRO B 1 326 ? 88.036 53.417 2.589 1.00 32.09 302 PRO B O 1
ATOM 4957 N N . LEU B 1 327 ? 86.758 54.243 4.208 1.00 32.04 303 LEU B N 1
ATOM 4958 C CA . LEU B 1 327 ? 85.752 54.667 3.251 1.00 31.37 303 LEU B CA 1
ATOM 4959 C C . LEU B 1 327 ? 86.339 55.710 2.319 1.00 32.24 303 LEU B C 1
ATOM 4960 O O . LEU B 1 327 ? 86.204 55.617 1.086 1.00 31.52 303 LEU B O 1
ATOM 4965 N N . THR B 1 328 ? 87.018 56.688 2.906 1.00 32.59 304 THR B N 1
ATOM 4966 C CA . THR B 1 328 ? 87.623 57.756 2.126 1.00 32.66 304 THR B CA 1
ATOM 4967 C C . THR B 1 328 ? 88.626 57.188 1.147 1.00 32.31 304 THR B C 1
ATOM 4968 O O . THR B 1 328 ? 88.652 57.585 -0.003 1.00 31.94 304 THR B O 1
ATOM 4972 N N . PHE B 1 329 ? 89.443 56.246 1.593 1.00 32.59 305 PHE B N 1
ATOM 4973 C CA . PHE B 1 329 ? 90.422 55.654 0.690 1.00 33.38 305 PHE B CA 1
ATOM 4974 C C . PHE B 1 329 ? 89.777 54.892 -0.473 1.00 32.74 305 PHE B C 1
ATOM 4975 O O . PHE B 1 329 ? 90.252 54.982 -1.596 1.00 32.79 305 PHE B O 1
ATOM 4983 N N . GLN B 1 330 ? 88.693 54.169 -0.220 1.00 31.62 306 GLN B N 1
ATOM 4984 C CA . GLN B 1 330 ? 88.039 53.449 -1.297 1.00 30.99 306 GLN B CA 1
ATOM 4985 C C . GLN B 1 330 ? 87.453 54.403 -2.325 1.00 29.89 306 GLN B C 1
ATOM 4986 O O . GLN B 1 330 ? 87.558 54.169 -3.513 1.00 30.17 306 GLN B O 1
ATOM 4992 N N . VAL B 1 331 ? 86.828 55.481 -1.867 1.00 29.87 307 VAL B N 1
ATOM 4993 C CA . VAL B 1 331 ? 86.245 56.448 -2.783 1.00 28.48 307 VAL B CA 1
ATOM 4994 C C . VAL B 1 331 ? 87.339 57.045 -3.647 1.00 28.62 307 VAL B C 1
ATOM 4995 O O . VAL B 1 331 ? 87.175 57.193 -4.864 1.00 28.90 307 VAL B O 1
ATOM 4999 N N . HIS B 1 332 ? 88.467 57.366 -3.030 1.00 28.01 308 HIS B N 1
ATOM 5000 C CA . HIS B 1 332 ? 89.555 57.938 -3.769 1.00 28.30 308 HIS B CA 1
ATOM 5001 C C . HIS B 1 332 ? 90.029 56.940 -4.856 1.00 28.80 308 HIS B C 1
ATOM 5002 O O . HIS B 1 332 ? 90.342 57.350 -5.983 1.00 27.64 308 HIS B O 1
ATOM 5009 N N A ARG B 1 333 ? 90.069 55.647 -4.527 0.70 29.31 309 ARG B N 1
ATOM 5010 N N B ARG B 1 333 ? 90.065 55.651 -4.517 0.30 28.55 309 ARG B N 1
ATOM 5011 C CA A ARG B 1 333 ? 90.479 54.637 -5.506 0.70 29.69 309 ARG B CA 1
ATOM 5012 C CA B ARG B 1 333 ? 90.480 54.623 -5.472 0.30 28.48 309 ARG B CA 1
ATOM 5013 C C A ARG B 1 333 ? 89.468 54.566 -6.652 0.70 29.68 309 ARG B C 1
ATOM 5014 C C B ARG B 1 333 ? 89.473 54.510 -6.626 0.30 28.97 309 ARG B C 1
ATOM 5015 O O A ARG B 1 333 ? 89.837 54.442 -7.821 0.70 28.70 309 ARG B O 1
ATOM 5016 O O B ARG B 1 333 ? 89.852 54.283 -7.776 0.30 28.68 309 ARG B O 1
ATOM 5031 N N . ILE B 1 334 ? 88.193 54.676 -6.313 1.00 29.30 310 ILE B N 1
ATOM 5032 C CA . ILE B 1 334 ? 87.156 54.641 -7.321 1.00 29.82 310 ILE B CA 1
ATOM 5033 C C . ILE B 1 334 ? 87.306 55.796 -8.307 1.00 30.43 310 ILE B C 1
ATOM 5034 O O . ILE B 1 334 ? 87.138 55.613 -9.499 1.00 30.50 310 ILE B O 1
ATOM 5039 N N . LEU B 1 335 ? 87.661 56.976 -7.807 1.00 30.83 311 LEU B N 1
ATOM 5040 C CA . LEU B 1 335 ? 87.786 58.151 -8.637 1.00 30.97 311 LEU B CA 1
ATOM 5041 C C . LEU B 1 335 ? 89.096 58.252 -9.416 1.00 32.08 311 LEU B C 1
ATOM 5042 O O . LEU B 1 335 ? 89.101 58.755 -10.524 1.00 31.20 311 LEU B O 1
ATOM 5047 N N . HIS B 1 336 ? 90.196 57.770 -8.846 1.00 33.44 312 HIS B N 1
ATOM 5048 C CA . HIS B 1 336 ? 91.495 57.930 -9.457 1.00 34.46 312 HIS B CA 1
ATOM 5049 C C . HIS B 1 336 ? 92.196 56.651 -9.943 1.00 36.36 312 HIS B C 1
ATOM 5050 O O . HIS B 1 336 ? 93.168 56.749 -10.697 1.00 34.93 312 HIS B O 1
ATOM 5057 N N . GLU B 1 337 ? 91.735 55.474 -9.516 1.00 36.85 313 GLU B N 1
ATOM 5058 C CA . GLU B 1 337 ? 92.381 54.226 -9.922 1.00 37.62 313 GLU B CA 1
ATOM 5059 C C . GLU B 1 337 ? 91.454 53.250 -10.604 1.00 37.86 313 GLU B C 1
ATOM 5060 O O . GLU B 1 337 ? 91.751 52.054 -10.682 1.00 38.78 313 GLU B O 1
ATOM 5066 N N A ASP B 1 338 ? 90.327 53.736 -11.104 0.60 37.80 314 ASP B N 1
ATOM 5067 N N B ASP B 1 338 ? 90.323 53.760 -11.071 0.40 37.85 314 ASP B N 1
ATOM 5068 C CA A ASP B 1 338 ? 89.373 52.877 -11.812 0.60 38.44 314 ASP B CA 1
ATOM 5069 C CA B ASP B 1 338 ? 89.320 52.961 -11.765 0.40 38.25 314 ASP B CA 1
ATOM 5070 C C A ASP B 1 338 ? 88.921 51.655 -11.003 0.60 37.41 314 ASP B C 1
ATOM 5071 C C B ASP B 1 338 ? 88.900 51.695 -11.006 0.40 37.41 314 ASP B C 1
ATOM 5072 O O A ASP B 1 338 ? 88.538 50.645 -11.579 0.60 37.92 314 ASP B O 1
ATOM 5073 O O B ASP B 1 338 ? 88.531 50.698 -11.619 0.40 37.72 314 ASP B O 1
ATOM 5082 N N . LEU B 1 339 ? 88.949 51.740 -9.678 1.00 36.82 315 LEU B N 1
ATOM 5083 C CA . LEU B 1 339 ? 88.500 50.606 -8.860 1.00 35.64 315 LEU B CA 1
ATOM 5084 C C . LEU B 1 339 ? 87.000 50.362 -9.145 1.00 34.74 315 LEU B C 1
ATOM 5085 O O . LEU B 1 339 ? 86.207 51.309 -9.223 1.00 32.34 315 LEU B O 1
ATOM 5090 N N . ASP B 1 340 ? 86.627 49.092 -9.332 1.00 33.93 316 ASP B N 1
ATOM 5091 C CA . ASP B 1 340 ? 85.240 48.721 -9.595 1.00 33.57 316 ASP B CA 1
ATOM 5092 C C . ASP B 1 340 ? 84.339 49.024 -8.378 1.00 32.57 316 ASP B C 1
ATOM 5093 O O . ASP B 1 340 ? 84.619 48.553 -7.277 1.00 32.35 316 ASP B O 1
ATOM 5098 N N . PRO B 1 341 ? 83.251 49.799 -8.573 1.00 31.90 317 PRO B N 1
ATOM 5099 C CA . PRO B 1 341 ? 82.402 50.132 -7.423 1.00 32.34 317 PRO B CA 1
ATOM 5100 C C . PRO B 1 341 ? 81.953 48.934 -6.588 1.00 33.62 317 PRO B C 1
ATOM 5101 O O . PRO B 1 341 ? 82.054 48.973 -5.364 1.00 32.93 317 PRO B O 1
ATOM 5105 N N . GLN B 1 342 ? 81.467 47.886 -7.239 1.00 34.49 318 GLN B N 1
ATOM 5106 C CA . GLN B 1 342 ? 81.013 46.698 -6.535 1.00 36.46 318 GLN B CA 1
ATOM 5107 C C . GLN B 1 342 ? 82.141 46.150 -5.648 1.00 37.26 318 GLN B C 1
ATOM 5108 O O . GLN B 1 342 ? 81.962 45.920 -4.436 1.00 37.06 318 GLN B O 1
ATOM 5114 N N . GLN B 1 343 ? 83.302 45.937 -6.257 1.00 36.83 319 GLN B N 1
ATOM 5115 C CA . GLN B 1 343 ? 84.454 45.439 -5.529 1.00 37.02 319 GLN B CA 1
ATOM 5116 C C . GLN B 1 343 ? 84.798 46.354 -4.352 1.00 36.39 319 GLN B C 1
ATOM 5117 O O . GLN B 1 343 ? 85.065 45.876 -3.238 1.00 36.43 319 GLN B O 1
ATOM 5123 N N . ALA B 1 344 ? 84.783 47.665 -4.587 1.00 34.74 320 ALA B N 1
ATOM 5124 C CA . ALA B 1 344 ? 85.111 48.610 -3.541 1.00 33.76 320 ALA B CA 1
ATOM 5125 C C . ALA B 1 344 ? 84.236 48.470 -2.292 1.00 35.23 320 ALA B C 1
ATOM 5126 O O . ALA B 1 344 ? 84.750 48.424 -1.147 1.00 34.42 320 ALA B O 1
ATOM 5128 N N . VAL B 1 345 ? 82.925 48.402 -2.494 1.00 35.48 321 VAL B N 1
ATOM 5129 C CA . VAL B 1 345 ? 82.013 48.330 -1.374 1.00 37.16 321 VAL B CA 1
ATOM 5130 C C . VAL B 1 345 ? 82.120 46.985 -0.687 1.00 38.93 321 VAL B C 1
ATOM 5131 O O . VAL B 1 345 ? 82.091 46.901 0.551 1.00 38.13 321 VAL B O 1
ATOM 5135 N N . GLN B 1 346 ? 82.298 45.937 -1.478 1.00 40.41 322 GLN B N 1
ATOM 5136 C CA . GLN B 1 346 ? 82.411 44.615 -0.913 1.00 42.91 322 GLN B CA 1
ATOM 5137 C C . GLN B 1 346 ? 83.611 44.533 0.042 1.00 43.43 322 GLN B C 1
ATOM 5138 O O . GLN B 1 346 ? 83.502 43.983 1.135 1.00 43.95 322 GLN B O 1
ATOM 5144 N N . GLU B 1 347 ? 84.752 45.089 -0.360 1.00 44.35 323 GLU B N 1
ATOM 5145 C CA . GLU B 1 347 ? 85.947 45.085 0.498 1.00 44.79 323 GLU B CA 1
ATOM 5146 C C . GLU B 1 347 ? 85.693 45.811 1.832 1.00 45.02 323 GLU B C 1
ATOM 5147 O O . GLU B 1 347 ? 86.239 45.432 2.866 1.00 45.11 323 GLU B O 1
ATOM 5153 N N . LEU B 1 348 ? 84.868 46.850 1.792 1.00 45.64 324 LEU B N 1
ATOM 5154 C CA . LEU B 1 348 ? 84.566 47.648 2.970 1.00 47.28 324 LEU B CA 1
ATOM 5155 C C . LEU B 1 348 ? 83.683 46.956 3.980 1.00 49.78 324 LEU B C 1
ATOM 5156 O O . LEU B 1 348 ? 83.899 47.087 5.191 1.00 50.74 324 LEU B O 1
ATOM 5161 N N . LEU B 1 349 ? 82.640 46.294 3.491 1.00 51.30 325 LEU B N 1
ATOM 5162 C CA . LEU B 1 349 ? 81.700 45.619 4.381 1.00 53.23 325 LEU B CA 1
ATOM 5163 C C . LEU B 1 349 ? 82.279 44.304 4.916 1.00 54.71 325 LEU B C 1
ATOM 5164 O O . LEU B 1 349 ? 82.004 43.921 6.054 1.00 55.05 325 LEU B O 1
ATOM 5169 N N . GLU B 1 350 ? 83.132 43.661 4.128 1.00 56.12 326 GLU B N 1
ATOM 5170 C CA . GLU B 1 350 ? 83.690 42.374 4.509 1.00 57.98 326 GLU B CA 1
ATOM 5171 C C . GLU B 1 350 ? 85.131 42.418 5.042 1.00 59.39 326 GLU B C 1
ATOM 5172 O O . GLU B 1 350 ? 86.079 42.366 4.268 1.00 59.62 326 GLU B O 1
ATOM 5178 N N . ARG B 1 351 ? 85.302 42.508 6.359 1.00 61.55 327 ARG B N 1
ATOM 5179 C CA . ARG B 1 351 ? 86.661 42.496 6.939 1.00 63.41 327 ARG B CA 1
ATOM 5180 C C . ARG B 1 351 ? 87.070 41.104 7.420 1.00 63.68 327 ARG B C 1
ATOM 5181 O O . ARG B 1 351 ? 87.824 40.976 8.391 1.00 64.46 327 ARG B O 1
#

Nearest PDB structures (foldseek):
  3k96-assembly1_B  TM=9.931E-01  e=9.602E-62  Coxiella burnetii RSA 493
  1z82-assembly1_B  TM=9.404E-01  e=2.998E-30  Thermotoga maritima MSB8
  6e90-assembly1_A  TM=9.346E-01  e=1.910E-25  Homo sapiens
  6e90-assembly2_B  TM=9.358E-01  e=3.902E-24  Homo sapiens
  6e90-assembly2_D-2  TM=8.494E-01  e=4.415E-25  Homo sapiens

Foldseek 3Di:
DQPFEEEEEADALQSVLQLQLQVVVVHAYEYEYQPVVQLVVCQVPQARVVHAPPQGHDPRYHYDHDPLVRCVRHQHYEYEHEQACLLVVLQVCQVPHDDQHEYEYAYAAAHPPLHQSQCSNCVRNNDHKYKYKAFQDDSNCSSVLAADEIEMEIPDPVVSVVVQVSRDDDRYHYHYDHFRLLLRLLRLQLLLLLLLLLLCVLLVVDDVLSVVSLVLSLVLSVQVCVVVPGDVVSCVDRSHVRNNVNSNDDPSNLSSQLSSCVNVPHASVVSQVVVPDDDCNLVSLVSVVVVCVVVVRDDLSSVLSPCVNPVVDRSVVSSVVVVPDD/DLAFEEEEEADALQSVLQLQLQVVVVRAYEYEYQPQVQLVVCQVPQARVQHAPPQGHDPSYHYDHDPLVRCVRHQEYEYEHEQACLLVVLLVCLVRHDDRHAYEYAYAAAHPVLHQSVVSNCVRNNDHKYKYKAFACDSNCSSVLAADEIEMEIPDDVVVVVVQVSRDDDRYHYHYDPFPLLLRLLRLQLLLLLLLLLLCVLLVVDPVLSVVSLVLSLVLSQQVCVVRPGDVVSCVDRSHSRNNVNLNDDPSNLSSQLSSCVSNPHANVVSVVVSNDDSSNVVSLVSVVVVCVVVVGDDLSSVLSVCVNPVVPRSVVSSVVVVPD

Sequence (651 aa):
PFKHPIAILGAGSSWGTALALVLARKGQKVRLWSYESDDHVDEMQAEGVNNRYLPNYPFPETLKAYCDLKASLEGVTDILIVVPSFAFHHEEVITRMKPLIDAKTRIAWGTKGLAKGSRLLHEVVATELGQVPMAVIISGPSLATEVAANLPTAVSLASNNSSQFSKDLIERLHGQQRFRVYKNDDMIGVELCGSVKNILAIATGISDGLKLGSNARAALITRGLTEMGRLVSVFGGKQEETLTGLAGLGDLVVLTCTDNQSRRNRRFGLALGEGVDKKEAQQAIGQAIEGLYNTDQVHALAQKHAIEMPLTFQQVHRRILHEDLDPQQAVQQELLERSPFKHPIAILGAGSSWGTALALVLARKGQKVRLWSYESSDHVDEMQAEGVNNRYLPNYPFPETLKAYCDLKASLEEGVTDILIVVPSFAFHEVITRMKPLIDAKTRIAWGTKGLAKGSRLLHEVVATELGQVPMAVISGPSLATEVAANLPTAVSLASNNSQFSKDLIERLHGQRFRVYKNDDMIGVELCGSVKNILAIATGISDGLKLGSNARAALITTRGLTEMGRLVSVFGGKQETLTGLAGLGDLVVLTCTDNNQSRNRRFGLALGEGVDKKEAQQQAIGQQAIEGLLYNTDQVHALAQQKHAIEEMPLTFQVHRRILHEDDLDPQQAVQELLER